Protein AF-0000000074016181 (afdb_homodimer)

Sequence (412 aa):
MLSKEVQAQRLLGTLVPFVTSAAASKDGERKRLVLVDAMTDAQVSEMYTMICSAAAAGQGFGVDEYTKEEDFRRDIADGYRFAIMDKNSGQLLAAFILAVSKYSRGCHVADPFIIVRDDQRGQGLGTLCLDLCVDMAARLGFQGMYVDTFSNNRAMIRVIESFPGFRQVGCLPMGGLMTDGQVVGTVIYYKDLRSDSQEWTSVVDSMLSKEVQAQRLLGTLVPFVTSAAASKDGERKRLVLVDAMTDAQVSEMYTMICSAAAAGQGFGVDEYTKEEDFRRDIADGYRFAIMDKNSGQLLAAFILAVSKYSRGCHVADPFIIVRDDQRGQGLGTLCLDLCVDMAARLGFQGMYVDTFSNNRAMIRVIESFPGFRQVGCLPMGGLMTDGQVVGTVIYYKDLRSDSQEWTSVVDS

Structure (mmCIF, N/CA/C/O backbone):
data_AF-0000000074016181-model_v1
#
loop_
_entity.id
_entity.type
_entity.pdbx_description
1 polymer 'N-acetyltransferase domain-containing protein'
#
loop_
_atom_site.group_PDB
_atom_site.id
_atom_site.type_symbol
_atom_site.label_atom_id
_atom_site.label_alt_id
_atom_site.label_comp_id
_atom_site.label_asym_id
_atom_site.label_entity_id
_atom_site.label_seq_id
_atom_site.pdbx_PDB_ins_code
_atom_site.Cartn_x
_atom_site.Cartn_y
_atom_site.Cartn_z
_atom_site.occupancy
_atom_site.B_iso_or_equiv
_atom_site.auth_seq_id
_atom_site.auth_comp_id
_atom_site.auth_asym_id
_atom_site.auth_atom_id
_atom_site.pdbx_PDB_model_num
ATOM 1 N N . MET A 1 1 ? 16.25 6.215 -26.344 1 35.31 1 MET A N 1
ATOM 2 C CA . MET A 1 1 ? 16.109 5.477 -25.094 1 35.31 1 MET A CA 1
ATOM 3 C C . MET A 1 1 ? 14.875 4.59 -25.109 1 35.31 1 MET A C 1
ATOM 5 O O . MET A 1 1 ? 13.789 5.047 -25.469 1 35.31 1 MET A O 1
ATOM 9 N N . LEU A 1 2 ? 15.031 3.439 -25.266 1 44.44 2 LEU A N 1
ATOM 10 C CA . LEU A 1 2 ? 13.914 2.523 -25.453 1 44.44 2 LEU A CA 1
ATOM 11 C C . LEU A 1 2 ? 12.82 2.797 -24.422 1 44.44 2 LEU A C 1
ATOM 13 O O . LEU A 1 2 ? 13.109 3.121 -23.266 1 44.44 2 LEU A O 1
ATOM 17 N N . SER A 1 3 ? 11.602 2.879 -24.875 1 55.69 3 SER A N 1
ATOM 18 C CA . SER A 1 3 ? 10.461 3.09 -23.984 1 55.69 3 SER A CA 1
ATOM 19 C C . SER A 1 3 ? 10.484 2.102 -22.828 1 55.69 3 SER A C 1
ATOM 21 O O . SER A 1 3 ? 11.086 1.031 -22.922 1 55.69 3 SER A O 1
ATOM 23 N N . LYS A 1 4 ? 10.188 2.477 -21.625 1 61.03 4 LYS A N 1
ATOM 24 C CA . LYS A 1 4 ? 10.07 1.603 -20.469 1 61.03 4 LYS A CA 1
ATOM 25 C C . LYS A 1 4 ? 9.438 0.268 -20.844 1 61.03 4 LYS A C 1
ATOM 27 O O . LYS A 1 4 ? 9.828 -0.781 -20.328 1 61.03 4 LYS A O 1
ATOM 32 N N . GLU A 1 5 ? 8.602 0.453 -21.828 1 61.88 5 GLU A N 1
ATOM 33 C CA . GLU A 1 5 ? 7.898 -0.741 -22.281 1 61.88 5 GLU A CA 1
ATOM 34 C C . GLU A 1 5 ? 8.836 -1.689 -23.031 1 61.88 5 GLU A C 1
ATOM 36 O O . GLU A 1 5 ? 8.789 -2.904 -22.812 1 61.88 5 GLU A O 1
ATOM 41 N N . VAL A 1 6 ? 9.578 -1.135 -23.875 1 58.78 6 VAL A N 1
ATOM 42 C CA . VAL A 1 6 ? 10.492 -1.939 -24.672 1 58.78 6 VAL A CA 1
ATOM 43 C C . VAL A 1 6 ? 11.562 -2.555 -23.766 1 58.78 6 VAL A C 1
ATOM 45 O O . VAL A 1 6 ? 11.93 -3.721 -23.938 1 58.78 6 VAL A O 1
ATOM 48 N N . GLN A 1 7 ? 12.039 -1.844 -22.859 1 64.75 7 GLN A N 1
ATOM 49 C CA . GLN A 1 7 ? 13.047 -2.34 -21.938 1 64.75 7 GLN A CA 1
ATOM 50 C C . GLN A 1 7 ? 12.492 -3.473 -21.062 1 64.75 7 GLN A C 1
ATOM 52 O O . GLN A 1 7 ? 13.172 -4.469 -20.828 1 64.75 7 GLN A O 1
ATOM 57 N N . ALA A 1 8 ? 11.281 -3.299 -20.75 1 70.69 8 ALA A N 1
ATOM 58 C CA . ALA A 1 8 ? 10.625 -4.34 -19.969 1 70.69 8 ALA A CA 1
ATOM 59 C C . ALA A 1 8 ? 10.461 -5.621 -20.781 1 70.69 8 ALA A C 1
ATOM 61 O O . ALA A 1 8 ? 10.695 -6.723 -20.281 1 70.69 8 ALA A O 1
ATOM 62 N N . GLN A 1 9 ? 10.133 -5.422 -21.984 1 69.94 9 GLN A N 1
ATOM 63 C CA . GLN A 1 9 ? 9.938 -6.574 -22.859 1 69.94 9 GLN A CA 1
ATOM 64 C C . GLN A 1 9 ? 11.25 -7.312 -23.094 1 69.94 9 GLN A C 1
ATOM 66 O O . GLN A 1 9 ? 11.281 -8.547 -23.109 1 69.94 9 GLN A O 1
ATOM 71 N N . ARG A 1 10 ? 12.234 -6.617 -23.297 1 71.75 10 ARG A N 1
ATOM 72 C CA . ARG A 1 10 ? 13.547 -7.23 -23.484 1 71.75 10 ARG A CA 1
ATOM 73 C C . ARG A 1 10 ? 13.992 -7.992 -22.25 1 71.75 10 ARG A C 1
ATOM 75 O O . ARG A 1 10 ? 14.539 -9.094 -22.344 1 71.75 10 ARG A O 1
ATOM 82 N N . LEU A 1 11 ? 13.727 -7.438 -21.25 1 79.75 11 LEU A N 1
ATOM 83 C CA . LEU A 1 11 ? 14.109 -8.078 -19.984 1 79.75 11 LEU A CA 1
ATOM 84 C C . LEU A 1 11 ? 13.281 -9.336 -19.75 1 79.75 11 LEU A C 1
ATOM 86 O O . LEU A 1 11 ? 13.82 -10.359 -19.312 1 79.75 11 LEU A O 1
ATOM 90 N N . LEU A 1 12 ? 12.062 -9.266 -20.109 1 85.44 12 LEU A N 1
ATOM 91 C CA . LEU A 1 12 ? 11.172 -10.414 -19.984 1 85.44 12 LEU A CA 1
ATOM 92 C C . LEU A 1 12 ? 11.648 -11.562 -20.875 1 85.44 12 LEU A C 1
ATOM 94 O O . LEU A 1 12 ? 11.547 -12.734 -20.484 1 85.44 12 LEU A O 1
ATOM 98 N N . GLY A 1 13 ? 12.117 -11.219 -22.016 1 86.06 13 GLY A N 1
ATOM 99 C CA . GLY A 1 13 ? 12.594 -12.211 -22.953 1 86.06 13 GLY A CA 1
ATOM 100 C C . GLY A 1 13 ? 13.758 -13.031 -22.438 1 86.06 13 GLY A C 1
ATOM 101 O O . GLY A 1 13 ? 13.984 -14.156 -22.891 1 86.06 13 GLY A O 1
ATOM 102 N N . THR A 1 14 ? 14.453 -12.492 -21.516 1 86.44 14 THR A N 1
ATOM 103 C CA . THR A 1 14 ? 15.578 -13.203 -20.938 1 86.44 14 THR A CA 1
ATOM 104 C C . THR A 1 14 ? 15.102 -14.148 -19.828 1 86.44 14 THR A C 1
ATOM 106 O O . THR A 1 14 ? 15.844 -15.047 -19.422 1 86.44 14 THR A O 1
ATOM 109 N N . LEU A 1 15 ? 13.953 -14.055 -19.469 1 91.44 15 LEU A N 1
ATOM 110 C CA . LEU A 1 15 ? 13.445 -14.82 -18.328 1 91.44 15 LEU A CA 1
ATOM 111 C C . LEU A 1 15 ? 12.57 -15.969 -18.812 1 91.44 15 LEU A C 1
ATOM 113 O O . LEU A 1 15 ? 12.539 -17.031 -18.188 1 91.44 15 LEU A O 1
ATOM 117 N N . VAL A 1 16 ? 11.82 -15.758 -19.906 1 93.81 16 VAL A N 1
ATOM 118 C CA . VAL A 1 16 ? 10.844 -16.734 -20.375 1 93.81 16 VAL A CA 1
ATOM 119 C C . VAL A 1 16 ? 10.859 -16.797 -21.906 1 93.81 16 VAL A C 1
ATOM 121 O O . VAL A 1 16 ? 11.359 -15.875 -22.562 1 93.81 16 VAL A O 1
ATOM 124 N N . PRO A 1 17 ? 10.414 -17.859 -22.438 1 95.81 17 PRO A N 1
ATOM 125 C CA . PRO A 1 17 ? 9.742 -19.016 -21.859 1 95.81 17 PRO A CA 1
ATOM 126 C C . PRO A 1 17 ? 10.719 -20.109 -21.406 1 95.81 17 PRO A C 1
ATOM 128 O O . PRO A 1 17 ? 11.852 -20.156 -21.891 1 95.81 17 PRO A O 1
ATOM 131 N N . PHE A 1 18 ? 10.289 -21.016 -20.453 1 95.75 18 PHE A N 1
ATOM 132 C CA . PHE A 1 18 ? 11.008 -22.219 -20.078 1 95.75 18 PHE A CA 1
ATOM 133 C C . PHE A 1 18 ? 10.062 -23.25 -19.469 1 95.75 18 PHE A C 1
ATOM 135 O O . PHE A 1 18 ? 8.93 -22.922 -19.109 1 95.75 18 PHE A O 1
AT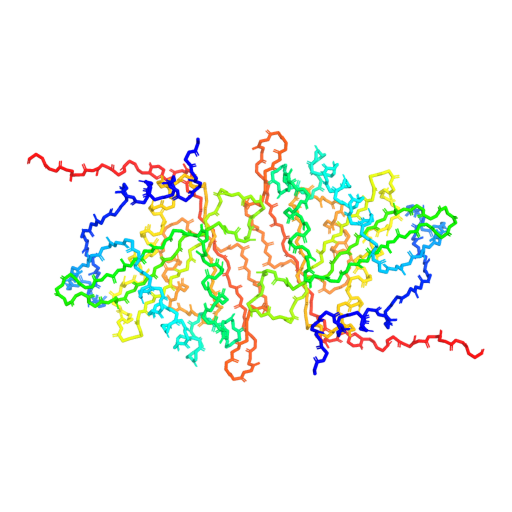OM 142 N N . VAL A 1 19 ? 10.523 -24.5 -19.391 1 95.25 19 VAL A N 1
ATOM 143 C CA . VAL A 1 19 ? 9.742 -25.594 -18.812 1 95.25 19 VAL A CA 1
ATOM 144 C C . VAL A 1 19 ? 10.32 -25.984 -17.453 1 95.25 19 VAL A C 1
ATOM 146 O O . VAL A 1 19 ? 11.539 -26.016 -17.281 1 95.25 19 VAL A O 1
ATOM 149 N N . THR A 1 20 ? 9.461 -26.203 -16.578 1 94.31 20 THR A N 1
ATOM 150 C CA . THR A 1 20 ? 9.836 -26.719 -15.266 1 94.31 20 THR A CA 1
ATOM 151 C C . THR A 1 20 ? 8.773 -27.672 -14.742 1 94.31 20 THR A C 1
ATOM 153 O O . THR A 1 20 ? 7.922 -28.141 -15.5 1 94.31 20 THR A O 1
ATOM 156 N N . SER A 1 21 ? 8.992 -28.141 -13.469 1 91.12 21 SER A N 1
ATOM 157 C CA . SER A 1 21 ? 8.039 -29.094 -12.922 1 91.12 21 SER A CA 1
ATOM 158 C C . SER A 1 21 ? 7.477 -28.609 -11.586 1 91.12 21 SER A C 1
ATOM 160 O O . SER A 1 21 ? 8.148 -27.891 -10.852 1 91.12 21 SER A O 1
ATOM 162 N N . ALA A 1 22 ? 6.316 -28.859 -11.383 1 84.56 22 ALA A N 1
ATOM 163 C CA . ALA A 1 22 ? 5.648 -28.656 -10.102 1 84.56 22 ALA A CA 1
ATOM 164 C C . ALA A 1 22 ? 5.246 -30 -9.477 1 84.56 22 ALA A C 1
ATOM 166 O O . ALA A 1 22 ? 5.043 -30.984 -10.188 1 84.56 22 ALA A O 1
ATOM 167 N N . ALA A 1 23 ? 5.301 -29.922 -8.117 1 71.38 23 ALA A N 1
ATOM 168 C CA . ALA A 1 23 ? 4.781 -31.141 -7.492 1 71.38 23 ALA A CA 1
ATOM 169 C C . ALA A 1 23 ? 3.342 -31.406 -7.922 1 71.38 23 ALA A C 1
ATOM 171 O O . ALA A 1 23 ? 2.553 -30.469 -8.078 1 71.38 23 ALA A O 1
ATOM 172 N N . ALA A 1 24 ? 3.014 -32.531 -8.406 1 62.75 24 ALA A N 1
ATOM 173 C CA . ALA A 1 24 ? 1.688 -32.875 -8.914 1 62.75 24 ALA A CA 1
ATOM 174 C C . ALA A 1 24 ? 0.861 -33.625 -7.867 1 62.75 24 ALA A C 1
ATOM 176 O O . ALA A 1 24 ? -0.343 -33.812 -8.047 1 62.75 24 ALA A O 1
ATOM 177 N N . SER A 1 25 ? 1.517 -34.094 -6.848 1 59.47 25 SER A N 1
ATOM 178 C CA . SER A 1 25 ? 0.815 -34.781 -5.77 1 59.47 25 SER A CA 1
ATOM 179 C C . SER A 1 25 ? 1.261 -34.281 -4.406 1 59.47 25 SER A C 1
ATOM 181 O O . SER A 1 25 ? 2.338 -33.688 -4.277 1 59.47 25 SER A O 1
ATOM 183 N N . LYS A 1 26 ? 0.287 -34.312 -3.389 1 59.56 26 LYS A N 1
ATOM 184 C CA . LYS A 1 26 ? 0.569 -33.906 -2.016 1 59.56 26 LYS A CA 1
ATOM 185 C C . LYS A 1 26 ? 1.835 -34.594 -1.493 1 59.56 26 LYS A C 1
ATOM 187 O O . LYS A 1 26 ? 2.578 -34 -0.707 1 59.56 26 LYS A O 1
ATOM 192 N N . ASP A 1 27 ? 1.916 -35.719 -2.049 1 57.59 27 ASP A N 1
ATOM 193 C CA . ASP A 1 27 ? 3.033 -36.531 -1.558 1 57.59 27 ASP A CA 1
ATOM 194 C C . ASP A 1 27 ? 4.297 -36.281 -2.371 1 57.59 27 ASP A C 1
ATOM 196 O O . ASP A 1 27 ? 5.367 -36.781 -2.047 1 57.59 27 ASP A O 1
ATOM 200 N N . GLY A 1 28 ? 4.211 -35.281 -3.402 1 59.47 28 GLY A N 1
ATOM 201 C CA . GLY A 1 28 ? 5.352 -34.875 -4.211 1 59.47 28 GLY A CA 1
ATOM 202 C C . GLY A 1 28 ? 5.832 -35.969 -5.152 1 59.47 28 GLY A C 1
ATOM 203 O O . GLY A 1 28 ? 6.879 -35.844 -5.789 1 59.47 28 GLY A O 1
ATOM 204 N N . GLU A 1 29 ? 5.211 -37.062 -5.172 1 60.75 29 GLU A N 1
ATOM 205 C CA . GLU A 1 29 ? 5.691 -38.219 -5.945 1 60.75 29 GLU A CA 1
ATOM 206 C C . GLU A 1 29 ? 5.453 -38 -7.441 1 60.75 29 GLU A C 1
ATOM 208 O O . GLU A 1 29 ? 6.258 -38.438 -8.266 1 60.75 29 GLU A O 1
ATOM 213 N N . ARG A 1 30 ? 4.414 -37.281 -7.773 1 68.31 30 ARG A N 1
ATOM 214 C CA . ARG A 1 30 ? 4.156 -37 -9.18 1 68.31 30 ARG A CA 1
ATOM 215 C C . ARG A 1 30 ? 4.441 -35.531 -9.492 1 68.31 30 ARG A C 1
ATOM 217 O O . ARG A 1 30 ? 4.16 -34.656 -8.672 1 68.31 30 ARG A O 1
ATOM 224 N N . LYS A 1 31 ? 5.184 -35.438 -10.609 1 83.25 31 LYS A N 1
ATOM 225 C CA . LYS A 1 31 ? 5.508 -34.094 -11.07 1 83.25 31 LYS A CA 1
ATOM 226 C C . LYS A 1 31 ? 4.777 -33.75 -12.367 1 83.25 31 LYS A C 1
ATOM 228 O O . LYS A 1 31 ? 4.516 -34.656 -13.18 1 83.25 31 LYS A O 1
ATOM 233 N N . ARG A 1 32 ? 4.297 -32.656 -12.438 1 88.19 32 ARG A N 1
ATOM 234 C CA . ARG A 1 32 ? 3.654 -32.156 -13.648 1 88.19 32 ARG A CA 1
ATOM 235 C C . ARG A 1 32 ? 4.531 -31.094 -14.328 1 88.19 32 ARG A C 1
ATOM 237 O O . ARG A 1 32 ? 5.074 -30.203 -13.672 1 88.19 32 ARG A O 1
ATOM 244 N N . LEU A 1 33 ? 4.691 -31.312 -15.656 1 93.25 33 LEU A N 1
ATOM 245 C CA . LEU A 1 33 ? 5.469 -30.344 -16.422 1 93.25 33 LEU A CA 1
ATOM 246 C C . LEU A 1 33 ? 4.637 -29.109 -16.719 1 93.25 33 LEU A C 1
ATOM 248 O O . LEU A 1 33 ? 3.477 -29.203 -17.125 1 93.25 33 LEU A O 1
ATOM 252 N N . VAL A 1 34 ? 5.293 -27.984 -16.5 1 95.75 34 VAL A N 1
ATOM 253 C CA . VAL A 1 34 ? 4.586 -26.734 -16.766 1 95.75 34 VAL A CA 1
ATOM 254 C C . VAL A 1 34 ? 5.457 -25.828 -17.625 1 95.75 34 VAL A C 1
ATOM 256 O O . VAL A 1 34 ? 6.688 -25.875 -17.547 1 95.75 34 VAL A O 1
ATOM 259 N N . LEU A 1 35 ? 4.797 -25.078 -18.484 1 97.31 35 LEU A N 1
ATOM 260 C CA . LEU A 1 35 ? 5.438 -24.031 -19.281 1 97.31 35 LEU A CA 1
ATOM 261 C C . LEU A 1 35 ? 5.23 -22.672 -18.641 1 97.31 35 LEU A C 1
ATOM 263 O O . LEU A 1 35 ? 4.098 -22.281 -18.344 1 97.31 35 LEU A O 1
ATOM 267 N N . VAL A 1 36 ? 6.324 -21.984 -18.328 1 97.25 36 VAL A N 1
ATOM 268 C CA . VAL A 1 36 ? 6.285 -20.625 -17.812 1 97.25 36 VAL A CA 1
ATOM 269 C C . VAL A 1 36 ? 6.57 -19.625 -18.938 1 97.25 36 VAL A C 1
ATOM 271 O O . VAL A 1 36 ? 7.578 -19.75 -19.641 1 97.25 36 VAL A O 1
ATOM 274 N N . ASP A 1 37 ? 5.672 -18.688 -19.125 1 97.31 37 ASP A N 1
ATOM 275 C CA . ASP A 1 37 ? 5.828 -17.719 -20.219 1 97.31 37 ASP A CA 1
ATOM 276 C C . ASP A 1 37 ? 5.203 -16.375 -19.844 1 97.31 37 ASP A C 1
ATOM 278 O O . ASP A 1 37 ? 4.562 -16.25 -18.797 1 97.31 37 ASP A O 1
ATOM 282 N N . ALA A 1 38 ? 5.516 -15.352 -20.703 1 96.19 38 ALA A N 1
ATOM 283 C CA . ALA A 1 38 ? 4.82 -14.078 -20.562 1 96.19 38 ALA A CA 1
ATOM 284 C C . ALA A 1 38 ? 3.334 -14.227 -20.859 1 96.19 38 ALA A C 1
ATOM 286 O O . ALA A 1 38 ? 2.951 -14.953 -21.781 1 96.19 38 ALA A O 1
ATOM 287 N N . MET A 1 39 ? 2.584 -13.516 -20.125 1 96.12 39 MET A N 1
ATOM 288 C CA . MET A 1 39 ? 1.14 -13.625 -20.312 1 96.12 39 MET A CA 1
ATOM 289 C C . MET A 1 39 ? 0.697 -12.945 -21.594 1 96.12 39 MET A C 1
ATOM 291 O O . MET A 1 39 ? 1.183 -11.859 -21.938 1 96.12 39 MET A O 1
ATOM 295 N N . THR A 1 40 ? -0.248 -13.547 -22.266 1 95.31 40 THR A N 1
ATOM 296 C CA . THR A 1 40 ? -0.967 -12.906 -23.359 1 95.31 40 THR A CA 1
ATOM 297 C C . THR A 1 40 ? -2.113 -12.047 -22.812 1 95.31 40 THR A C 1
ATOM 299 O O . THR A 1 40 ? -2.484 -12.164 -21.641 1 95.31 40 THR A O 1
ATOM 302 N N . ASP A 1 41 ? -2.615 -11.219 -23.672 1 95.88 41 ASP A N 1
ATOM 303 C CA . ASP A 1 41 ? -3.758 -10.398 -23.281 1 95.88 41 ASP A CA 1
ATOM 304 C C . ASP A 1 41 ? -4.938 -11.266 -22.859 1 95.88 41 ASP A C 1
ATOM 306 O O . ASP A 1 41 ? -5.625 -10.945 -21.875 1 95.88 41 ASP A O 1
ATOM 310 N N . ALA A 1 42 ? -5.199 -12.328 -23.578 1 96.94 42 ALA A N 1
ATOM 311 C CA . ALA A 1 42 ? -6.285 -13.25 -23.234 1 96.94 42 ALA A CA 1
ATOM 312 C C . ALA A 1 42 ? -6.062 -13.891 -21.875 1 96.94 42 ALA A C 1
ATOM 314 O O . ALA A 1 42 ? -7.016 -14.109 -21.125 1 96.94 42 ALA A O 1
ATOM 315 N N . GLN A 1 43 ? -4.871 -14.141 -21.578 1 97.25 43 GLN A N 1
ATOM 316 C CA . GLN A 1 43 ? -4.543 -14.781 -20.312 1 97.25 43 GLN A CA 1
ATOM 317 C C . GLN A 1 43 ? -4.688 -13.805 -19.156 1 97.25 43 GLN A C 1
ATOM 319 O O . GLN A 1 43 ? -4.938 -14.219 -18.016 1 97.25 43 GLN A O 1
ATOM 324 N N . VAL A 1 44 ? -4.512 -12.562 -19.438 1 97.44 44 VAL A N 1
ATOM 325 C CA . VAL A 1 44 ? -4.789 -11.562 -18.406 1 97.44 44 VAL A CA 1
ATOM 326 C C . VAL A 1 44 ? -6.266 -11.602 -18.031 1 97.44 44 VAL A C 1
ATOM 328 O O . VAL A 1 44 ? -6.613 -11.539 -16.844 1 97.44 44 VAL A O 1
ATOM 331 N N . SER A 1 45 ? -7.098 -11.727 -19.016 1 97.81 45 SER A N 1
ATOM 332 C CA . SER A 1 45 ? -8.531 -11.852 -18.766 1 97.81 45 SER A CA 1
ATOM 333 C C . SER A 1 45 ? -8.844 -13.125 -18 1 97.81 45 SER A C 1
ATOM 335 O O . SER A 1 45 ? -9.703 -13.117 -17.109 1 97.81 45 SER A O 1
ATOM 337 N N . GLU A 1 46 ? -8.188 -14.164 -18.344 1 97.38 46 GLU A N 1
ATOM 338 C CA . GLU A 1 46 ? -8.367 -15.414 -17.609 1 97.38 46 GLU A CA 1
ATOM 339 C C . GLU A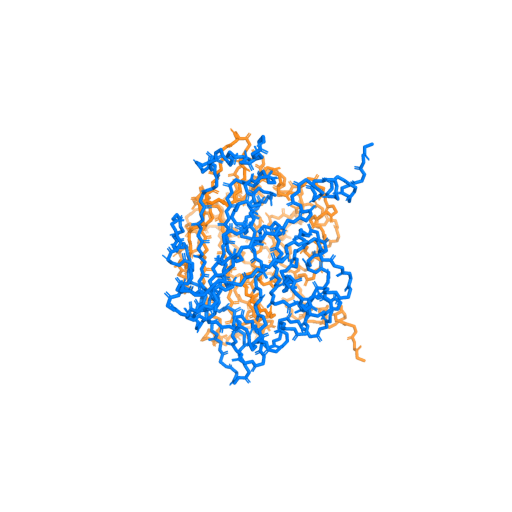 1 46 ? -7.945 -15.273 -16.156 1 97.38 46 GLU A C 1
ATOM 341 O O . GLU A 1 46 ? -8.617 -15.781 -15.258 1 97.38 46 GLU A O 1
ATOM 346 N N . MET A 1 47 ? -6.848 -14.648 -15.984 1 97.38 47 MET A N 1
ATOM 347 C CA . MET A 1 47 ? -6.379 -14.391 -14.625 1 97.38 47 MET A CA 1
ATOM 348 C C . MET A 1 47 ? -7.418 -13.609 -13.836 1 97.38 47 MET A C 1
ATOM 350 O O . MET A 1 47 ? -7.684 -13.922 -12.672 1 97.38 47 MET A O 1
ATOM 354 N N . TYR A 1 48 ? -7.969 -12.609 -14.477 1 97.12 48 TYR A N 1
ATOM 355 C CA . TYR A 1 48 ? -9.008 -11.812 -13.828 1 97.12 48 TYR A CA 1
ATOM 356 C C . TYR A 1 48 ? -10.18 -12.695 -13.398 1 97.12 48 TYR A C 1
ATOM 358 O O . TYR A 1 48 ? -10.688 -12.555 -12.281 1 97.12 48 TYR A O 1
ATOM 366 N N . THR A 1 49 ? -10.578 -13.578 -14.25 1 96.19 49 THR A N 1
ATOM 367 C CA . THR A 1 49 ? -11.672 -14.492 -13.938 1 96.19 49 THR A CA 1
ATOM 368 C C . THR A 1 49 ? -11.312 -15.375 -12.742 1 96.19 49 THR A C 1
ATOM 370 O O . THR A 1 49 ? -12.148 -15.633 -11.883 1 96.19 49 THR A O 1
ATOM 373 N N . MET A 1 50 ? -10.094 -15.836 -12.719 1 95.81 50 MET A N 1
ATOM 374 C CA . MET A 1 50 ? -9.633 -16.641 -11.586 1 95.81 50 MET A CA 1
ATOM 375 C C . MET A 1 50 ? -9.688 -15.828 -10.289 1 95.81 50 MET A C 1
ATOM 377 O O . MET A 1 50 ? -10.078 -16.359 -9.25 1 95.81 50 MET A O 1
ATOM 381 N N . ILE A 1 51 ? -9.305 -14.594 -10.352 1 94.75 51 ILE A N 1
ATOM 382 C CA . ILE A 1 51 ? -9.305 -13.711 -9.195 1 94.75 51 ILE A CA 1
ATOM 383 C C . ILE A 1 51 ? -10.734 -13.508 -8.695 1 94.75 51 ILE A C 1
ATOM 385 O O . ILE A 1 51 ? -11 -13.57 -7.496 1 94.75 51 ILE A O 1
ATOM 389 N N . CYS A 1 52 ? -11.641 -13.289 -9.617 1 94.12 52 CYS A N 1
ATOM 390 C CA . CYS A 1 52 ? -13.047 -13.125 -9.258 1 94.12 52 CYS A CA 1
ATOM 391 C C . CYS A 1 52 ? -13.578 -14.367 -8.555 1 94.12 52 CYS A C 1
ATOM 393 O O . CYS A 1 52 ? -14.305 -14.266 -7.57 1 94.12 52 CYS A O 1
ATOM 395 N N . SER A 1 53 ? -13.203 -15.477 -9.055 1 93.19 53 SER A N 1
ATOM 396 C CA . SER A 1 53 ? -13.617 -16.734 -8.445 1 93.19 53 SER A CA 1
ATOM 397 C C . SER A 1 53 ? -13.047 -16.875 -7.035 1 93.19 53 SER A C 1
ATOM 399 O O . SER A 1 53 ? -13.758 -17.281 -6.113 1 93.19 53 SER A O 1
ATOM 401 N N . ALA A 1 54 ? -11.789 -16.547 -6.887 1 91.75 54 ALA A N 1
ATOM 402 C CA . ALA A 1 54 ? -11.141 -16.609 -5.574 1 91.75 54 ALA A CA 1
ATOM 403 C C . ALA A 1 54 ? -11.805 -15.633 -4.598 1 91.75 54 ALA A C 1
ATOM 405 O O . ALA A 1 54 ? -12.016 -15.969 -3.432 1 91.75 54 ALA A O 1
ATOM 406 N N . ALA A 1 55 ? -12.102 -14.438 -5.062 1 90.56 55 ALA A N 1
ATOM 407 C CA . ALA A 1 55 ? -12.766 -13.438 -4.238 1 90.56 55 ALA A CA 1
ATOM 408 C C . ALA A 1 55 ? -14.125 -13.938 -3.764 1 90.56 55 ALA A C 1
ATOM 410 O O . ALA A 1 55 ? -14.484 -13.766 -2.596 1 90.56 55 ALA A O 1
ATOM 411 N N . ALA A 1 56 ? -14.836 -14.57 -4.633 1 90.62 56 ALA A N 1
ATOM 412 C CA . ALA A 1 56 ? -16.156 -15.109 -4.305 1 90.62 56 ALA A CA 1
ATOM 413 C C . ALA A 1 56 ? -16.047 -16.188 -3.229 1 90.62 56 ALA A C 1
ATOM 415 O O . ALA A 1 56 ? -16.938 -16.328 -2.389 1 90.62 56 ALA A O 1
ATOM 416 N N . ALA A 1 57 ? -14.938 -16.844 -3.238 1 88 57 ALA A N 1
ATOM 417 C CA . ALA A 1 57 ? -14.719 -17.922 -2.275 1 88 57 ALA A CA 1
ATOM 418 C C . ALA A 1 57 ? -14.047 -17.391 -1.01 1 88 57 ALA A C 1
ATOM 420 O O . ALA A 1 57 ? -13.852 -18.141 -0.05 1 88 57 ALA A O 1
ATOM 421 N N . GLY A 1 58 ? -13.664 -16.109 -1.04 1 84.62 58 GLY A N 1
ATOM 422 C CA . GLY A 1 58 ? -13.016 -15.508 0.114 1 84.62 58 GLY A CA 1
ATOM 423 C C . GLY A 1 58 ? -11.586 -15.969 0.313 1 84.62 58 GLY A C 1
ATOM 424 O O . GLY A 1 58 ? -11.117 -16.078 1.447 1 84.62 58 GLY A O 1
ATOM 425 N N . GLN A 1 59 ? -11.023 -16.297 -0.724 1 83.19 59 GLN A N 1
ATOM 426 C CA . GLN A 1 59 ? -9.68 -16.859 -0.638 1 83.19 59 GLN A CA 1
ATOM 427 C C . GLN A 1 59 ? -8.641 -15.891 -1.18 1 83.19 59 GLN A C 1
ATOM 429 O O . GLN A 1 59 ? -8.188 -16.031 -2.318 1 83.19 59 GLN A O 1
ATOM 434 N N . GLY A 1 60 ? -8.242 -14.953 -0.348 1 85.38 60 GLY A N 1
ATOM 435 C CA . GLY A 1 60 ? -7.078 -14.141 -0.667 1 85.38 60 GLY A CA 1
ATOM 436 C C . GLY A 1 60 ? -7.426 -12.82 -1.323 1 85.38 60 GLY A C 1
ATOM 437 O O . GLY A 1 60 ? -6.578 -11.938 -1.434 1 85.38 60 GLY A O 1
ATOM 438 N N . PHE A 1 61 ? -8.656 -12.664 -1.761 1 87.69 61 PHE A N 1
ATOM 439 C CA . PHE A 1 61 ? -9.094 -11.438 -2.412 1 87.69 61 PHE A CA 1
ATOM 440 C C . PHE A 1 61 ? -10.414 -10.953 -1.827 1 87.69 61 PHE A C 1
ATOM 442 O O . PHE A 1 61 ? -11.281 -11.758 -1.481 1 87.69 61 PHE A O 1
ATOM 449 N N . GLY A 1 62 ? -10.531 -9.672 -1.795 1 86.12 62 GLY A N 1
ATOM 450 C CA . GLY A 1 62 ? -11.766 -9.078 -1.302 1 86.12 62 GLY A CA 1
ATOM 451 C C . GLY A 1 62 ? -12.875 -9.062 -2.332 1 86.12 62 GLY A C 1
ATOM 452 O O . GLY A 1 62 ? -12.609 -9.016 -3.537 1 86.12 62 GLY A O 1
ATOM 453 N N . VAL A 1 63 ? -14.086 -8.984 -1.833 1 83.19 63 VAL A N 1
ATOM 454 C CA . VAL A 1 63 ? -15.258 -9.062 -2.701 1 83.19 63 VAL A CA 1
ATOM 455 C C . VAL A 1 63 ? -15.367 -7.785 -3.531 1 83.19 63 VAL A C 1
ATOM 457 O O . VAL A 1 63 ? -15.883 -7.809 -4.652 1 83.19 63 VAL A O 1
ATOM 460 N N . ASP A 1 64 ? -14.805 -6.77 -3.047 1 78.62 64 ASP A N 1
ATOM 461 C CA . ASP A 1 64 ? -14.93 -5.488 -3.73 1 78.62 64 ASP A CA 1
ATOM 462 C C . ASP A 1 64 ? -13.578 -5.016 -4.266 1 78.62 64 ASP A C 1
ATOM 464 O O . ASP A 1 64 ? -13.406 -3.838 -4.582 1 78.62 64 ASP A O 1
ATOM 468 N N . GLU A 1 65 ? -12.68 -5.91 -4.375 1 81.25 65 GLU A N 1
ATOM 469 C CA . GLU A 1 65 ? -11.328 -5.52 -4.766 1 81.25 65 GLU A CA 1
ATOM 470 C C . GLU A 1 65 ? -11.273 -5.105 -6.234 1 81.25 65 GLU A C 1
ATOM 472 O O . GLU A 1 65 ? -10.688 -4.07 -6.57 1 81.25 65 GLU A O 1
ATOM 477 N N . TYR A 1 66 ? -11.805 -5.934 -7.094 1 86.25 66 TYR A N 1
ATOM 478 C CA . TYR A 1 66 ? -11.875 -5.613 -8.516 1 86.25 66 TYR A CA 1
ATOM 479 C C . TYR A 1 66 ? -13.273 -5.871 -9.062 1 86.25 66 TYR A C 1
ATOM 481 O O . TYR A 1 66 ? -13.586 -6.992 -9.469 1 86.25 66 TYR A O 1
ATOM 489 N N . THR A 1 67 ? -13.992 -4.793 -9.203 1 84.56 67 THR A N 1
ATOM 490 C CA . THR A 1 67 ? -15.344 -4.922 -9.727 1 84.56 67 THR A CA 1
ATOM 491 C C . THR A 1 67 ? -15.344 -4.863 -11.25 1 84.56 67 THR A C 1
ATOM 493 O O . THR A 1 67 ? -16.25 -5.383 -11.898 1 84.56 67 THR A O 1
ATOM 496 N N . LYS A 1 68 ? -14.289 -4.293 -11.789 1 91.94 68 LYS A N 1
ATOM 497 C CA . LYS A 1 68 ? -14.125 -4.195 -13.234 1 91.94 68 LYS A CA 1
ATOM 498 C C . LYS A 1 68 ? -12.75 -4.691 -13.672 1 91.94 68 LYS A C 1
ATOM 500 O O . LYS A 1 68 ? -11.742 -4.395 -13.023 1 91.94 68 LYS A O 1
ATOM 505 N N . GLU A 1 69 ? -12.781 -5.43 -14.766 1 95 69 GLU A N 1
ATOM 506 C CA . GLU A 1 69 ? -11.523 -5.926 -15.305 1 95 69 GLU A CA 1
ATOM 507 C C . GLU A 1 69 ? -10.57 -4.777 -15.625 1 95 69 GLU A C 1
ATOM 509 O O . GLU A 1 69 ? -9.352 -4.914 -15.477 1 95 69 GLU A O 1
ATOM 514 N N . GLU A 1 70 ? -11.086 -3.705 -16.062 1 93.62 70 GLU A N 1
ATOM 515 C CA . GLU A 1 70 ? -10.281 -2.547 -16.438 1 93.62 70 GLU A CA 1
ATOM 516 C C . GLU A 1 70 ? -9.453 -2.051 -15.25 1 93.62 70 GLU A C 1
ATOM 518 O O . GLU A 1 70 ? -8.305 -1.627 -15.422 1 93.62 70 GLU A O 1
ATOM 523 N N . ASP A 1 71 ? -10.016 -2.072 -14.125 1 89.12 71 ASP A N 1
ATOM 524 C CA . ASP A 1 71 ? -9.312 -1.639 -12.922 1 89.12 71 ASP A CA 1
ATOM 525 C C . ASP A 1 71 ? -8.156 -2.574 -12.602 1 89.12 71 ASP A C 1
ATOM 527 O O . ASP A 1 71 ? -7.074 -2.121 -12.219 1 89.12 71 ASP A O 1
ATOM 531 N N . PHE A 1 72 ? -8.5 -3.809 -12.758 1 92 72 PHE A N 1
ATOM 532 C CA . PHE A 1 72 ? -7.457 -4.809 -12.555 1 92 72 PHE A CA 1
ATOM 533 C C . PHE A 1 72 ? -6.309 -4.598 -13.539 1 92 72 PHE A C 1
ATOM 535 O O . PHE A 1 72 ? -5.148 -4.523 -13.133 1 92 72 PHE A O 1
ATOM 542 N N . ARG A 1 73 ? -6.602 -4.457 -14.75 1 93.88 73 ARG A N 1
ATOM 543 C CA . ARG A 1 73 ? -5.602 -4.266 -15.797 1 93.88 73 ARG A CA 1
ATOM 544 C C . ARG A 1 73 ? -4.773 -3.012 -15.539 1 93.88 73 ARG A C 1
ATOM 546 O O . ARG A 1 73 ? -3.566 -2.998 -15.781 1 93.88 73 ARG A O 1
ATOM 553 N N . ARG A 1 74 ? -5.402 -2.018 -15.062 1 89.31 74 ARG A N 1
ATOM 554 C CA . ARG A 1 74 ? -4.695 -0.788 -14.719 1 89.31 74 ARG A CA 1
ATOM 555 C C . ARG A 1 74 ? -3.705 -1.023 -13.586 1 89.31 74 ARG A C 1
ATOM 557 O O . ARG A 1 74 ? -2.572 -0.537 -13.625 1 89.31 74 ARG A O 1
ATOM 564 N N . ASP A 1 75 ? -4.141 -1.721 -12.68 1 87.5 75 ASP A N 1
ATOM 565 C CA . ASP A 1 75 ? -3.33 -1.959 -11.492 1 87.5 75 ASP A CA 1
ATOM 566 C C . ASP A 1 75 ? -2.076 -2.764 -11.828 1 87.5 75 ASP A C 1
ATOM 568 O O . ASP A 1 75 ? -1.037 -2.605 -11.188 1 87.5 75 ASP A O 1
ATOM 572 N N . ILE A 1 76 ? -2.168 -3.588 -12.812 1 90.5 76 ILE A N 1
ATOM 573 C CA . ILE A 1 76 ? -1.053 -4.488 -13.086 1 90.5 76 ILE A CA 1
ATOM 574 C C . ILE A 1 76 ? -0.297 -4.016 -14.328 1 90.5 76 ILE A C 1
ATOM 576 O O . ILE A 1 76 ? 0.622 -4.691 -14.797 1 90.5 76 ILE A O 1
ATOM 580 N N . ALA A 1 77 ? -0.625 -2.898 -14.875 1 88.62 77 ALA A N 1
ATOM 581 C CA . ALA A 1 77 ? -0.136 -2.43 -16.172 1 88.62 77 ALA A CA 1
ATOM 582 C C . ALA A 1 77 ? 1.383 -2.289 -16.172 1 88.62 77 ALA A C 1
ATOM 584 O O . ALA A 1 77 ? 2.045 -2.588 -17.156 1 88.62 77 ALA A O 1
ATOM 585 N N . ASP A 1 78 ? 1.933 -1.968 -15.039 1 85.94 78 ASP A N 1
ATOM 586 C CA . ASP A 1 78 ? 3.367 -1.701 -14.984 1 85.94 78 ASP A CA 1
ATOM 587 C C . ASP A 1 78 ? 4.125 -2.9 -14.422 1 85.94 78 ASP A C 1
ATOM 589 O O . ASP A 1 78 ? 5.34 -2.83 -14.219 1 85.94 78 ASP A O 1
ATOM 593 N N . GLY A 1 79 ? 3.471 -3.967 -14.227 1 91.88 79 GLY A N 1
ATOM 594 C CA . GLY A 1 79 ? 4.117 -5.141 -13.664 1 91.88 79 GLY A CA 1
ATOM 595 C C . GLY A 1 79 ? 4.547 -6.148 -14.719 1 91.88 79 GLY A C 1
ATOM 596 O O . GLY A 1 79 ? 4.141 -6.055 -15.875 1 91.88 79 GLY A O 1
ATOM 597 N N . TYR A 1 80 ? 5.43 -7.051 -14.352 1 94.31 80 TYR A N 1
ATOM 598 C CA . TYR A 1 80 ? 5.793 -8.211 -15.156 1 94.31 80 TYR A CA 1
ATOM 599 C C . TYR A 1 80 ? 4.785 -9.336 -14.977 1 94.31 80 TYR A C 1
ATOM 601 O O . TYR A 1 80 ? 4.523 -9.766 -13.852 1 94.31 80 TYR A O 1
ATOM 609 N N . ARG A 1 81 ? 4.242 -9.859 -16.062 1 96.44 81 ARG A N 1
ATOM 610 C CA . ARG A 1 81 ? 3.139 -10.812 -15.992 1 96.44 81 ARG A CA 1
ATOM 611 C C . ARG A 1 81 ? 3.551 -12.172 -16.547 1 96.44 81 ARG A C 1
ATOM 613 O O . ARG A 1 81 ? 4.039 -12.273 -17.672 1 96.44 81 ARG A O 1
ATOM 620 N N . PHE A 1 82 ? 3.27 -13.203 -15.766 1 97.38 82 PHE A N 1
ATOM 621 C CA . PHE A 1 82 ? 3.729 -14.539 -16.125 1 97.38 82 PHE A CA 1
ATOM 622 C C . PHE A 1 82 ? 2.586 -15.547 -16.047 1 97.38 82 PHE A C 1
ATOM 624 O O . PHE A 1 82 ? 1.768 -15.492 -15.125 1 97.38 82 PHE A O 1
ATOM 631 N N . ALA A 1 83 ? 2.592 -16.422 -16.984 1 98 83 ALA A N 1
ATOM 632 C CA . ALA A 1 83 ? 1.623 -17.516 -17.047 1 98 83 ALA A CA 1
ATOM 633 C C . ALA A 1 83 ? 2.297 -18.859 -16.797 1 98 83 ALA A C 1
ATOM 635 O O . ALA A 1 83 ? 3.408 -19.109 -17.266 1 98 83 ALA A O 1
ATOM 636 N N . ILE A 1 84 ? 1.691 -19.672 -16 1 97.88 84 ILE A N 1
ATOM 637 C CA . ILE A 1 84 ? 2.062 -21.062 -15.805 1 97.88 84 ILE A CA 1
ATOM 638 C C . ILE A 1 84 ? 1.047 -21.969 -16.5 1 97.88 84 ILE A C 1
ATOM 640 O O . ILE A 1 84 ? -0.102 -22.078 -16.062 1 97.88 84 ILE A O 1
ATOM 644 N N . MET A 1 85 ? 1.494 -22.609 -17.5 1 97.69 85 MET A N 1
ATOM 645 C CA . MET A 1 85 ? 0.59 -23.438 -18.312 1 97.69 85 MET A CA 1
ATOM 646 C C . MET A 1 85 ? 0.964 -24.906 -18.219 1 97.69 85 MET A C 1
ATOM 648 O O . MET A 1 85 ? 2.139 -25.25 -18.062 1 97.69 85 MET A O 1
ATOM 652 N N . ASP A 1 86 ? -0.045 -25.703 -18.297 1 95.62 86 ASP A N 1
ATOM 653 C CA . ASP A 1 86 ? 0.229 -27.125 -18.469 1 95.62 86 ASP A CA 1
ATOM 654 C C . ASP A 1 86 ? 0.958 -27.391 -19.781 1 95.62 86 ASP A C 1
ATOM 656 O O . ASP A 1 86 ? 0.504 -26.953 -20.844 1 95.62 86 ASP A O 1
ATOM 660 N N . LYS A 1 87 ? 2.064 -28.062 -19.672 1 94.25 87 LYS A N 1
ATOM 661 C CA . LYS A 1 87 ? 2.887 -28.25 -20.875 1 94.25 87 LYS A CA 1
ATOM 662 C C . LYS A 1 87 ? 2.145 -29.062 -21.922 1 94.25 87 LYS A C 1
ATOM 664 O O . LYS A 1 87 ? 2.332 -28.859 -23.125 1 94.25 87 LYS A O 1
ATOM 669 N N . ASN A 1 88 ? 1.286 -29.953 -21.562 1 91.94 88 ASN A N 1
ATOM 670 C CA . ASN A 1 88 ? 0.615 -30.844 -22.484 1 91.94 88 ASN A CA 1
ATOM 671 C C . ASN A 1 88 ? -0.673 -30.234 -23.031 1 91.94 88 ASN A C 1
ATOM 673 O O . ASN A 1 88 ? -0.852 -30.141 -24.25 1 91.94 88 ASN A O 1
ATOM 677 N N . SER A 1 89 ? -1.544 -29.703 -22.203 1 93.81 89 SER A N 1
ATOM 678 C CA . SER A 1 89 ? -2.861 -29.219 -22.609 1 93.81 89 SER A CA 1
ATOM 679 C C . SER A 1 89 ? -2.818 -27.734 -22.984 1 93.81 89 SER A C 1
ATOM 681 O O . SER A 1 89 ? -3.734 -27.219 -23.625 1 93.81 89 SER A O 1
ATOM 683 N N . GLY A 1 90 ? -1.868 -26.984 -22.469 1 94.81 90 GLY A N 1
ATOM 684 C CA . GLY A 1 90 ? -1.811 -25.547 -22.688 1 94.81 90 GLY A CA 1
ATOM 685 C C . GLY A 1 90 ? -2.721 -24.766 -21.75 1 94.81 90 GLY A C 1
ATOM 686 O O . GLY A 1 90 ? -2.764 -23.531 -21.812 1 94.81 90 GLY A O 1
ATOM 687 N N . GLN A 1 91 ? -3.348 -25.5 -20.938 1 95.75 91 GLN A N 1
ATOM 688 C CA . GLN A 1 91 ? -4.273 -24.859 -20 1 95.75 91 GLN A CA 1
ATOM 689 C C . GLN A 1 91 ? -3.529 -23.984 -19 1 95.75 91 GLN A C 1
ATOM 691 O O . GLN A 1 91 ? -2.477 -24.359 -18.484 1 95.75 91 GLN A O 1
ATOM 696 N N . LEU A 1 92 ? -4.102 -22.766 -18.766 1 97.81 92 LEU A N 1
ATOM 697 C CA . LEU A 1 92 ? -3.551 -21.891 -17.734 1 97.81 92 LEU A CA 1
ATOM 698 C C . LEU A 1 92 ? -3.822 -22.453 -16.344 1 97.81 92 LEU A C 1
ATOM 700 O O . LEU A 1 92 ? -4.98 -22.578 -15.93 1 97.81 92 LEU A O 1
ATOM 704 N N . LEU A 1 93 ? -2.771 -22.797 -15.641 1 96.94 93 LEU A N 1
ATOM 705 C CA . LEU A 1 93 ? -2.896 -23.422 -14.328 1 96.94 93 LEU A CA 1
ATOM 706 C C . LEU A 1 93 ? -2.795 -22.375 -13.219 1 96.94 93 LEU A C 1
ATOM 708 O O . LEU A 1 93 ? -3.475 -22.484 -12.195 1 96.94 93 LEU A O 1
ATOM 712 N N . ALA A 1 94 ? -1.948 -21.484 -13.391 1 97.81 94 ALA A N 1
ATOM 713 C CA . ALA A 1 94 ? -1.665 -20.406 -12.438 1 97.81 94 ALA A CA 1
ATOM 714 C C . ALA A 1 94 ? -1.074 -19.188 -13.148 1 97.81 94 ALA A C 1
ATOM 716 O O . ALA A 1 94 ? -0.728 -19.266 -14.328 1 97.81 94 ALA A O 1
ATOM 717 N N . ALA A 1 95 ? -1.061 -18.125 -12.508 1 98.06 95 ALA A N 1
ATOM 718 C CA . ALA A 1 95 ? -0.475 -16.891 -13.008 1 98.06 95 ALA A CA 1
ATOM 719 C C . ALA A 1 95 ? 0.088 -16.047 -11.867 1 98.06 95 ALA A C 1
ATOM 721 O O . ALA A 1 95 ? -0.381 -16.141 -10.727 1 98.06 95 ALA A O 1
ATOM 722 N N . PHE A 1 96 ? 1.104 -15.312 -12.195 1 97.75 96 PHE A N 1
ATOM 723 C CA . PHE A 1 96 ? 1.59 -14.359 -11.195 1 97.75 96 PHE A CA 1
ATOM 724 C C . PHE A 1 96 ? 2.119 -13.102 -11.867 1 97.75 96 PHE A C 1
ATOM 726 O O . PHE A 1 96 ? 2.457 -13.109 -13.055 1 97.75 96 PHE A O 1
ATOM 733 N N . ILE A 1 97 ? 2.104 -12.055 -11.094 1 96.62 97 ILE A N 1
ATOM 734 C CA . ILE A 1 97 ? 2.6 -10.742 -11.492 1 96.62 97 ILE A CA 1
ATOM 735 C C . ILE A 1 97 ? 3.652 -10.266 -10.492 1 96.62 97 ILE A C 1
ATOM 737 O O . ILE A 1 97 ? 3.525 -10.5 -9.289 1 96.62 97 ILE A O 1
ATOM 741 N N . LEU A 1 98 ? 4.688 -9.672 -11.016 1 95.81 98 LEU A N 1
ATOM 742 C CA . LEU A 1 98 ? 5.652 -8.953 -10.188 1 95.81 98 LEU A CA 1
ATOM 743 C C . LEU A 1 98 ? 5.543 -7.449 -10.414 1 95.81 98 LEU A C 1
ATOM 745 O O . LEU A 1 98 ? 5.844 -6.957 -11.508 1 95.81 98 LEU A O 1
ATOM 749 N N . ALA A 1 99 ? 5.098 -6.777 -9.414 1 93.94 99 ALA A N 1
ATOM 750 C CA . ALA A 1 99 ? 4.984 -5.32 -9.477 1 93.94 99 ALA A CA 1
ATOM 751 C C . ALA A 1 99 ? 5.852 -4.66 -8.406 1 93.94 99 ALA A C 1
ATOM 753 O O . ALA A 1 99 ? 6.414 -5.34 -7.547 1 93.94 99 ALA A O 1
ATOM 754 N N . VAL A 1 100 ? 6.008 -3.336 -8.609 1 91 100 VAL A N 1
ATOM 755 C CA . VAL A 1 100 ? 6.633 -2.566 -7.535 1 91 100 VAL A CA 1
ATOM 756 C C . VAL A 1 100 ? 5.715 -2.549 -6.312 1 91 100 VAL A C 1
ATOM 758 O O . VAL A 1 100 ? 4.512 -2.324 -6.434 1 91 100 VAL A O 1
ATOM 761 N N . SER A 1 101 ? 6.297 -2.77 -5.199 1 94 101 SER A N 1
ATOM 762 C CA . SER A 1 101 ? 5.504 -2.955 -3.99 1 94 101 SER A CA 1
ATOM 763 C C . SER A 1 101 ? 4.902 -1.636 -3.516 1 94 101 SER A C 1
ATOM 765 O O . SER A 1 101 ? 5.602 -0.623 -3.438 1 94 101 SER A O 1
ATOM 767 N N . LYS A 1 102 ? 3.674 -1.749 -3.156 1 88.06 102 LYS A N 1
ATOM 768 C CA . LYS A 1 102 ? 2.998 -0.604 -2.553 1 88.06 102 LYS A CA 1
ATOM 769 C C . LYS A 1 102 ? 3.51 -0.344 -1.14 1 88.06 102 LYS A C 1
ATOM 771 O O . LYS A 1 102 ? 3.229 0.704 -0.554 1 88.06 102 LYS A O 1
ATOM 776 N N . TYR A 1 103 ? 4.199 -1.259 -0.562 1 91 103 TYR A N 1
ATOM 777 C CA . TYR A 1 103 ? 4.664 -1.174 0.818 1 91 103 TYR A CA 1
ATOM 778 C C . TYR A 1 103 ? 6.004 -0.455 0.898 1 91 103 TYR A C 1
ATOM 780 O O . TYR A 1 103 ? 6.523 -0.214 1.992 1 91 103 TYR A O 1
ATOM 788 N N . SER A 1 104 ? 6.547 -0.118 -0.188 1 87 104 SER A N 1
ATOM 789 C CA . SER A 1 104 ? 7.801 0.626 -0.245 1 87 104 SER A CA 1
ATOM 790 C C . SER A 1 104 ? 7.641 1.915 -1.047 1 87 104 SER A C 1
ATOM 792 O O . SER A 1 104 ? 6.879 1.96 -2.014 1 87 104 SER A O 1
ATOM 794 N N . ARG A 1 105 ? 8.305 2.963 -0.443 1 83.19 105 ARG A N 1
ATOM 795 C CA . ARG A 1 105 ? 8.344 4.215 -1.192 1 83.19 105 ARG A CA 1
ATOM 796 C C . ARG A 1 105 ? 9.523 4.242 -2.156 1 83.19 105 ARG A C 1
ATOM 798 O O . ARG A 1 105 ? 10.664 4.441 -1.742 1 83.19 105 ARG A O 1
ATOM 805 N N . GLY A 1 106 ? 9.391 3.732 -3.355 1 77.75 106 GLY A N 1
ATOM 806 C CA . GLY A 1 106 ? 10.422 3.562 -4.371 1 77.75 106 GLY A CA 1
ATOM 807 C C . GLY A 1 106 ? 10.109 2.447 -5.352 1 77.75 106 GLY A C 1
ATOM 808 O O . GLY A 1 106 ? 8.977 1.96 -5.406 1 77.75 106 GLY A O 1
ATOM 809 N N . CYS A 1 107 ? 11.188 2.02 -6.031 1 76.44 107 CYS A N 1
ATOM 810 C CA . CYS A 1 107 ? 10.945 1.075 -7.117 1 76.44 107 CYS A CA 1
ATOM 811 C C . CYS A 1 107 ? 11.766 -0.192 -6.93 1 76.44 107 CYS A C 1
ATOM 813 O O . CYS A 1 107 ? 11.836 -1.033 -7.828 1 76.44 107 CYS A O 1
ATOM 815 N N . HIS A 1 108 ? 12.258 -0.478 -5.703 1 86.19 108 HIS A N 1
ATOM 816 C CA . HIS A 1 108 ? 13.273 -1.521 -5.578 1 86.19 108 HIS A CA 1
ATOM 817 C C . HIS A 1 108 ? 12.719 -2.744 -4.859 1 86.19 108 HIS A C 1
ATOM 819 O O . HIS A 1 108 ? 13.438 -3.713 -4.625 1 86.19 108 HIS A O 1
ATOM 825 N N . VAL A 1 109 ? 11.531 -2.664 -4.473 1 93.75 109 VAL A N 1
ATOM 826 C CA . VAL A 1 109 ? 10.945 -3.785 -3.742 1 93.75 109 VAL A CA 1
ATOM 827 C C . VAL A 1 109 ? 9.781 -4.367 -4.535 1 93.75 109 VAL A C 1
ATOM 829 O O . VAL A 1 109 ? 8.93 -3.623 -5.027 1 93.75 109 VAL A O 1
ATOM 832 N N . ALA A 1 110 ? 9.742 -5.637 -4.652 1 95.88 110 ALA A N 1
ATOM 833 C CA . ALA A 1 110 ? 8.734 -6.312 -5.465 1 95.88 110 ALA A CA 1
ATOM 834 C C . ALA A 1 110 ? 7.523 -6.699 -4.621 1 95.88 110 ALA A C 1
ATOM 836 O O . ALA A 1 110 ? 7.645 -6.926 -3.414 1 95.88 110 ALA A O 1
ATOM 837 N N . ASP A 1 111 ? 6.441 -6.781 -5.25 1 96.44 111 ASP A N 1
ATOM 838 C CA . ASP A 1 111 ? 5.168 -7.266 -4.734 1 96.44 111 ASP A CA 1
ATOM 839 C C . ASP A 1 111 ? 4.543 -8.289 -5.68 1 96.44 111 ASP A C 1
ATOM 841 O O . ASP A 1 111 ? 4.102 -7.934 -6.777 1 96.44 111 ASP A O 1
ATOM 845 N N . PRO A 1 112 ? 4.52 -9.555 -5.289 1 96.69 112 PRO A N 1
ATOM 846 C CA . PRO A 1 112 ? 3.93 -10.57 -6.164 1 96.69 112 PRO A CA 1
ATOM 847 C C . PRO A 1 112 ? 2.418 -10.695 -5.988 1 96.69 112 PRO A C 1
ATOM 849 O O . PRO A 1 112 ? 1.907 -10.539 -4.875 1 96.69 112 PRO A O 1
ATOM 852 N N . PHE A 1 113 ? 1.706 -10.922 -7.062 1 94.19 113 PHE A N 1
ATOM 853 C CA . PHE A 1 113 ? 0.32 -11.367 -7.137 1 94.19 113 PHE A CA 1
ATOM 854 C C . PHE A 1 113 ? 0.232 -12.781 -7.707 1 94.19 113 PHE A C 1
ATOM 856 O O . PHE A 1 113 ? 0.605 -13.008 -8.859 1 94.19 113 PHE A O 1
ATOM 863 N N . ILE A 1 114 ? -0.217 -13.664 -6.895 1 96.56 114 ILE A N 1
ATOM 864 C CA . ILE A 1 114 ? -0.24 -15.062 -7.312 1 96.56 114 ILE A CA 1
ATOM 865 C C . ILE A 1 114 ? -1.676 -15.578 -7.297 1 96.56 114 ILE A C 1
ATOM 867 O O . ILE A 1 114 ? -2.424 -15.328 -6.352 1 96.56 114 ILE A O 1
ATOM 871 N N . ILE A 1 115 ? -2.031 -16.266 -8.336 1 96.81 115 ILE A N 1
ATOM 872 C CA . ILE A 1 115 ? -3.328 -16.938 -8.367 1 96.81 115 ILE A CA 1
ATOM 873 C C . ILE A 1 115 ? -3.184 -18.312 -9.008 1 96.81 115 ILE A C 1
ATOM 875 O O . ILE A 1 115 ? -2.479 -18.484 -10.008 1 96.81 115 ILE A O 1
ATOM 879 N N . VAL A 1 116 ? -3.727 -19.266 -8.336 1 95.81 116 VAL A N 1
ATOM 880 C CA . VAL A 1 116 ? -3.809 -20.625 -8.859 1 95.81 116 VAL A CA 1
ATOM 881 C C . VAL A 1 116 ? -5.258 -20.953 -9.195 1 95.81 116 VAL A C 1
ATOM 883 O O . VAL A 1 116 ? -6.172 -20.625 -8.438 1 95.81 116 VAL A O 1
ATOM 886 N N . ARG A 1 117 ? -5.395 -21.516 -10.328 1 95.06 117 ARG A N 1
ATOM 887 C CA . ARG A 1 117 ? -6.727 -21.969 -10.719 1 95.06 117 ARG A CA 1
ATOM 888 C C . ARG A 1 117 ? -7.367 -22.812 -9.633 1 95.06 117 ARG A C 1
ATOM 890 O O . ARG A 1 117 ? -6.703 -23.656 -9.023 1 95.06 117 ARG A O 1
ATOM 897 N N . ASP A 1 118 ? -8.633 -22.656 -9.477 1 92.06 118 ASP A N 1
ATOM 898 C CA . ASP A 1 118 ? -9.352 -23.234 -8.352 1 92.06 118 ASP A CA 1
ATOM 899 C C . ASP A 1 118 ? -9.234 -24.766 -8.352 1 92.06 118 ASP A C 1
ATOM 901 O O . ASP A 1 118 ? -8.93 -25.359 -7.324 1 92.06 118 ASP A O 1
ATOM 905 N N . ASP A 1 119 ? -9.438 -25.328 -9.453 1 91.06 119 ASP A N 1
ATOM 906 C CA . ASP A 1 119 ? -9.477 -26.797 -9.547 1 91.06 119 ASP A CA 1
ATOM 907 C C . ASP A 1 119 ? -8.07 -27.375 -9.594 1 91.06 119 ASP A C 1
ATOM 909 O O . ASP A 1 119 ? -7.906 -28.594 -9.75 1 91.06 119 ASP A O 1
ATOM 913 N N . GLN A 1 120 ? -7.059 -26.594 -9.461 1 90.62 120 GLN A N 1
ATOM 914 C CA . GLN A 1 120 ? -5.672 -27.047 -9.531 1 90.62 120 GLN A CA 1
ATOM 915 C C . GLN A 1 120 ? -4.941 -26.781 -8.219 1 90.62 120 GLN A C 1
ATOM 917 O O . GLN A 1 120 ? -3.723 -26.938 -8.133 1 90.62 120 GLN A O 1
ATOM 922 N N . ARG A 1 121 ? -5.637 -26.422 -7.211 1 86.62 121 ARG A N 1
ATOM 923 C CA . ARG A 1 121 ? -5.047 -26.062 -5.926 1 86.62 121 ARG A CA 1
ATOM 924 C C . ARG A 1 121 ? -4.66 -27.297 -5.133 1 86.62 121 ARG A C 1
ATOM 926 O O . ARG A 1 121 ? -5.176 -28.391 -5.383 1 86.62 121 ARG A O 1
ATOM 933 N N . GLY A 1 122 ? -3.682 -27.094 -4.277 1 84.81 122 GLY A N 1
ATOM 934 C CA . GLY A 1 122 ? -3.211 -28.203 -3.453 1 84.81 122 GLY A CA 1
ATOM 935 C C . GLY A 1 122 ? -2.238 -29.109 -4.176 1 84.81 122 GLY A C 1
ATOM 936 O O . GLY A 1 122 ? -2.029 -30.25 -3.768 1 84.81 122 GLY A O 1
ATOM 937 N N . GLN A 1 123 ? -1.713 -28.594 -5.238 1 86.62 123 GLN A N 1
ATOM 938 C CA . GLN A 1 123 ? -0.827 -29.406 -6.059 1 86.62 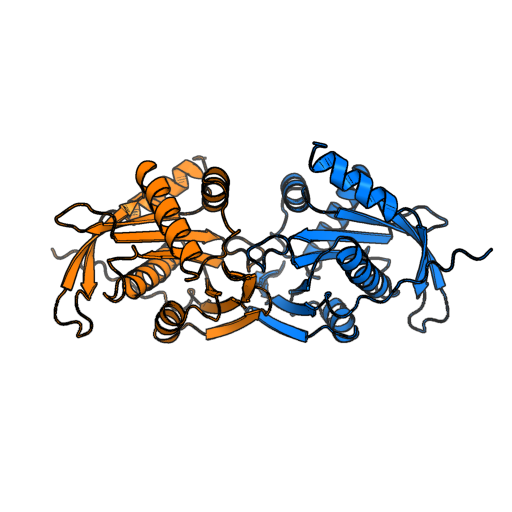123 GLN A CA 1
ATOM 939 C C . GLN A 1 123 ? 0.551 -28.766 -6.191 1 86.62 123 GLN A C 1
ATOM 941 O O . GLN A 1 123 ? 1.232 -28.953 -7.203 1 86.62 123 GLN A O 1
ATOM 946 N N . GLY A 1 124 ? 0.844 -27.875 -5.301 1 90.75 124 GLY A N 1
ATOM 947 C CA . GLY A 1 124 ? 2.189 -27.328 -5.23 1 90.75 124 GLY A CA 1
ATOM 948 C C . GLY A 1 124 ? 2.396 -26.141 -6.156 1 90.75 124 GLY A C 1
ATOM 949 O O . GLY A 1 124 ? 3.482 -25.547 -6.188 1 90.75 124 GLY A O 1
ATOM 950 N N . LEU A 1 125 ? 1.407 -25.734 -6.875 1 93.5 125 LEU A N 1
ATOM 951 C CA . LEU A 1 125 ? 1.538 -24.656 -7.836 1 93.5 125 LEU A CA 1
ATOM 952 C C . LEU A 1 125 ? 1.788 -23.328 -7.129 1 93.5 125 LEU A C 1
ATOM 954 O O . LEU A 1 125 ? 2.498 -22.453 -7.648 1 93.5 125 LEU A O 1
ATOM 958 N N . GLY A 1 126 ? 1.189 -23.156 -5.973 1 93.88 126 GLY A N 1
ATOM 959 C CA . GLY A 1 126 ? 1.461 -21.969 -5.188 1 93.88 126 GLY A CA 1
ATOM 960 C C . GLY A 1 126 ? 2.916 -21.828 -4.785 1 93.88 126 GLY A C 1
ATOM 961 O O . GLY A 1 126 ? 3.506 -20.75 -4.906 1 93.88 126 GLY A O 1
ATOM 962 N N . THR A 1 127 ? 3.42 -22.922 -4.367 1 93.94 127 THR A N 1
ATOM 963 C CA . THR A 1 127 ? 4.824 -22.969 -3.984 1 93.94 127 THR A CA 1
ATOM 964 C C . THR A 1 127 ? 5.727 -22.688 -5.184 1 93.94 127 THR A C 1
ATOM 966 O O . THR A 1 127 ? 6.672 -21.906 -5.078 1 93.94 127 THR A O 1
ATOM 969 N N . LEU A 1 128 ? 5.418 -23.281 -6.25 1 94.31 128 LEU A N 1
ATOM 970 C CA . LEU A 1 128 ? 6.176 -23.047 -7.469 1 94.31 128 LEU A CA 1
ATOM 971 C C . LEU A 1 128 ? 6.133 -21.562 -7.855 1 94.31 128 LEU A C 1
ATOM 973 O O . LEU A 1 128 ? 7.168 -20.969 -8.172 1 94.31 128 LEU A O 1
ATOM 977 N N . CYS A 1 129 ? 4.977 -21.016 -7.836 1 96.69 129 CYS A N 1
ATOM 978 C CA . CYS A 1 129 ? 4.812 -19.625 -8.219 1 96.69 129 CYS A CA 1
ATOM 979 C C . CYS A 1 129 ? 5.641 -18.719 -7.312 1 96.69 129 CYS A C 1
ATOM 981 O O . CYS A 1 129 ? 6.32 -17.812 -7.797 1 96.69 129 CYS A O 1
ATOM 983 N N . LEU A 1 130 ? 5.586 -18.953 -6.016 1 96.69 130 LEU A N 1
ATOM 984 C CA . LEU A 1 130 ? 6.344 -18.125 -5.094 1 96.69 130 LEU A CA 1
ATOM 985 C C . LEU A 1 130 ? 7.844 -18.25 -5.344 1 96.69 130 LEU A C 1
ATOM 987 O O . LEU A 1 130 ? 8.57 -17.266 -5.324 1 96.69 130 LEU A O 1
ATOM 991 N N . ASP A 1 131 ? 8.266 -19.422 -5.574 1 95.31 131 ASP A N 1
ATOM 992 C CA . ASP A 1 131 ? 9.664 -19.672 -5.906 1 95.31 131 ASP A CA 1
ATOM 993 C C . ASP A 1 131 ? 10.086 -18.891 -7.145 1 95.31 131 ASP A C 1
ATOM 995 O O . ASP A 1 131 ? 11.125 -18.219 -7.148 1 95.31 131 ASP A O 1
ATOM 999 N N . LEU A 1 132 ? 9.312 -18.953 -8.141 1 96.12 132 LEU A N 1
ATOM 1000 C CA . LEU A 1 132 ? 9.578 -18.234 -9.383 1 96.12 132 LEU A CA 1
ATOM 1001 C C . LEU A 1 132 ? 9.562 -16.734 -9.156 1 96.12 132 LEU A C 1
ATOM 1003 O O . LEU A 1 132 ? 10.375 -16 -9.727 1 96.12 132 LEU A O 1
ATOM 1007 N N . CYS A 1 133 ? 8.609 -16.281 -8.344 1 97.12 133 CYS A N 1
ATOM 1008 C CA . CYS A 1 133 ? 8.547 -14.859 -8.023 1 97.12 133 CYS A CA 1
ATOM 1009 C C . CYS A 1 133 ? 9.852 -14.383 -7.391 1 97.12 133 CYS A C 1
ATOM 1011 O O . CYS A 1 133 ? 10.391 -13.344 -7.77 1 97.12 133 CYS A O 1
ATOM 1013 N N . VAL A 1 134 ? 10.328 -15.133 -6.445 1 96.62 134 VAL A N 1
ATOM 1014 C CA . VAL A 1 134 ? 11.547 -14.766 -5.738 1 96.62 134 VAL A CA 1
ATOM 1015 C C . VAL A 1 134 ? 12.719 -14.742 -6.715 1 96.62 134 VAL A C 1
ATOM 1017 O O . VAL A 1 134 ? 13.469 -13.766 -6.773 1 96.62 134 VAL A O 1
ATOM 1020 N N . ASP A 1 135 ? 12.82 -15.75 -7.469 1 94.56 135 ASP A N 1
ATOM 1021 C CA . ASP A 1 135 ? 13.914 -15.875 -8.422 1 94.56 135 ASP A CA 1
ATOM 1022 C C . ASP A 1 135 ? 13.875 -14.742 -9.453 1 94.56 135 ASP A C 1
ATOM 1024 O O . ASP A 1 135 ? 14.875 -14.055 -9.672 1 94.56 135 ASP A O 1
ATOM 1028 N N . MET A 1 136 ? 12.797 -14.547 -10.07 1 95.06 136 MET A N 1
ATOM 1029 C CA . MET A 1 136 ? 12.656 -13.555 -11.133 1 95.06 136 MET A CA 1
ATOM 1030 C C . MET A 1 136 ? 12.828 -12.141 -10.594 1 95.06 136 MET A C 1
ATOM 1032 O O . MET A 1 136 ? 13.406 -11.281 -11.258 1 95.06 136 MET A O 1
ATOM 1036 N N . ALA A 1 137 ? 12.258 -11.898 -9.414 1 95.44 137 ALA A N 1
ATOM 1037 C CA . ALA A 1 137 ? 12.438 -10.586 -8.805 1 95.44 137 ALA A CA 1
ATOM 1038 C C . ALA A 1 137 ? 13.914 -10.266 -8.609 1 95.44 137 ALA A C 1
ATOM 1040 O O . ALA A 1 137 ? 14.367 -9.156 -8.898 1 95.44 137 ALA A O 1
ATOM 1041 N N . ALA A 1 138 ? 14.641 -11.219 -8.172 1 93.62 138 ALA A N 1
ATOM 1042 C CA . ALA A 1 138 ? 16.078 -11.039 -7.984 1 93.62 138 ALA A CA 1
ATOM 1043 C C . ALA A 1 138 ? 16.766 -10.742 -9.312 1 93.62 138 ALA A C 1
ATOM 1045 O O . ALA A 1 138 ? 17.594 -9.828 -9.398 1 93.62 138 ALA A O 1
ATOM 1046 N N . ARG A 1 139 ? 16.406 -11.445 -10.297 1 91.31 139 ARG A N 1
ATOM 1047 C CA . ARG A 1 139 ? 17.016 -11.289 -11.617 1 91.31 139 ARG A CA 1
ATOM 1048 C C . ARG A 1 139 ? 16.641 -9.938 -12.227 1 91.31 139 ARG A C 1
ATOM 1050 O O . ARG A 1 139 ? 17.406 -9.383 -13.008 1 91.31 139 ARG A O 1
ATOM 1057 N N . LEU A 1 140 ? 15.531 -9.484 -11.867 1 90.88 140 LEU A N 1
ATOM 1058 C CA . LEU A 1 140 ? 15.062 -8.203 -12.383 1 90.88 140 LEU A CA 1
ATOM 1059 C C . LEU A 1 140 ? 15.68 -7.047 -11.609 1 90.88 140 LEU A C 1
ATOM 1061 O O . LEU A 1 140 ? 15.461 -5.879 -11.945 1 90.88 140 LEU A O 1
ATOM 1065 N N . GLY A 1 141 ? 16.359 -7.367 -10.523 1 90.06 141 GLY A N 1
ATOM 1066 C CA . GLY A 1 141 ? 17.125 -6.348 -9.82 1 90.06 141 GLY A CA 1
ATOM 1067 C C . GLY A 1 141 ? 16.422 -5.824 -8.578 1 90.06 141 GLY A C 1
ATOM 1068 O O . GLY A 1 141 ? 16.875 -4.863 -7.961 1 90.06 141 GLY A O 1
ATOM 1069 N N . PHE A 1 142 ? 15.32 -6.375 -8.234 1 93.25 142 PHE A N 1
ATOM 1070 C CA . PHE A 1 142 ? 14.68 -5.988 -6.984 1 93.25 142 PHE A CA 1
ATOM 1071 C C . PHE A 1 142 ? 15.555 -6.34 -5.793 1 93.25 142 PHE A C 1
ATOM 1073 O O . PHE A 1 142 ? 16.25 -7.359 -5.805 1 93.25 142 PHE A O 1
ATOM 1080 N N . GLN A 1 143 ? 15.484 -5.531 -4.781 1 93.38 143 GLN A N 1
ATOM 1081 C CA . GLN A 1 143 ? 16.344 -5.699 -3.613 1 93.38 143 GLN A CA 1
ATOM 1082 C C . GLN A 1 143 ? 15.609 -6.422 -2.486 1 93.38 143 GLN A C 1
ATOM 1084 O O . GLN A 1 143 ? 16.234 -6.934 -1.558 1 93.38 143 GLN A O 1
ATOM 1089 N N . GLY A 1 144 ? 14.32 -6.453 -2.553 1 95.62 144 GLY A N 1
ATOM 1090 C CA . GLY A 1 144 ? 13.469 -7.117 -1.581 1 95.62 144 GLY A CA 1
ATOM 1091 C C . GLY A 1 144 ? 12.086 -7.449 -2.123 1 95.62 144 GLY A C 1
ATOM 1092 O O . GLY A 1 144 ? 11.766 -7.113 -3.266 1 95.62 144 GLY A O 1
ATOM 1093 N N . MET A 1 145 ? 11.336 -8.117 -1.296 1 97.25 145 MET A N 1
ATOM 1094 C CA . MET A 1 145 ? 9.977 -8.5 -1.676 1 97.25 145 MET A CA 1
ATOM 1095 C C . MET A 1 145 ? 9.047 -8.445 -0.473 1 97.25 145 MET A C 1
ATOM 1097 O O . MET A 1 145 ? 9.367 -8.969 0.595 1 97.25 145 MET A O 1
ATOM 1101 N N . TYR A 1 146 ? 8.023 -7.758 -0.628 1 97.38 146 TYR A N 1
ATOM 1102 C CA . TYR A 1 146 ? 6.891 -7.867 0.287 1 97.38 146 TYR A CA 1
ATOM 1103 C C . TYR A 1 146 ? 5.789 -8.734 -0.31 1 97.38 146 TYR A C 1
ATOM 1105 O O . TYR A 1 146 ? 5.434 -8.578 -1.48 1 97.38 146 TYR A O 1
ATOM 1113 N N . VAL A 1 147 ? 5.336 -9.664 0.473 1 97.31 147 VAL A N 1
ATOM 1114 C CA . VAL A 1 147 ? 4.191 -10.492 0.11 1 97.31 147 VAL A CA 1
ATOM 1115 C C . VAL A 1 147 ? 3.078 -10.32 1.141 1 97.31 147 VAL A C 1
ATOM 1117 O O . VAL A 1 147 ? 3.316 -10.422 2.346 1 97.31 147 VAL A O 1
ATOM 1120 N N . ASP A 1 148 ? 1.929 -10.023 0.62 1 96.25 148 ASP A N 1
ATOM 1121 C CA . ASP A 1 148 ? 0.81 -9.93 1.553 1 96.25 148 ASP A CA 1
ATOM 1122 C C . ASP A 1 148 ? -0.312 -10.891 1.165 1 96.25 148 ASP A C 1
ATOM 1124 O O . ASP A 1 148 ? -0.41 -11.305 0.008 1 96.25 148 ASP A O 1
ATOM 1128 N N . THR A 1 149 ? -1.072 -11.305 2.115 1 95.56 149 THR A N 1
ATOM 1129 C CA . THR A 1 149 ? -2.273 -12.109 1.937 1 95.56 149 THR A CA 1
ATOM 1130 C C . THR A 1 149 ? -3.246 -11.891 3.092 1 95.56 149 THR A C 1
ATOM 1132 O O . THR A 1 149 ? -2.871 -11.352 4.133 1 95.56 149 THR A O 1
ATOM 1135 N N . PHE A 1 150 ? -4.438 -12.273 2.832 1 94.62 150 PHE A N 1
ATOM 1136 C CA . PHE A 1 150 ? -5.426 -12.172 3.9 1 94.62 150 PHE A CA 1
ATOM 1137 C C . PHE A 1 150 ? -5.098 -13.133 5.035 1 94.62 150 PHE A C 1
ATOM 1139 O O . PHE A 1 150 ? -4.582 -14.227 4.797 1 94.62 150 PHE A O 1
ATOM 1146 N N . SER A 1 151 ? -5.418 -12.711 6.25 1 94.81 151 SER A N 1
ATOM 1147 C CA . SER A 1 151 ? -5.09 -13.484 7.445 1 94.81 151 SER A CA 1
ATOM 1148 C C . SER A 1 151 ? -5.832 -14.812 7.469 1 94.81 151 SER A C 1
ATOM 1150 O O . SER A 1 151 ? -5.41 -15.75 8.148 1 94.81 151 SER A O 1
ATOM 1152 N N . ASN A 1 152 ? -6.914 -14.891 6.707 1 92.88 152 ASN A N 1
ATOM 1153 C CA . ASN A 1 152 ? -7.672 -16.141 6.676 1 92.88 152 ASN A CA 1
ATOM 1154 C C . ASN A 1 152 ? -7.215 -17.047 5.539 1 92.88 152 ASN A C 1
ATOM 1156 O O . ASN A 1 152 ? -7.727 -18.156 5.379 1 92.88 152 ASN A O 1
ATOM 1160 N N . ASN A 1 153 ? -6.309 -16.562 4.711 1 93.19 153 ASN A N 1
ATOM 1161 C CA . ASN A 1 153 ? -5.773 -17.375 3.621 1 93.19 153 ASN A CA 1
ATOM 1162 C C . ASN A 1 153 ? -4.688 -18.328 4.109 1 93.19 153 ASN A C 1
ATOM 1164 O O . ASN A 1 153 ? -3.512 -18.156 3.779 1 93.19 153 ASN A O 1
ATOM 1168 N N . ARG A 1 154 ? -5.102 -19.344 4.785 1 93.38 154 ARG A N 1
ATOM 1169 C CA . ARG A 1 154 ? -4.184 -20.234 5.477 1 93.38 154 ARG A CA 1
ATOM 1170 C C . ARG A 1 154 ? -3.297 -20.984 4.488 1 93.38 154 ARG A C 1
ATOM 1172 O O . ARG A 1 154 ? -2.131 -21.266 4.777 1 93.38 154 ARG A O 1
ATOM 1179 N N . ALA A 1 155 ? -3.84 -21.297 3.391 1 91.69 155 ALA A N 1
ATOM 1180 C CA . ALA A 1 155 ? -3.076 -22.031 2.385 1 91.69 155 ALA A CA 1
ATOM 1181 C C . ALA A 1 155 ? -1.857 -21.219 1.932 1 91.69 155 ALA A C 1
ATOM 1183 O O . ALA A 1 155 ? -0.739 -21.75 1.915 1 91.69 155 ALA A O 1
ATOM 1184 N N . MET A 1 156 ? -2.051 -19.969 1.589 1 93.94 156 MET A N 1
ATOM 1185 C CA . MET A 1 156 ? -0.948 -19.125 1.133 1 93.94 156 MET A CA 1
ATOM 1186 C C . MET A 1 156 ? 0.019 -18.828 2.275 1 93.94 156 MET A C 1
ATOM 1188 O O . MET A 1 156 ? 1.232 -18.766 2.066 1 93.94 156 MET A O 1
ATOM 1192 N N . ILE A 1 157 ? -0.497 -18.641 3.461 1 96.12 157 ILE A N 1
ATOM 1193 C CA . ILE A 1 157 ? 0.337 -18.375 4.629 1 96.12 157 ILE A CA 1
ATOM 1194 C C . ILE A 1 157 ? 1.293 -19.547 4.852 1 96.12 157 ILE A C 1
ATOM 1196 O O . ILE A 1 157 ? 2.488 -19.344 5.082 1 96.12 157 ILE A O 1
ATOM 1200 N N . ARG A 1 158 ? 0.792 -20.719 4.719 1 94.62 158 ARG A N 1
ATOM 1201 C CA . ARG A 1 158 ? 1.626 -21.906 4.867 1 94.62 158 ARG A CA 1
ATOM 1202 C C . ARG A 1 158 ? 2.73 -21.938 3.814 1 94.62 158 ARG A C 1
ATOM 1204 O O . ARG A 1 158 ? 3.879 -22.266 4.121 1 94.62 158 ARG A O 1
ATOM 1211 N N . VAL A 1 159 ? 2.357 -21.609 2.607 1 94 159 VAL A N 1
ATOM 1212 C CA . VAL A 1 159 ? 3.328 -21.562 1.519 1 94 159 VAL A CA 1
ATOM 1213 C C . VAL A 1 159 ? 4.434 -20.562 1.848 1 94 159 VAL A C 1
ATOM 1215 O O . VAL A 1 159 ? 5.621 -20.891 1.775 1 94 159 VAL A O 1
ATOM 1218 N N . ILE A 1 160 ? 4.094 -19.344 2.264 1 96.75 160 ILE A N 1
ATOM 1219 C CA . ILE A 1 160 ? 5.059 -18.281 2.518 1 96.75 160 ILE A CA 1
ATOM 1220 C C . ILE A 1 160 ? 5.953 -18.672 3.693 1 96.75 160 ILE A C 1
ATOM 1222 O O . ILE A 1 160 ? 7.176 -18.531 3.617 1 96.75 160 ILE A O 1
ATOM 1226 N N . GLU A 1 161 ? 5.336 -19.156 4.727 1 96.06 161 GLU A N 1
ATOM 1227 C CA . GLU A 1 161 ? 6.066 -19.453 5.957 1 96.06 161 GLU A CA 1
ATOM 1228 C C . GLU A 1 161 ? 7 -20.641 5.766 1 96.06 161 GLU A C 1
ATOM 1230 O O . GLU A 1 161 ? 7.98 -20.797 6.496 1 96.06 161 GLU A O 1
ATOM 1235 N N . SER A 1 162 ? 6.641 -21.5 4.82 1 92.88 162 SER A N 1
ATOM 1236 C CA . SER A 1 162 ? 7.496 -22.641 4.543 1 92.88 162 SER A CA 1
ATOM 1237 C C . SER A 1 162 ? 8.703 -22.25 3.697 1 92.88 162 SER A C 1
ATOM 1239 O O . SER A 1 162 ? 9.664 -23.016 3.584 1 92.88 162 SER A O 1
ATOM 1241 N N . PHE A 1 163 ? 8.656 -21.141 3.092 1 93.06 163 PHE A N 1
ATOM 1242 C CA . PHE A 1 163 ? 9.727 -20.656 2.225 1 93.06 163 PHE A CA 1
ATOM 1243 C C . PHE A 1 163 ? 10.828 -19.984 3.041 1 93.06 163 PHE A C 1
ATOM 1245 O O . PHE A 1 163 ? 10.547 -19.141 3.883 1 93.06 163 PHE A O 1
ATOM 1252 N N . PRO A 1 164 ? 12.031 -20.375 2.805 1 91.5 164 PRO A N 1
ATOM 1253 C CA . PRO A 1 164 ? 13.109 -19.75 3.578 1 91.5 164 PRO A CA 1
ATOM 1254 C C . PRO A 1 164 ? 13.25 -18.266 3.312 1 91.5 164 PRO A C 1
ATOM 1256 O O . PRO A 1 164 ? 13.055 -17.812 2.18 1 91.5 164 PRO A O 1
ATOM 1259 N N . GLY A 1 165 ? 13.508 -17.531 4.379 1 94.75 165 GLY A N 1
ATOM 1260 C CA . GLY A 1 165 ? 13.891 -16.141 4.215 1 94.75 165 GLY A CA 1
ATOM 1261 C C . GLY A 1 165 ? 12.742 -15.18 4.422 1 94.75 165 GLY A C 1
ATOM 1262 O O . GLY A 1 165 ? 12.961 -13.977 4.586 1 94.75 165 GLY A O 1
ATOM 1263 N N . PHE A 1 166 ? 11.57 -15.695 4.426 1 97.06 166 PHE A N 1
ATOM 1264 C CA . PHE A 1 166 ? 10.438 -14.812 4.672 1 97.06 166 PHE A CA 1
ATOM 1265 C C . PHE A 1 166 ? 10.195 -14.641 6.168 1 97.06 166 PHE A C 1
ATOM 1267 O O . PHE A 1 166 ? 10.312 -15.609 6.934 1 97.06 166 PHE A O 1
ATOM 1274 N N . ARG A 1 167 ? 9.914 -13.453 6.59 1 96.88 167 ARG A N 1
ATOM 1275 C CA . ARG A 1 167 ? 9.508 -13.141 7.957 1 96.88 167 ARG A CA 1
ATOM 1276 C C . ARG A 1 167 ? 8.273 -12.25 7.973 1 96.88 167 ARG A C 1
ATOM 1278 O O . ARG A 1 167 ? 8.133 -11.359 7.137 1 96.88 167 ARG A O 1
ATOM 1285 N N . GLN A 1 168 ? 7.414 -12.547 8.906 1 97.62 168 GLN A N 1
ATOM 1286 C CA . GLN A 1 168 ? 6.238 -11.688 9.031 1 97.62 168 GLN A CA 1
ATOM 1287 C C . GLN A 1 168 ? 6.621 -10.312 9.578 1 97.62 168 GLN A C 1
ATOM 1289 O O . GLN A 1 168 ? 7.309 -10.211 10.594 1 97.62 168 GLN A O 1
ATOM 1294 N N . VAL A 1 169 ? 6.137 -9.266 8.945 1 97.69 169 VAL A N 1
ATOM 1295 C C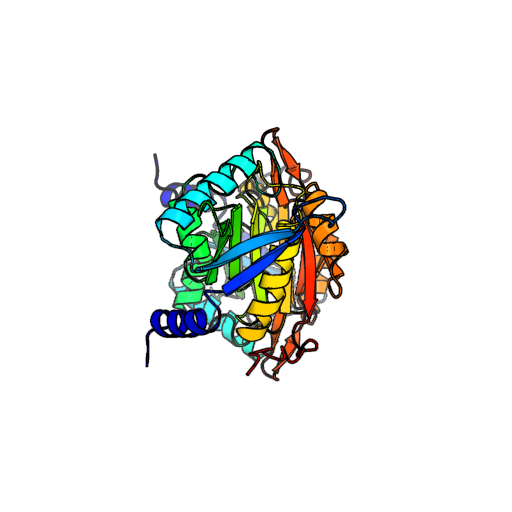A . VAL A 1 169 ? 6.582 -7.93 9.328 1 97.69 169 VAL A CA 1
ATOM 1296 C C . VAL A 1 169 ? 5.371 -7.039 9.602 1 97.69 169 VAL A C 1
ATOM 1298 O O . VAL A 1 169 ? 5.523 -5.871 9.969 1 97.69 169 VAL A O 1
ATOM 1301 N N . GLY A 1 170 ? 4.188 -7.609 9.422 1 96.88 170 GLY A N 1
ATOM 1302 C CA . GLY A 1 170 ? 2.99 -6.836 9.703 1 96.88 170 GLY A CA 1
ATOM 1303 C C . GLY A 1 170 ? 1.736 -7.684 9.781 1 96.88 170 GLY A C 1
ATOM 1304 O O . GLY A 1 170 ? 1.67 -8.758 9.188 1 96.88 170 GLY A O 1
ATOM 1305 N N . CYS A 1 171 ? 0.809 -7.25 10.484 1 96 171 CYS A N 1
ATOM 1306 C CA . CYS A 1 171 ? -0.553 -7.766 10.57 1 96 171 CYS A CA 1
ATOM 1307 C C . CYS A 1 171 ? -1.562 -6.629 10.664 1 96 171 CYS A C 1
ATOM 1309 O O . CYS A 1 171 ? -1.711 -6.008 11.719 1 96 171 CYS A O 1
ATOM 1311 N N . LEU A 1 172 ? -2.221 -6.398 9.602 1 95.75 172 LEU A N 1
ATOM 1312 C CA . LEU A 1 172 ? -3.111 -5.25 9.469 1 95.75 172 LEU A CA 1
ATOM 1313 C C . LEU A 1 172 ?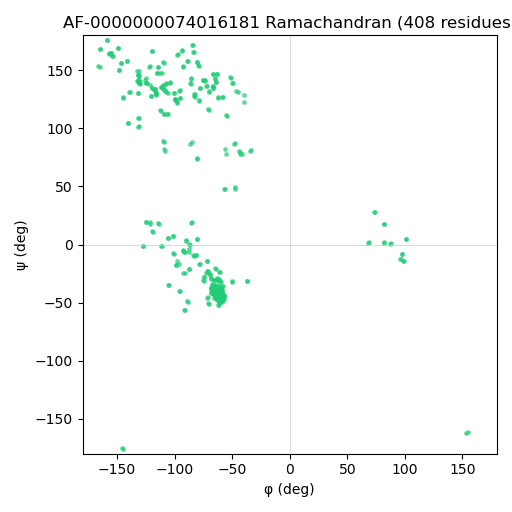 -4.562 -5.66 9.703 1 95.75 172 LEU A C 1
ATOM 1315 O O . LEU A 1 172 ? -5.094 -6.516 8.992 1 95.75 172 LEU A O 1
ATOM 1319 N N . PRO A 1 173 ? -5.207 -5.051 10.594 1 94.12 173 PRO A N 1
ATOM 1320 C CA . PRO A 1 173 ? -6.539 -5.492 11.008 1 94.12 173 PRO A CA 1
ATOM 1321 C C . PRO A 1 173 ? -7.578 -5.363 9.898 1 94.12 173 PRO A C 1
ATOM 1323 O O . PRO A 1 173 ? -8.5 -6.18 9.812 1 94.12 173 PRO A O 1
ATOM 1326 N N . MET A 1 174 ? -7.539 -4.344 9.133 1 92.31 174 MET A N 1
ATOM 1327 C CA . MET A 1 174 ? -8.523 -4.129 8.086 1 92.31 174 MET A CA 1
ATOM 1328 C C . MET A 1 174 ? -7.902 -4.324 6.703 1 92.31 174 MET A C 1
ATOM 1330 O O . MET A 1 174 ? -7.441 -3.363 6.086 1 92.31 174 MET A O 1
ATOM 1334 N N . GLY A 1 175 ? -7.965 -5.52 6.324 1 91.44 175 GLY A N 1
ATOM 1335 C CA . GLY A 1 175 ? -7.391 -5.863 5.031 1 91.44 175 GLY A CA 1
ATOM 1336 C C . GLY A 1 175 ? -8.391 -5.77 3.893 1 91.44 175 GLY A C 1
ATOM 1337 O O . GLY A 1 175 ? -8.164 -5.047 2.92 1 91.44 175 GLY A O 1
ATOM 1338 N N . GLY A 1 176 ? -9.469 -6.488 4.035 1 90.38 176 GLY A N 1
ATOM 1339 C CA . GLY A 1 176 ? -10.461 -6.5 2.979 1 90.38 176 GLY A CA 1
ATOM 1340 C C . GLY A 1 176 ? -11.797 -7.066 3.426 1 90.38 176 GLY A C 1
ATOM 1341 O O . GLY A 1 176 ? -11.898 -7.648 4.504 1 90.38 176 GLY A O 1
ATOM 1342 N N . LEU A 1 177 ? -12.758 -6.848 2.549 1 88.44 177 LEU A N 1
ATOM 1343 C CA . LEU A 1 177 ? -14.133 -7.258 2.812 1 88.44 177 LEU A CA 1
ATOM 1344 C C . LEU A 1 177 ? -14.422 -8.617 2.186 1 88.44 177 LEU A C 1
ATOM 1346 O O . LEU A 1 177 ? -14.094 -8.852 1.022 1 88.44 177 LEU A O 1
ATOM 1350 N N . MET A 1 178 ? -15.031 -9.469 3.008 1 89.94 178 MET A N 1
ATOM 1351 C CA . MET A 1 178 ? -15.43 -10.789 2.537 1 89.94 178 MET A CA 1
ATOM 1352 C C . MET A 1 178 ? -16.875 -10.773 2.047 1 89.94 178 MET A C 1
ATOM 1354 O O . MET A 1 178 ? -17.594 -9.797 2.252 1 89.94 178 MET A O 1
ATOM 1358 N N . THR A 1 179 ? -17.25 -11.82 1.358 1 87.38 179 THR A N 1
ATOM 1359 C CA . THR A 1 179 ? -18.594 -11.93 0.789 1 87.38 179 THR A CA 1
ATOM 1360 C C . THR A 1 179 ? -19.641 -11.914 1.889 1 87.38 179 THR A C 1
ATOM 1362 O O . THR A 1 179 ? -20.766 -11.43 1.677 1 87.38 179 THR A O 1
ATOM 1365 N N . ASP A 1 180 ? -19.266 -12.406 3.053 1 88.12 180 ASP A N 1
ATOM 1366 C CA . ASP A 1 180 ? -20.234 -12.469 4.148 1 88.12 180 ASP A CA 1
ATOM 1367 C C . ASP A 1 180 ? -20.25 -11.164 4.945 1 88.12 180 ASP A C 1
ATOM 1369 O O . ASP A 1 180 ? -20.906 -11.062 5.973 1 88.12 180 ASP A O 1
ATOM 1373 N N . GLY A 1 181 ? -19.453 -10.219 4.562 1 86.19 181 GLY A N 1
ATOM 1374 C CA . GLY A 1 181 ? -19.453 -8.906 5.195 1 86.19 181 GLY A CA 1
ATOM 1375 C C . GLY A 1 181 ? -18.375 -8.758 6.246 1 86.19 181 GLY A C 1
ATOM 1376 O O . GLY A 1 181 ? -18.172 -7.668 6.781 1 86.19 181 GLY A O 1
ATOM 1377 N N . GLN A 1 182 ? -17.75 -9.797 6.531 1 87.94 182 GLN A N 1
ATOM 1378 C CA . GLN A 1 182 ? -16.688 -9.742 7.52 1 87.94 182 GLN A CA 1
ATOM 1379 C C . GLN A 1 182 ? -15.438 -9.086 6.941 1 87.94 182 GLN A C 1
ATOM 1381 O O . GLN A 1 182 ? -15.133 -9.242 5.758 1 87.94 182 GLN A O 1
ATOM 1386 N N . VAL A 1 183 ? -14.812 -8.312 7.797 1 89.31 183 VAL A N 1
ATOM 1387 C CA . VAL A 1 183 ? -13.523 -7.727 7.43 1 89.31 183 VAL A CA 1
ATOM 1388 C C . VAL A 1 183 ? -12.391 -8.594 7.965 1 89.31 183 VAL A C 1
ATOM 1390 O O . VAL A 1 183 ? -12.367 -8.938 9.148 1 89.31 183 VAL A O 1
ATOM 1393 N N . VAL A 1 184 ? -11.523 -8.961 7.07 1 92.69 184 VAL A N 1
ATOM 1394 C CA . VAL A 1 184 ? -10.398 -9.789 7.488 1 92.69 184 VAL A CA 1
ATOM 1395 C C . VAL A 1 184 ? -9.109 -8.977 7.426 1 92.69 184 VAL A C 1
ATOM 1397 O O . VAL A 1 184 ? -9.039 -7.969 6.719 1 92.69 184 VAL A O 1
ATOM 1400 N N . GLY A 1 185 ? -8.18 -9.43 8.188 1 94.62 185 GLY A N 1
ATOM 1401 C CA . GLY A 1 185 ? -6.902 -8.727 8.219 1 94.62 185 GLY A CA 1
ATOM 1402 C C . GLY A 1 185 ? -5.965 -9.156 7.105 1 94.62 185 GLY A C 1
ATOM 1403 O O . GLY A 1 185 ? -6.281 -10.062 6.332 1 94.62 185 GLY A O 1
ATOM 1404 N N . THR A 1 186 ? -4.887 -8.438 7 1 95.56 186 THR A N 1
ATOM 1405 C CA . THR A 1 186 ? -3.799 -8.734 6.074 1 95.56 186 THR A CA 1
ATOM 1406 C C . THR A 1 186 ? -2.506 -9.016 6.832 1 95.56 186 THR A C 1
ATOM 1408 O O . THR A 1 186 ? -2.166 -8.312 7.781 1 95.56 186 THR A O 1
ATOM 1411 N N . VAL A 1 187 ? -1.835 -10.055 6.465 1 97.19 187 VAL A N 1
ATOM 1412 C CA . VAL A 1 187 ? -0.488 -10.297 6.969 1 97.19 187 VAL A CA 1
ATOM 1413 C C . VAL A 1 187 ? 0.538 -9.961 5.887 1 97.19 187 VAL A C 1
ATOM 1415 O O . VAL A 1 187 ? 0.315 -10.242 4.707 1 97.19 187 VAL A O 1
ATOM 1418 N N . ILE A 1 188 ? 1.61 -9.352 6.324 1 97.5 188 ILE A N 1
ATOM 1419 C CA . ILE A 1 188 ? 2.672 -8.938 5.414 1 97.5 188 ILE A CA 1
ATOM 1420 C C . ILE A 1 188 ? 3.959 -9.688 5.75 1 97.5 188 ILE A C 1
ATOM 1422 O O . ILE A 1 188 ? 4.375 -9.734 6.91 1 97.5 188 ILE A O 1
ATOM 1426 N N . TYR A 1 189 ? 4.547 -10.266 4.762 1 98.12 189 TYR A N 1
ATOM 1427 C CA . TYR A 1 189 ? 5.84 -10.93 4.883 1 98.12 189 TYR A CA 1
ATOM 1428 C C . TYR A 1 189 ? 6.902 -10.219 4.062 1 98.12 189 TYR A C 1
ATOM 1430 O O . TYR A 1 189 ? 6.59 -9.547 3.07 1 98.12 189 TYR A O 1
ATOM 1438 N N . TYR A 1 190 ? 8.156 -10.359 4.531 1 97.69 190 TYR A N 1
ATOM 1439 C CA . TYR A 1 190 ? 9.281 -9.719 3.865 1 97.69 190 TYR A CA 1
ATOM 1440 C C . TYR A 1 190 ? 10.414 -10.703 3.633 1 97.69 190 TYR A C 1
ATOM 1442 O O . TYR A 1 190 ? 10.703 -11.539 4.496 1 97.69 190 TYR A O 1
ATOM 1450 N N . LYS A 1 191 ? 11 -10.602 2.508 1 97.31 191 LYS A N 1
ATOM 1451 C CA . LYS A 1 191 ? 12.234 -11.312 2.195 1 97.31 191 LYS A CA 1
ATOM 1452 C C . LYS A 1 191 ? 13.273 -10.383 1.58 1 97.31 191 LYS A C 1
ATOM 1454 O O . LYS A 1 191 ? 12.969 -9.633 0.649 1 97.31 191 LYS A O 1
ATOM 1459 N N . ASP A 1 192 ? 14.484 -10.422 2.098 1 95.5 192 ASP A N 1
ATOM 1460 C CA . ASP A 1 192 ? 15.617 -9.688 1.531 1 95.5 192 ASP A CA 1
ATOM 1461 C C . ASP A 1 192 ? 16.188 -10.422 0.323 1 95.5 192 ASP A C 1
ATOM 1463 O O . ASP A 1 192 ? 16.531 -11.602 0.411 1 95.5 192 ASP A O 1
ATOM 1467 N N . LEU A 1 193 ? 16.266 -9.789 -0.799 1 94.12 193 LEU A N 1
ATOM 1468 C CA . LEU A 1 193 ? 16.719 -10.453 -2.016 1 94.12 193 LEU A CA 1
ATOM 1469 C C . LEU A 1 193 ? 18.172 -10.094 -2.322 1 94.12 193 LEU A C 1
ATOM 1471 O O . LEU A 1 193 ? 18.75 -10.594 -3.295 1 94.12 193 LEU A O 1
ATOM 1475 N N . ARG A 1 194 ? 18.781 -9.203 -1.634 1 86.56 194 ARG A N 1
ATOM 1476 C CA . ARG A 1 194 ? 20.156 -8.797 -1.871 1 86.56 194 ARG A CA 1
ATOM 1477 C C . ARG A 1 194 ? 21.125 -9.914 -1.513 1 86.56 194 ARG A C 1
ATOM 1479 O O . ARG A 1 194 ? 22.203 -10.016 -2.094 1 86.56 194 ARG A O 1
ATOM 1486 N N . SER A 1 195 ? 20.922 -10.633 -0.444 1 66.75 195 SER A N 1
ATOM 1487 C CA . SER A 1 195 ? 21.812 -11.695 0.004 1 66.75 195 SER A CA 1
ATOM 1488 C C . SER A 1 195 ? 21.703 -12.922 -0.891 1 66.75 195 SER A C 1
ATOM 1490 O O . SER A 1 195 ? 22.578 -13.797 -0.872 1 66.75 195 SER A O 1
ATOM 1492 N N . ASP A 1 196 ? 20.625 -13.148 -1.568 1 55.03 196 ASP A N 1
ATOM 1493 C CA . ASP A 1 196 ? 20.375 -14.422 -2.25 1 55.03 196 ASP A CA 1
ATOM 1494 C C . ASP A 1 196 ? 21.016 -14.422 -3.639 1 55.03 196 ASP A C 1
ATOM 1496 O O . ASP A 1 196 ? 20.594 -15.18 -4.516 1 55.03 196 ASP A O 1
ATOM 1500 N N . SER A 1 197 ? 21.891 -13.609 -3.883 1 46.62 197 SER A N 1
ATOM 1501 C CA . SER A 1 197 ? 22.469 -13.844 -5.203 1 46.62 197 SER A CA 1
ATOM 1502 C C . SER A 1 197 ? 22.812 -15.32 -5.402 1 46.62 197 SER A C 1
ATOM 1504 O O . SER A 1 197 ? 23.844 -15.797 -4.914 1 46.62 197 SER A O 1
ATOM 1506 N N . GLN A 1 198 ? 21.922 -16.141 -5.125 1 39.97 198 GLN A N 1
ATOM 1507 C CA . GLN A 1 198 ? 22.281 -17.469 -5.645 1 39.97 198 GLN A CA 1
ATOM 1508 C C . GLN A 1 198 ? 22.578 -17.391 -7.141 1 39.97 198 GLN A C 1
ATOM 1510 O O . GLN A 1 198 ? 21.828 -16.797 -7.906 1 39.97 198 GLN A O 1
ATOM 1515 N N . GLU A 1 199 ? 23.797 -17.562 -7.527 1 35.59 199 GLU A N 1
ATOM 1516 C CA . GLU A 1 199 ? 24.25 -17.891 -8.875 1 35.59 199 GLU A CA 1
ATOM 1517 C C . GLU A 1 199 ? 23.375 -18.969 -9.5 1 35.59 199 GLU A C 1
ATOM 1519 O O . GLU A 1 199 ? 23.266 -20.078 -8.977 1 35.59 199 GLU A O 1
ATOM 1524 N N . TRP A 1 200 ? 22.234 -18.75 -9.992 1 32.22 200 TRP A N 1
ATOM 1525 C CA . TRP A 1 200 ? 21.641 -19.734 -10.883 1 32.22 200 TRP A CA 1
ATOM 1526 C C . TRP A 1 200 ? 22.672 -20.266 -11.875 1 32.22 200 TRP A C 1
ATOM 1528 O O . TRP A 1 200 ? 23.266 -19.5 -12.641 1 32.22 200 TRP A O 1
ATOM 1538 N N . THR A 1 201 ? 23.453 -21.109 -11.531 1 29.97 201 THR A N 1
ATOM 1539 C CA . THR A 1 201 ? 24.172 -21.875 -12.547 1 29.97 201 THR A CA 1
ATOM 1540 C C . THR A 1 201 ? 23.219 -22.375 -13.625 1 29.97 201 THR A C 1
ATOM 1542 O O . THR A 1 201 ? 22.25 -23.062 -13.336 1 29.97 201 THR A O 1
ATOM 1545 N N . SER A 1 202 ? 22.938 -21.609 -14.664 1 30.97 202 SER A N 1
ATOM 1546 C CA . SER A 1 202 ? 22.391 -22.109 -15.922 1 30.97 202 SER A CA 1
ATOM 1547 C C . SER A 1 202 ? 22.922 -23.5 -16.234 1 30.97 202 SER A C 1
ATOM 1549 O O . SER A 1 202 ? 24.141 -23.688 -16.391 1 30.97 202 SER A O 1
ATOM 1551 N N . VAL A 1 203 ? 22.438 -24.531 -15.711 1 27.72 203 VAL A N 1
ATOM 1552 C CA . VAL A 1 203 ? 22.781 -25.859 -16.234 1 27.72 203 VAL A CA 1
ATOM 1553 C C . VAL A 1 203 ? 22.438 -25.922 -17.719 1 27.72 203 VAL A C 1
ATOM 1555 O O . VAL A 1 203 ? 21.266 -26.094 -18.094 1 27.72 203 VAL A O 1
ATOM 1558 N N . VAL A 1 204 ? 22.781 -24.984 -18.578 1 27.95 204 VAL A N 1
ATOM 1559 C CA . VAL A 1 204 ? 22.906 -25.375 -19.984 1 27.95 204 VAL A CA 1
ATOM 1560 C C . VAL A 1 204 ? 23.875 -26.531 -20.109 1 27.95 204 VAL A C 1
ATOM 1562 O O . VAL A 1 204 ? 25.062 -26.406 -19.781 1 27.95 204 VAL A O 1
ATOM 1565 N N . ASP A 1 205 ? 23.531 -27.75 -19.812 1 25.66 205 ASP A N 1
ATOM 1566 C CA . ASP A 1 205 ? 24.312 -28.891 -20.312 1 25.66 205 ASP A CA 1
ATOM 1567 C C . ASP A 1 205 ? 24.766 -28.641 -21.766 1 25.66 205 ASP A C 1
ATOM 1569 O O . ASP A 1 205 ? 23.969 -28.203 -22.594 1 25.66 205 ASP A O 1
ATOM 1573 N N . SER A 1 206 ? 26.094 -28.828 -22 1 23.47 206 SER A N 1
ATOM 1574 C CA . SER A 1 206 ? 26.828 -29.297 -23.172 1 23.47 206 SER A CA 1
ATOM 1575 C C . SER A 1 206 ? 26.234 -30.594 -23.703 1 23.47 206 SER A C 1
ATOM 1577 O O . SER A 1 206 ? 25.828 -31.469 -22.938 1 23.47 206 SER A O 1
ATOM 1579 N N . MET B 1 1 ? -26.75 11.352 -11.594 1 35.38 1 MET B N 1
ATOM 1580 C CA . MET B 1 1 ? -25.906 10.93 -10.477 1 35.38 1 MET B CA 1
ATOM 1581 C C . MET B 1 1 ? -24.641 11.773 -10.391 1 35.38 1 MET B C 1
ATOM 1583 O O . MET B 1 1 ? -23.953 11.961 -11.398 1 35.38 1 MET B O 1
ATOM 1587 N N . LEU B 1 2 ? -24.609 12.625 -9.578 1 44.72 2 LEU B N 1
ATOM 1588 C CA . LEU B 1 2 ? -23.5 13.586 -9.5 1 44.72 2 LEU B CA 1
ATOM 1589 C C . LEU B 1 2 ? -22.156 12.883 -9.633 1 44.72 2 LEU B C 1
ATOM 1591 O O . LEU B 1 2 ? -21.984 11.773 -9.133 1 44.72 2 LEU B O 1
ATOM 1595 N N . SER B 1 3 ? -21.312 13.398 -10.477 1 55.44 3 SER B N 1
ATOM 1596 C CA . SER B 1 3 ? -19.969 12.844 -10.656 1 55.44 3 SER B CA 1
ATOM 1597 C C . SER B 1 3 ? -19.266 12.648 -9.32 1 55.44 3 SER B C 1
ATOM 1599 O O . SER B 1 3 ? -19.609 13.305 -8.336 1 55.44 3 SER B O 1
ATOM 1601 N N . LYS B 1 4 ? -18.547 11.594 -9.07 1 61.06 4 LYS B N 1
ATOM 1602 C CA . LYS B 1 4 ? -17.734 11.359 -7.875 1 61.06 4 LYS B CA 1
ATOM 1603 C C . LYS B 1 4 ? -17.062 12.641 -7.402 1 61.06 4 LYS B C 1
ATOM 1605 O O . LYS B 1 4 ? -16.938 12.875 -6.199 1 61.06 4 LYS B O 1
ATOM 1610 N N . GLU B 1 5 ? -16.812 13.406 -8.453 1 61.75 5 GLU B N 1
ATOM 1611 C CA . GLU B 1 5 ? -16.141 14.664 -8.148 1 61.75 5 GLU B CA 1
ATOM 1612 C C . GLU B 1 5 ? -17.078 15.633 -7.441 1 61.75 5 GLU B C 1
ATOM 1614 O O . GLU B 1 5 ? -16.688 16.297 -6.477 1 61.75 5 GLU B O 1
ATOM 1619 N N . VAL B 1 6 ? -18.219 15.719 -7.957 1 58.22 6 VAL B N 1
ATOM 1620 C CA . VAL B 1 6 ? -19.188 16.641 -7.395 1 58.22 6 VAL B CA 1
ATOM 1621 C C . VAL B 1 6 ? -19.594 16.188 -5.992 1 58.22 6 VAL B C 1
ATOM 1623 O O . VAL B 1 6 ? -19.719 17 -5.082 1 58.22 6 VAL B O 1
ATOM 1626 N N . GLN B 1 7 ? -19.75 14.977 -5.809 1 64.19 7 GLN B N 1
ATOM 1627 C CA . GLN B 1 7 ? -20.109 14.43 -4.504 1 64.19 7 GLN B CA 1
ATOM 1628 C C . GLN B 1 7 ? -19 14.672 -3.482 1 64.19 7 GLN B C 1
ATOM 1630 O O . GLN B 1 7 ? -19.281 15.023 -2.334 1 64.19 7 GLN B O 1
ATOM 1635 N N . ALA B 1 8 ? -17.844 14.562 -3.977 1 70.5 8 ALA B N 1
ATOM 1636 C CA . ALA B 1 8 ? -16.703 14.82 -3.105 1 70.5 8 ALA B CA 1
ATOM 1637 C C . ALA B 1 8 ? -16.641 16.281 -2.691 1 70.5 8 ALA B C 1
ATOM 1639 O O . ALA B 1 8 ? -16.375 16.594 -1.527 1 70.5 8 ALA B O 1
ATOM 1640 N N . GLN B 1 9 ? -16.922 17.078 -3.615 1 69.81 9 GLN B N 1
ATOM 1641 C CA . GLN B 1 9 ? -16.891 18.516 -3.342 1 69.81 9 GLN B CA 1
ATOM 1642 C C . GLN B 1 9 ? -17.984 18.922 -2.354 1 69.81 9 GLN B C 1
ATOM 1644 O O . GLN B 1 9 ? -17.766 19.75 -1.469 1 69.81 9 GLN B O 1
ATOM 1649 N N . ARG B 1 10 ? -19.078 18.391 -2.527 1 71.25 10 ARG B N 1
ATOM 1650 C CA . ARG B 1 10 ? -20.172 18.672 -1.613 1 71.25 10 ARG B CA 1
ATOM 1651 C C . ARG B 1 10 ? -19.859 18.188 -0.202 1 71.25 10 ARG B C 1
ATOM 1653 O O . ARG B 1 10 ? -20.141 18.891 0.776 1 71.25 10 ARG B O 1
ATOM 1660 N N . LEU B 1 11 ? -19.297 17.156 -0.173 1 79.5 11 LEU B N 1
ATOM 1661 C CA . LEU B 1 11 ? -18.938 16.594 1.126 1 79.5 11 LEU B CA 1
ATOM 1662 C C . LEU B 1 11 ? -17.844 17.438 1.79 1 79.5 11 LEU B C 1
ATOM 1664 O O . LEU B 1 11 ? -17.906 17.688 2.994 1 79.5 11 LEU B O 1
ATOM 1668 N N . LEU B 1 12 ? -16.969 17.891 0.999 1 85.19 12 LEU B N 1
ATOM 1669 C CA . LEU B 1 12 ? -15.891 18.75 1.498 1 85.19 12 LEU B CA 1
ATOM 1670 C C . LEU B 1 12 ? -16.453 20.047 2.057 1 85.19 12 LEU B C 1
ATOM 1672 O O . LEU B 1 12 ? -15.938 20.578 3.055 1 85.19 12 LEU B O 1
ATOM 1676 N N . GLY B 1 13 ? -17.438 20.562 1.409 1 85.75 13 GLY B N 1
ATOM 1677 C CA . GLY B 1 13 ? -18.062 21.797 1.823 1 85.75 13 GLY B CA 1
ATOM 1678 C C . GLY B 1 13 ? -18.672 21.734 3.211 1 85.75 13 GLY B C 1
ATOM 1679 O O . GLY B 1 13 ? -18.844 22.766 3.875 1 85.75 13 GLY B O 1
ATOM 1680 N N . THR B 1 14 ? -18.984 20.562 3.625 1 86.06 14 THR B N 1
ATOM 1681 C CA . THR B 1 14 ? -19.547 20.391 4.957 1 86.06 14 THR B CA 1
ATOM 1682 C C . THR B 1 14 ? -18.453 20.328 6.008 1 86.06 14 THR B C 1
ATOM 1684 O O . THR B 1 14 ? -18.719 20.469 7.203 1 86.06 14 THR B O 1
ATOM 1687 N N . LEU B 1 15 ? -17.312 20.234 5.613 1 91.19 15 LEU B N 1
ATOM 1688 C CA . LEU B 1 15 ? -16.203 20.031 6.539 1 91.19 15 LEU B CA 1
ATOM 1689 C C . LEU B 1 15 ? -15.406 21.312 6.723 1 91.19 15 LEU B C 1
ATOM 1691 O O . LEU B 1 15 ? -14.875 21.578 7.809 1 91.19 15 LEU B O 1
ATOM 1695 N N . VAL B 1 16 ? -15.289 22.125 5.648 1 93.69 16 VAL B N 1
ATOM 1696 C CA . VAL B 1 16 ? -14.438 23.312 5.668 1 93.69 16 VAL B CA 1
ATOM 1697 C C . VAL B 1 16 ? -15.125 24.438 4.902 1 93.69 16 VAL B C 1
ATOM 1699 O O . VAL B 1 16 ? -16.047 24.203 4.117 1 93.69 16 VAL B O 1
ATOM 1702 N N . PRO B 1 17 ? -14.742 25.609 5.188 1 95.75 17 PRO B N 1
ATOM 1703 C CA . PRO B 1 17 ? -13.656 26.109 6.039 1 95.75 17 PRO B CA 1
ATOM 1704 C C . PRO B 1 17 ? -14.086 26.297 7.492 1 95.75 17 PRO B C 1
ATOM 1706 O O . PRO B 1 17 ? -15.281 26.438 7.773 1 95.75 17 PRO B O 1
ATOM 1709 N N . PHE B 1 18 ? -13.102 26.297 8.469 1 95.5 18 PHE B N 1
ATOM 1710 C CA . PHE B 1 18 ? -13.312 26.688 9.859 1 95.5 18 PHE B CA 1
ATOM 1711 C C . PHE B 1 18 ? -12.008 27.125 10.508 1 95.5 18 PHE B C 1
ATOM 1713 O O . PHE B 1 18 ? -10.93 26.891 9.961 1 95.5 18 PHE B O 1
ATOM 1720 N N . VAL B 1 19 ? -12.117 27.797 11.648 1 95.06 19 VAL B N 1
ATOM 1721 C CA . VAL B 1 19 ? -10.953 28.266 12.398 1 95.06 19 VAL B CA 1
ATOM 1722 C C . VAL B 1 19 ? -10.773 27.422 13.656 1 95.06 19 VAL B C 1
ATOM 1724 O O . VAL B 1 19 ? -11.75 27.047 14.312 1 95.06 19 VAL B O 1
ATOM 1727 N N . THR B 1 20 ? -9.586 27.125 13.914 1 94.25 20 THR B N 1
ATOM 1728 C CA . THR B 1 20 ? -9.219 26.453 15.148 1 94.25 20 THR B CA 1
ATOM 1729 C C . THR B 1 20 ? -7.852 26.922 15.648 1 94.25 20 THR B C 1
ATOM 1731 O O . THR B 1 20 ? -7.352 27.953 15.203 1 94.25 20 THR B O 1
ATOM 1734 N N . SER B 1 21 ? -7.387 26.266 16.75 1 91 21 SER B N 1
ATOM 1735 C CA . SER B 1 21 ? -6.113 26.703 17.312 1 91 21 SER B CA 1
ATOM 1736 C C . SER B 1 21 ? -5.133 25.531 17.438 1 91 21 SER B C 1
ATOM 1738 O O . SER B 1 21 ? -5.543 24.391 17.609 1 91 21 SER B O 1
ATOM 1740 N N . ALA B 1 22 ? -3.984 25.781 17.188 1 84.31 22 ALA B N 1
ATOM 1741 C CA . ALA B 1 22 ? -2.873 24.875 17.438 1 84.31 22 ALA B CA 1
ATOM 1742 C C . ALA B 1 22 ? -1.979 25.391 18.562 1 84.31 22 ALA B C 1
ATOM 1744 O O . ALA B 1 22 ? -1.911 26.594 18.797 1 84.31 22 ALA B O 1
ATOM 1745 N N . ALA B 1 23 ? -1.446 24.359 19.266 1 71 23 ALA B N 1
ATOM 1746 C CA . ALA B 1 23 ? -0.474 24.828 20.25 1 71 23 ALA B CA 1
ATOM 1747 C C . ALA B 1 23 ? 0.659 25.594 19.578 1 71 23 ALA B C 1
ATOM 1749 O O . ALA B 1 23 ? 1.097 25.25 18.484 1 71 23 ALA B O 1
ATOM 1750 N N . ALA B 1 24 ? 0.952 26.781 20 1 62.44 24 ALA B N 1
ATOM 1751 C CA . ALA B 1 24 ? 1.957 27.641 19.391 1 62.44 24 ALA B CA 1
ATOM 1752 C C . ALA B 1 24 ? 3.291 27.531 20.125 1 62.44 24 ALA B C 1
ATOM 1754 O O . ALA B 1 24 ? 4.309 28.047 19.641 1 62.44 24 ALA B O 1
ATOM 1755 N N . SER B 1 25 ? 3.26 27 21.312 1 58.84 25 SER B N 1
ATOM 1756 C CA . SER B 1 25 ? 4.488 26.828 22.094 1 58.84 25 SER B CA 1
ATOM 1757 C C . SER B 1 25 ? 4.59 25.406 22.641 1 58.84 25 SER B C 1
ATOM 1759 O O . SER B 1 25 ? 3.58 24.719 22.766 1 58.84 25 SER B O 1
ATOM 1761 N N . LYS B 1 26 ? 5.891 24.891 22.797 1 58.94 26 LYS B N 1
ATOM 1762 C CA . LYS B 1 26 ? 6.168 23.578 23.359 1 58.94 26 LYS B CA 1
ATOM 1763 C C . LYS B 1 26 ? 5.426 23.391 24.672 1 58.94 26 LYS B C 1
ATOM 1765 O O . LYS B 1 26 ? 5.016 22.266 25 1 58.94 26 LYS B O 1
ATOM 1770 N N . ASP B 1 27 ? 5.344 24.531 25.234 1 57.41 27 ASP B N 1
ATOM 1771 C CA . ASP B 1 27 ? 4.746 24.469 26.562 1 57.41 27 ASP B CA 1
ATOM 1772 C C . ASP B 1 27 ? 3.23 24.641 26.5 1 57.41 27 ASP B C 1
ATOM 1774 O O . ASP B 1 27 ? 2.541 24.547 27.516 1 57.41 27 ASP B O 1
ATOM 1778 N N . GLY B 1 28 ? 2.668 24.734 25.188 1 59.09 28 GLY B N 1
ATOM 1779 C CA . GLY B 1 28 ? 1.234 24.812 24.969 1 59.09 28 GLY B CA 1
ATOM 1780 C C . GLY B 1 28 ? 0.629 26.125 25.453 1 59.09 28 GLY B C 1
ATOM 1781 O O . GLY B 1 28 ? -0.594 26.281 25.469 1 59.09 28 GLY B O 1
ATOM 1782 N N . GLU B 1 29 ? 1.392 27 25.938 1 60.78 29 GLU B N 1
ATOM 1783 C CA . GLU B 1 29 ? 0.87 28.219 26.562 1 60.78 29 GLU B CA 1
ATOM 1784 C C . GLU B 1 29 ? 0.385 29.203 25.5 1 60.78 29 GLU B C 1
ATOM 1786 O O . GLU B 1 29 ? -0.589 29.922 25.719 1 60.78 29 GLU B O 1
ATOM 1791 N N . ARG B 1 30 ? 1.001 29.172 24.359 1 67.75 30 ARG B N 1
ATOM 1792 C CA . ARG B 1 30 ? 0.548 30.047 23.281 1 67.75 30 ARG B CA 1
ATOM 1793 C C . ARG B 1 30 ? -0.144 29.25 22.172 1 67.75 30 ARG B C 1
ATOM 1795 O O . ARG B 1 30 ? 0.27 28.125 21.859 1 67.75 30 ARG B O 1
ATOM 1802 N N . LYS B 1 31 ? -1.301 29.828 21.844 1 83.06 31 LYS B N 1
ATOM 1803 C CA . LYS B 1 31 ? -2.072 29.203 20.766 1 83.06 31 LYS B CA 1
ATOM 1804 C C . LYS B 1 31 ? -2.078 30.078 19.516 1 83.06 31 LYS B C 1
ATOM 1806 O O . LYS B 1 31 ? -2.033 31.297 19.609 1 83.06 31 LYS B O 1
ATOM 1811 N N . ARG B 1 32 ? -1.901 29.5 18.469 1 88.06 32 ARG B N 1
ATOM 1812 C CA . ARG B 1 32 ? -1.98 30.156 17.172 1 88.06 32 ARG B CA 1
ATOM 1813 C C . ARG B 1 32 ? -3.266 29.781 16.438 1 88.06 32 ARG B C 1
ATOM 1815 O O . ARG B 1 32 ? -3.629 28.609 16.375 1 88.06 32 ARG B O 1
ATOM 1822 N N . LEU B 1 33 ? -3.949 30.844 15.953 1 93.12 33 LEU B N 1
ATOM 1823 C CA . LEU B 1 33 ? -5.168 30.594 15.195 1 93.12 33 LEU B CA 1
ATOM 1824 C C . LEU B 1 33 ? -4.836 30.156 13.766 1 93.12 33 LEU B C 1
ATOM 1826 O O . LEU B 1 33 ? -3.98 30.766 13.117 1 93.12 33 LEU B O 1
ATOM 1830 N N . VAL B 1 34 ? -5.555 29.125 13.375 1 95.69 34 VAL B N 1
ATOM 1831 C CA . VAL B 1 34 ? -5.316 28.625 12.023 1 95.69 34 VAL B CA 1
ATOM 1832 C C . VAL B 1 34 ? -6.645 28.453 11.289 1 95.69 34 VAL B C 1
ATOM 1834 O O . VAL B 1 34 ? -7.676 28.203 11.914 1 95.69 34 VAL B O 1
ATOM 1837 N N . LEU B 1 35 ? -6.602 28.734 10.008 1 97.25 35 LEU B N 1
ATOM 1838 C CA . LEU B 1 35 ? -7.727 28.469 9.117 1 97.25 35 LEU B CA 1
ATOM 1839 C C . LEU B 1 35 ? -7.543 27.156 8.375 1 97.25 35 LEU B C 1
ATOM 1841 O O . LEU B 1 35 ? -6.508 26.922 7.75 1 97.25 35 LEU B O 1
ATOM 1845 N N . VAL B 1 36 ? -8.508 26.25 8.531 1 97.19 36 VAL B N 1
ATOM 1846 C CA . VAL B 1 36 ? -8.523 24.984 7.809 1 97.19 36 VAL B CA 1
ATOM 1847 C C . VAL B 1 36 ? -9.477 25.078 6.621 1 97.19 36 VAL B C 1
ATOM 1849 O O . VAL B 1 36 ? -10.641 25.438 6.777 1 97.19 36 VAL B O 1
ATOM 1852 N N . ASP B 1 37 ? -8.977 24.781 5.449 1 97.25 37 ASP B N 1
ATOM 1853 C CA . ASP B 1 37 ? -9.789 24.891 4.242 1 97.25 37 ASP B CA 1
ATOM 1854 C C . ASP B 1 37 ? -9.367 23.859 3.197 1 97.25 37 ASP B C 1
ATOM 1856 O O . ASP B 1 37 ? -8.367 23.156 3.381 1 97.25 37 ASP B O 1
ATOM 1860 N N . ALA B 1 38 ? -10.227 23.734 2.139 1 96.12 38 ALA B N 1
ATOM 1861 C CA . ALA B 1 38 ? -9.828 22.938 0.988 1 96.12 38 ALA B CA 1
ATOM 1862 C C . ALA B 1 38 ? -8.633 23.562 0.271 1 96.12 38 ALA B C 1
ATOM 1864 O O . ALA B 1 38 ? -8.555 24.781 0.13 1 96.12 38 ALA B O 1
ATOM 1865 N N . MET B 1 39 ? -7.801 22.703 -0.181 1 96.06 39 MET B N 1
ATOM 1866 C CA . MET B 1 39 ? -6.598 23.203 -0.838 1 96.06 39 MET B CA 1
ATOM 1867 C C . MET B 1 39 ? -6.922 23.766 -2.219 1 96.06 39 MET B C 1
ATOM 1869 O O . MET B 1 39 ? -7.719 23.188 -2.957 1 96.06 39 MET B O 1
ATOM 1873 N N . THR B 1 40 ? -6.27 24.844 -2.547 1 95.31 40 THR B N 1
ATOM 1874 C CA . THR B 1 40 ? -6.262 25.344 -3.916 1 95.31 40 THR B CA 1
ATOM 1875 C C . THR B 1 40 ? -5.203 24.641 -4.75 1 95.31 40 THR B C 1
ATOM 1877 O O . THR B 1 40 ? -4.336 23.953 -4.207 1 95.31 40 THR B O 1
ATOM 1880 N N . ASP B 1 41 ? -5.309 24.812 -6.027 1 95.88 41 ASP B N 1
ATOM 1881 C CA . ASP B 1 41 ? -4.309 24.219 -6.918 1 95.88 41 ASP B CA 1
ATOM 1882 C C . ASP B 1 41 ? -2.91 24.734 -6.586 1 95.88 41 ASP B C 1
ATOM 1884 O O . ASP B 1 41 ? -1.945 23.969 -6.602 1 95.88 41 ASP B O 1
ATOM 1888 N N . ALA B 1 42 ? -2.789 26.016 -6.316 1 96.94 42 ALA B N 1
ATOM 1889 C CA . ALA B 1 42 ? -1.507 26.609 -5.957 1 96.94 42 ALA B CA 1
ATOM 1890 C C . ALA B 1 42 ? -0.96 26.016 -4.668 1 96.94 42 ALA B C 1
ATOM 1892 O O . ALA B 1 42 ? 0.25 25.812 -4.527 1 96.94 42 ALA B O 1
ATOM 1893 N N . GLN B 1 43 ? -1.821 25.719 -3.811 1 97.25 43 GLN B N 1
ATOM 1894 C CA . GLN B 1 43 ? -1.409 25.156 -2.525 1 97.25 43 GLN B CA 1
ATOM 1895 C C . GLN B 1 43 ? -0.972 23.703 -2.67 1 97.25 43 GLN B C 1
ATOM 1897 O O . GLN B 1 43 ? -0.168 23.219 -1.875 1 97.25 43 GLN B O 1
ATOM 1902 N N . VAL B 1 44 ? -1.507 23.047 -3.639 1 97.44 44 VAL B N 1
ATOM 1903 C CA . VAL B 1 44 ? -1.021 21.703 -3.934 1 97.44 44 VAL B CA 1
ATOM 1904 C C . VAL B 1 44 ? 0.445 21.766 -4.355 1 97.44 44 VAL B C 1
ATOM 1906 O O . VAL B 1 44 ? 1.258 20.938 -3.92 1 97.44 44 VAL B O 1
ATOM 1909 N N . SER B 1 45 ? 0.75 22.734 -5.168 1 97.81 45 SER B N 1
ATOM 1910 C CA . SER B 1 45 ? 2.137 22.938 -5.578 1 97.81 45 SER B CA 1
ATOM 1911 C C . SER B 1 45 ? 3.02 23.281 -4.387 1 97.81 45 SER B C 1
ATOM 1913 O O . SER B 1 45 ? 4.16 22.828 -4.293 1 97.81 45 SER B O 1
ATOM 1915 N N . GLU B 1 46 ? 2.516 24.094 -3.531 1 97.31 46 GLU B N 1
ATOM 1916 C CA . GLU B 1 46 ? 3.258 24.438 -2.322 1 97.31 46 GLU B CA 1
ATOM 1917 C C . GLU B 1 46 ? 3.504 23.203 -1.453 1 97.31 46 GLU B C 1
ATOM 1919 O O . GLU B 1 46 ? 4.594 23.031 -0.908 1 97.31 46 GLU B O 1
ATOM 1924 N N . MET B 1 47 ? 2.484 22.438 -1.327 1 97.38 47 MET B N 1
ATOM 1925 C CA . MET B 1 47 ? 2.627 21.188 -0.576 1 97.38 47 MET B CA 1
ATOM 1926 C C . MET B 1 47 ? 3.721 20.312 -1.176 1 97.38 47 MET B C 1
ATOM 1928 O O . MET B 1 47 ? 4.531 19.75 -0.447 1 97.38 47 MET B O 1
ATOM 1932 N N . TYR B 1 48 ? 3.715 20.219 -2.484 1 97.12 48 TYR B N 1
ATOM 1933 C CA . TYR B 1 48 ? 4.742 19.453 -3.172 1 97.12 48 TYR B CA 1
ATOM 1934 C C . TYR B 1 48 ? 6.133 19.969 -2.828 1 97.12 48 TYR B C 1
ATOM 1936 O O . TYR B 1 48 ? 7.043 19.172 -2.555 1 97.12 48 TYR B O 1
ATOM 1944 N N . THR B 1 49 ? 6.281 21.25 -2.828 1 96.19 49 THR B N 1
ATOM 1945 C CA . THR B 1 49 ? 7.566 21.859 -2.486 1 96.19 49 THR B CA 1
ATOM 1946 C C . THR B 1 49 ? 7.965 21.5 -1.056 1 96.19 49 THR B C 1
ATOM 1948 O O . THR B 1 49 ? 9.133 21.234 -0.782 1 96.19 49 THR B O 1
ATOM 1951 N N . MET B 1 50 ? 7.016 21.531 -0.167 1 95.75 50 MET B N 1
ATOM 1952 C CA . MET B 1 50 ? 7.281 21.156 1.218 1 95.75 50 MET B CA 1
ATOM 1953 C C . MET B 1 50 ? 7.738 19.703 1.307 1 95.75 50 MET B C 1
ATOM 1955 O O . MET B 1 50 ? 8.648 19.391 2.072 1 95.75 50 MET B O 1
A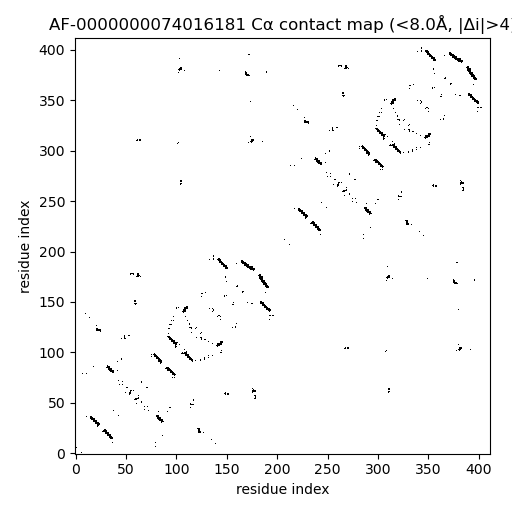TOM 1959 N N . ILE B 1 51 ? 7.125 18.844 0.549 1 94.81 51 ILE B N 1
ATOM 1960 C CA . ILE B 1 51 ? 7.461 17.422 0.536 1 94.81 51 ILE B CA 1
ATOM 1961 C C . ILE B 1 51 ? 8.883 17.234 0.019 1 94.81 51 ILE B C 1
ATOM 1963 O O . ILE B 1 51 ? 9.656 16.469 0.591 1 94.81 51 ILE B O 1
ATOM 1967 N N . CYS B 1 52 ? 9.211 17.938 -1.018 1 94.12 52 CYS B N 1
ATOM 1968 C CA . CYS B 1 52 ? 10.562 17.875 -1.569 1 94.12 52 CYS B CA 1
ATOM 1969 C C . CYS B 1 52 ? 11.594 18.297 -0.536 1 94.12 52 CYS B C 1
ATOM 1971 O O . CYS B 1 52 ? 12.648 17.672 -0.41 1 94.12 52 CYS B O 1
ATOM 1973 N N . SER B 1 53 ? 11.273 19.312 0.164 1 93.12 53 SER B N 1
ATOM 1974 C CA . SER B 1 53 ? 12.164 19.781 1.213 1 93.12 53 SER B CA 1
ATOM 1975 C C . SER B 1 53 ? 12.328 18.75 2.318 1 93.12 53 SER B C 1
ATOM 1977 O O . SER B 1 53 ? 13.438 18.5 2.785 1 93.12 53 SER B O 1
ATOM 1979 N N . ALA B 1 54 ? 11.227 18.156 2.707 1 91.81 54 ALA B N 1
ATOM 1980 C CA . ALA B 1 54 ? 11.258 17.125 3.732 1 91.81 54 ALA B CA 1
ATOM 1981 C C . ALA B 1 54 ? 12.07 15.914 3.264 1 91.81 54 ALA B C 1
ATOM 1983 O O . ALA B 1 54 ? 12.836 15.336 4.035 1 91.81 54 ALA B O 1
ATOM 1984 N N . ALA B 1 55 ? 11.875 15.523 2.025 1 90.69 55 ALA B N 1
ATOM 1985 C CA . ALA B 1 55 ? 12.609 14.398 1.446 1 90.69 55 ALA B CA 1
ATOM 1986 C C . ALA B 1 55 ? 14.109 14.672 1.457 1 90.69 55 ALA B C 1
ATOM 1988 O O . ALA B 1 55 ? 14.906 13.797 1.8 1 90.69 55 ALA B O 1
ATOM 1989 N N . ALA B 1 56 ? 14.477 15.875 1.128 1 90.75 56 ALA B N 1
ATOM 1990 C CA . ALA B 1 56 ? 15.883 16.266 1.108 1 90.75 56 ALA B CA 1
ATOM 1991 C C . ALA B 1 56 ? 16.5 16.188 2.504 1 90.75 56 ALA B C 1
ATOM 1993 O O . ALA B 1 56 ? 17.672 15.852 2.654 1 90.75 56 ALA B O 1
ATOM 1994 N N . ALA B 1 57 ? 15.664 16.391 3.473 1 88.12 57 ALA B N 1
ATOM 1995 C CA . ALA B 1 57 ? 16.125 16.359 4.855 1 88.12 57 ALA B CA 1
ATOM 1996 C C . ALA B 1 57 ? 15.992 14.969 5.457 1 88.12 57 ALA B C 1
ATOM 1998 O O . ALA B 1 57 ? 16.406 14.734 6.598 1 88.12 57 ALA B O 1
ATOM 1999 N N . GLY B 1 58 ? 15.359 14.062 4.699 1 84.75 58 GLY B N 1
ATOM 2000 C CA . GLY B 1 58 ? 15.18 12.703 5.168 1 84.75 58 GLY B CA 1
ATOM 2001 C C . GLY B 1 58 ? 14.117 12.57 6.246 1 84.75 58 GLY B C 1
ATOM 2002 O O . GLY B 1 58 ? 14.242 11.742 7.152 1 84.75 58 GLY B O 1
ATOM 2003 N N . GLN B 1 59 ? 13.25 13.422 6.176 1 83.25 59 GLN B N 1
ATOM 2004 C CA . GLN B 1 59 ? 12.234 13.469 7.223 1 83.25 59 GLN B CA 1
ATOM 2005 C C . GLN B 1 59 ? 10.883 12.992 6.699 1 83.25 59 GLN B C 1
ATOM 2007 O O . GLN B 1 59 ? 10.008 13.812 6.391 1 83.25 59 GLN B O 1
ATOM 2012 N N . GLY B 1 60 ? 10.711 11.688 6.629 1 85.44 60 GLY B N 1
ATOM 2013 C CA . GLY B 1 60 ? 9.383 11.133 6.398 1 85.44 60 GLY B CA 1
ATOM 2014 C C . GLY B 1 60 ? 9.117 10.805 4.945 1 85.44 60 GLY B C 1
ATOM 2015 O O . GLY B 1 60 ? 8.141 10.125 4.625 1 85.44 60 GLY B O 1
ATOM 2016 N N . PHE B 1 61 ? 9.961 11.273 4.047 1 87.88 61 PHE B N 1
ATOM 2017 C CA . PHE B 1 61 ? 9.797 11.008 2.621 1 87.88 61 PHE B CA 1
ATOM 2018 C C . PHE B 1 61 ? 11.109 10.539 2.004 1 87.88 61 PHE B C 1
ATOM 2020 O O . PHE B 1 61 ? 12.188 11 2.387 1 87.88 61 PHE B O 1
ATOM 2027 N N . GLY B 1 62 ? 10.961 9.68 1.051 1 86.44 62 GLY B N 1
ATOM 2028 C CA . GLY B 1 62 ? 12.133 9.188 0.34 1 86.44 62 GLY B CA 1
ATOM 2029 C C . GLY B 1 62 ? 12.633 10.148 -0.722 1 86.44 62 GLY B C 1
ATOM 2030 O O . GLY B 1 62 ? 11.859 10.914 -1.294 1 86.44 62 GLY B O 1
ATOM 2031 N N . VAL B 1 63 ? 13.906 10 -1.046 1 83.5 63 VAL B N 1
ATOM 2032 C CA . VAL B 1 63 ? 14.547 10.922 -1.981 1 83.5 63 VAL B CA 1
ATOM 2033 C C . VAL B 1 63 ? 14.008 10.68 -3.391 1 83.5 63 VAL B C 1
ATOM 2035 O O . VAL B 1 63 ? 13.961 11.609 -4.207 1 83.5 63 VAL B O 1
ATOM 2038 N N . ASP B 1 64 ? 13.523 9.547 -3.602 1 78.69 64 ASP B N 1
ATOM 2039 C CA . ASP B 1 64 ? 13.062 9.203 -4.941 1 78.69 64 ASP B CA 1
ATOM 2040 C C . ASP B 1 64 ? 11.547 9 -4.969 1 78.69 64 ASP B C 1
ATOM 2042 O O . ASP B 1 64 ? 11.016 8.414 -5.91 1 78.69 64 ASP B O 1
ATOM 2046 N N . GLU B 1 65 ? 10.898 9.477 -3.977 1 81.25 65 GLU B N 1
ATOM 2047 C CA . GLU B 1 65 ? 9.469 9.219 -3.863 1 81.25 65 GLU B CA 1
ATOM 2048 C C . GLU B 1 65 ? 8.688 9.984 -4.926 1 81.25 65 GLU B C 1
ATOM 2050 O O . GLU B 1 65 ? 7.812 9.422 -5.59 1 81.25 65 GLU B O 1
ATOM 2055 N N . TYR B 1 66 ? 8.938 11.281 -5.023 1 86.38 66 TYR B N 1
ATOM 2056 C CA . TYR B 1 66 ? 8.305 12.102 -6.051 1 86.38 66 TYR B CA 1
ATOM 2057 C C . TYR B 1 66 ? 9.344 12.953 -6.777 1 86.38 66 TYR B C 1
ATOM 2059 O O . TYR B 1 66 ? 9.68 14.047 -6.328 1 86.38 66 TYR B O 1
ATOM 2067 N N . THR B 1 67 ? 9.672 12.477 -7.949 1 84.56 67 THR B N 1
ATOM 2068 C CA . THR B 1 67 ? 10.648 13.219 -8.742 1 84.56 67 THR B CA 1
ATOM 2069 C C . THR B 1 67 ? 9.953 14.281 -9.586 1 84.56 67 THR B C 1
ATOM 2071 O O . THR B 1 67 ? 10.57 15.281 -9.961 1 84.56 67 THR B O 1
ATOM 2074 N N . LYS B 1 68 ? 8.672 14.086 -9.812 1 92.06 68 LYS B N 1
ATOM 2075 C CA . LYS B 1 68 ? 7.875 15.031 -10.586 1 92.06 68 LYS B CA 1
ATOM 2076 C C . LYS B 1 68 ? 6.586 15.383 -9.852 1 92.06 68 LYS B C 1
ATOM 2078 O O . LYS B 1 68 ? 5.934 14.516 -9.266 1 92.06 68 LYS B O 1
ATOM 2083 N N . GLU B 1 69 ? 6.277 16.672 -9.938 1 95.06 69 GLU B N 1
ATOM 2084 C CA . GLU B 1 69 ? 5.043 17.125 -9.305 1 95.06 69 GLU B CA 1
ATOM 2085 C C . GLU B 1 69 ? 3.83 16.391 -9.883 1 95.06 69 GLU B C 1
ATOM 2087 O O . GLU B 1 69 ? 2.861 16.125 -9.164 1 95.06 69 GLU B O 1
ATOM 2092 N N . GLU B 1 70 ? 3.875 16.109 -11.125 1 93.75 70 GLU B N 1
ATOM 2093 C CA . GLU B 1 70 ? 2.766 15.438 -11.797 1 93.75 70 GLU B CA 1
ATOM 2094 C C . GLU B 1 70 ? 2.467 14.086 -11.148 1 93.75 70 GLU B C 1
ATOM 2096 O O . GLU B 1 70 ? 1.306 13.688 -11.031 1 93.75 70 GLU B O 1
ATOM 2101 N N . ASP B 1 71 ? 3.459 13.406 -10.781 1 89.25 71 ASP B N 1
ATOM 2102 C CA . ASP B 1 71 ? 3.287 12.109 -10.133 1 89.25 71 ASP B CA 1
ATOM 2103 C C . ASP B 1 71 ? 2.611 12.258 -8.773 1 89.25 71 ASP B C 1
ATOM 2105 O O . ASP B 1 71 ? 1.742 11.461 -8.414 1 89.25 71 ASP B O 1
ATOM 2109 N N . PHE B 1 72 ? 3.094 13.266 -8.117 1 92 72 PHE B N 1
ATOM 2110 C CA . PHE B 1 72 ? 2.482 13.57 -6.828 1 92 72 PHE B CA 1
ATOM 2111 C C . PHE B 1 72 ? 1.005 13.906 -6.992 1 92 72 PHE B C 1
ATOM 2113 O O . PHE B 1 72 ? 0.154 13.32 -6.316 1 92 72 PHE B O 1
ATOM 2120 N N . ARG B 1 73 ? 0.702 14.734 -7.879 1 93.94 73 ARG B N 1
ATOM 2121 C CA . ARG B 1 73 ? -0.673 15.156 -8.133 1 93.94 73 ARG B CA 1
ATOM 2122 C C . ARG B 1 73 ? -1.545 13.969 -8.531 1 93.94 73 ARG B C 1
ATOM 2124 O O . ARG B 1 73 ? -2.709 13.891 -8.133 1 93.94 73 ARG B O 1
ATOM 2131 N N . ARG B 1 74 ? -0.993 13.102 -9.266 1 89.25 74 ARG B N 1
ATOM 2132 C CA . ARG B 1 74 ? -1.72 11.891 -9.656 1 89.25 74 ARG B CA 1
ATOM 2133 C C . ARG B 1 74 ? -2.029 11.023 -8.438 1 89.25 74 ARG B C 1
ATOM 2135 O O . ARG B 1 74 ? -3.139 10.5 -8.312 1 89.25 74 ARG B O 1
ATOM 2142 N N . ASP B 1 75 ? -1.104 10.93 -7.648 1 87.69 75 ASP B N 1
ATOM 2143 C CA . ASP B 1 75 ? -1.234 10.062 -6.48 1 87.69 75 ASP B CA 1
ATOM 2144 C C . ASP B 1 75 ? -2.311 10.586 -5.527 1 87.69 75 ASP B C 1
ATOM 2146 O O . ASP B 1 75 ? -2.967 9.805 -4.84 1 87.69 75 ASP B O 1
ATOM 2150 N N . ILE B 1 76 ? -2.496 11.859 -5.5 1 90.56 76 ILE B N 1
ATOM 2151 C CA . ILE B 1 76 ? -3.404 12.422 -4.508 1 90.56 76 ILE B CA 1
ATOM 2152 C C . ILE B 1 76 ? -4.707 12.844 -5.18 1 90.56 76 ILE B C 1
ATOM 2154 O O . ILE B 1 76 ? -5.578 13.438 -4.539 1 90.56 76 ILE B O 1
ATOM 2158 N N . ALA B 1 77 ? -4.891 12.57 -6.422 1 88.69 77 ALA B N 1
ATOM 2159 C CA . ALA B 1 77 ? -5.988 13.086 -7.234 1 88.69 77 ALA B CA 1
ATOM 2160 C C . ALA B 1 77 ? -7.34 12.68 -6.66 1 88.69 77 ALA B C 1
ATOM 2162 O O . ALA B 1 77 ? -8.297 13.461 -6.684 1 88.69 77 ALA B O 1
ATOM 2163 N N . ASP B 1 78 ? -7.391 11.539 -6.047 1 86 78 ASP B N 1
ATOM 2164 C CA . ASP B 1 78 ? -8.672 11.031 -5.574 1 86 78 ASP B CA 1
ATOM 2165 C C . ASP B 1 78 ? -8.836 11.258 -4.074 1 86 78 ASP B C 1
ATOM 2167 O O . ASP B 1 78 ? -9.812 10.812 -3.475 1 86 78 ASP B O 1
ATOM 2171 N N . GLY B 1 79 ? -7.949 11.953 -3.492 1 91.81 79 GLY B N 1
ATOM 2172 C CA . GLY B 1 79 ? -8.023 12.195 -2.059 1 91.81 79 GLY B CA 1
ATOM 2173 C C . GLY B 1 79 ? -8.648 13.523 -1.703 1 91.81 79 GLY B C 1
ATOM 2174 O O . GLY B 1 79 ? -8.844 14.383 -2.57 1 91.81 79 GLY B O 1
ATOM 2175 N N . TYR B 1 80 ? -9.055 13.688 -0.47 1 94.19 80 TYR B N 1
ATOM 2176 C CA . TYR B 1 80 ? -9.484 14.961 0.099 1 94.19 80 TYR B CA 1
ATOM 2177 C C . TYR B 1 80 ? -8.289 15.781 0.561 1 94.19 80 TYR B C 1
ATOM 2179 O O . TYR B 1 80 ? -7.473 15.312 1.356 1 94.19 80 TYR B O 1
ATOM 2187 N N . ARG B 1 81 ? -8.203 17.016 0.119 1 96.38 81 ARG B N 1
ATOM 2188 C CA . ARG B 1 81 ? -7.008 17.828 0.351 1 96.38 81 ARG B CA 1
ATOM 2189 C C . ARG B 1 81 ? -7.324 19.031 1.22 1 96.38 81 ARG B C 1
ATOM 2191 O O . ARG B 1 81 ? -8.234 19.812 0.906 1 96.38 81 ARG B O 1
ATOM 2198 N N . PHE B 1 82 ? -6.527 19.234 2.25 1 97.31 82 PHE B N 1
ATOM 2199 C CA . PHE B 1 82 ? -6.809 20.281 3.215 1 97.31 82 PHE B CA 1
ATOM 2200 C C . PHE B 1 82 ? -5.566 21.125 3.479 1 97.31 82 PHE B C 1
ATOM 2202 O O . PHE B 1 82 ? -4.461 20.594 3.568 1 97.31 82 PHE B O 1
ATOM 2209 N N . ALA B 1 83 ? -5.805 22.375 3.611 1 98 83 ALA B N 1
ATOM 2210 C CA . ALA B 1 83 ? -4.762 23.344 3.934 1 98 83 ALA B CA 1
ATOM 2211 C C . ALA B 1 83 ? -4.957 23.922 5.336 1 98 83 ALA B C 1
ATOM 2213 O O . ALA B 1 83 ? -6.086 24.188 5.75 1 98 83 ALA B O 1
ATOM 2214 N N . ILE B 1 84 ? -3.91 24.016 6.059 1 97.88 84 ILE B N 1
ATOM 2215 C CA . ILE B 1 84 ? -3.857 24.719 7.336 1 97.88 84 ILE B CA 1
ATOM 2216 C C . ILE B 1 84 ? -3.092 26.031 7.168 1 97.88 84 ILE B C 1
ATOM 2218 O O . ILE B 1 84 ? -1.876 26.016 6.965 1 97.88 84 ILE B O 1
ATOM 2222 N N . MET B 1 85 ? -3.791 27.078 7.293 1 97.62 85 MET B N 1
ATOM 2223 C CA . MET B 1 85 ? -3.193 28.391 7.051 1 97.62 85 MET B CA 1
ATOM 2224 C C . MET B 1 85 ? -3.174 29.219 8.328 1 97.62 85 MET B C 1
ATOM 2226 O O . MET B 1 85 ? -4.062 29.094 9.172 1 97.62 85 MET B O 1
ATOM 2230 N N . ASP B 1 86 ? -2.154 30.016 8.406 1 95.56 86 ASP B N 1
ATOM 2231 C CA . ASP B 1 86 ? -2.176 31.016 9.453 1 95.56 86 ASP B CA 1
ATOM 2232 C C . ASP B 1 86 ? -3.342 31.984 9.266 1 95.56 86 ASP B C 1
ATOM 2234 O O . ASP B 1 86 ? -3.51 32.562 8.188 1 95.56 86 ASP B O 1
ATOM 2238 N N . LYS B 1 87 ? -4.121 32.125 10.312 1 94.12 87 LYS B N 1
ATOM 2239 C CA . LYS B 1 87 ? -5.328 32.938 10.18 1 94.12 87 LYS B CA 1
ATOM 2240 C C . LYS B 1 87 ? -4.977 34.406 9.859 1 94.12 87 LYS B C 1
ATOM 2242 O O . LYS B 1 87 ? -5.715 35.094 9.148 1 94.12 87 LYS B O 1
ATOM 2247 N N . ASN B 1 88 ? -3.881 34.906 10.297 1 91.81 88 ASN B N 1
ATOM 2248 C CA . ASN B 1 88 ? -3.516 36.312 10.156 1 91.81 88 ASN B CA 1
ATOM 2249 C C . ASN B 1 88 ? -2.764 36.562 8.852 1 91.81 88 ASN B C 1
ATOM 2251 O O . ASN B 1 88 ? -3.17 37.406 8.047 1 91.81 88 ASN B O 1
ATOM 2255 N N . SER B 1 89 ? -1.758 35.781 8.508 1 93.75 89 SER B N 1
ATOM 2256 C CA . SER B 1 89 ? -0.89 36.031 7.363 1 93.75 89 SER B CA 1
ATOM 2257 C C . SER B 1 89 ? -1.399 35.312 6.121 1 93.75 89 SER B C 1
ATOM 2259 O O . SER B 1 89 ? -0.994 35.625 5.004 1 93.75 89 SER B O 1
ATOM 2261 N N . GLY B 1 90 ? -2.15 34.25 6.285 1 94.75 90 GLY B N 1
ATOM 2262 C CA . GLY B 1 90 ? -2.598 33.438 5.16 1 94.75 90 GLY B CA 1
ATOM 2263 C C . GLY B 1 90 ? -1.554 32.438 4.691 1 94.75 90 GLY B C 1
ATOM 2264 O O . GLY B 1 90 ? -1.796 31.672 3.752 1 94.75 90 GLY B O 1
ATOM 2265 N N . GLN B 1 91 ? -0.505 32.469 5.383 1 95.75 91 GLN B N 1
ATOM 2266 C CA . GLN B 1 91 ? 0.586 31.562 5.016 1 95.75 91 GLN B CA 1
ATOM 2267 C C . GLN B 1 91 ? 0.2 30.109 5.246 1 95.75 91 GLN B C 1
ATOM 2269 O O . GLN B 1 91 ? -0.411 29.766 6.262 1 95.75 91 GLN B O 1
ATOM 2274 N N . LEU B 1 92 ? 0.562 29.234 4.242 1 97.75 92 LEU B N 1
ATOM 2275 C CA . LEU B 1 92 ? 0.361 27.812 4.414 1 97.75 92 LEU B CA 1
ATOM 2276 C C . LEU B 1 92 ? 1.331 27.234 5.445 1 97.75 92 LEU B C 1
ATOM 2278 O O . LEU B 1 92 ? 2.547 27.266 5.234 1 97.75 92 LEU B O 1
ATOM 2282 N N . LEU B 1 93 ? 0.796 26.734 6.527 1 96.88 93 LEU B N 1
ATOM 2283 C CA . LEU B 1 93 ? 1.617 26.234 7.621 1 96.88 93 LEU B CA 1
ATOM 2284 C C . LEU B 1 93 ? 1.805 24.719 7.508 1 96.88 93 LEU B C 1
ATOM 2286 O O . LEU B 1 93 ? 2.875 24.203 7.828 1 96.88 93 LEU B O 1
ATOM 2290 N N . ALA B 1 94 ? 0.804 24.078 7.156 1 97.81 94 ALA B N 1
ATOM 2291 C CA . ALA B 1 94 ? 0.753 22.625 7.02 1 97.81 94 ALA B CA 1
ATOM 2292 C C . ALA B 1 94 ? -0.331 22.203 6.031 1 97.81 94 ALA B C 1
ATOM 2294 O O . ALA B 1 94 ? -1.142 23.031 5.602 1 97.81 94 ALA B O 1
ATOM 2295 N N . ALA B 1 95 ? -0.279 21.031 5.605 1 98.06 95 ALA B N 1
ATOM 2296 C CA . ALA B 1 95 ? -1.273 20.453 4.707 1 98.06 95 ALA B CA 1
ATOM 2297 C C . ALA B 1 95 ? -1.434 18.953 4.961 1 98.06 95 ALA B C 1
ATOM 2299 O O . ALA B 1 95 ? -0.501 18.297 5.426 1 98.06 95 ALA B O 1
ATOM 2300 N N . PHE B 1 96 ? -2.611 18.5 4.703 1 97.69 96 PHE B N 1
ATOM 2301 C CA . PHE B 1 96 ? -2.793 17.047 4.77 1 97.69 96 PHE B CA 1
ATOM 2302 C C . PHE B 1 96 ? -3.812 16.578 3.738 1 97.69 96 PHE B C 1
ATOM 2304 O O . PHE B 1 96 ? -4.625 17.375 3.26 1 97.69 96 PHE B O 1
ATOM 2311 N N . ILE B 1 97 ? -3.668 15.336 3.402 1 96.56 97 ILE B N 1
ATOM 2312 C CA . ILE B 1 97 ? -4.551 14.648 2.467 1 96.56 97 ILE B CA 1
ATOM 2313 C C . ILE B 1 97 ? -5.125 13.398 3.125 1 96.56 97 ILE B C 1
ATOM 2315 O O . ILE B 1 97 ? -4.43 12.711 3.879 1 96.56 97 ILE B O 1
ATOM 2319 N N . LEU B 1 98 ? -6.391 13.18 2.873 1 95.75 98 LEU B N 1
ATOM 2320 C CA . LEU B 1 98 ? -7.016 11.906 3.225 1 95.75 98 LEU B CA 1
ATOM 2321 C C . LEU B 1 98 ? -7.336 11.094 1.974 1 95.75 98 LEU B C 1
ATOM 2323 O O . LEU B 1 98 ? -8.18 11.5 1.165 1 95.75 98 LEU B O 1
ATOM 2327 N N . ALA B 1 99 ? -6.645 10.023 1.834 1 93.88 99 ALA B N 1
ATOM 2328 C CA . ALA B 1 99 ? -6.879 9.125 0.708 1 93.88 99 ALA B CA 1
ATOM 2329 C C . ALA B 1 99 ? -7.297 7.738 1.19 1 93.88 99 ALA B C 1
ATOM 2331 O O . ALA B 1 99 ? -7.258 7.453 2.391 1 93.88 99 ALA B O 1
ATOM 2332 N N . VAL B 1 100 ? -7.801 6.969 0.198 1 91 100 VAL B N 1
ATOM 2333 C CA . VAL B 1 100 ? -8.031 5.559 0.496 1 91 100 VAL B CA 1
ATOM 2334 C C . VAL B 1 100 ? -6.695 4.859 0.729 1 91 100 VAL B C 1
ATOM 2336 O O . VAL B 1 100 ? -5.746 5.047 -0.034 1 91 100 VAL B O 1
ATOM 2339 N N . SER B 1 101 ? -6.668 4.09 1.743 1 93.94 101 SER B N 1
ATOM 2340 C CA . SER B 1 101 ? -5.398 3.5 2.16 1 93.94 101 SER B CA 1
ATOM 2341 C C . SER B 1 101 ? -4.945 2.416 1.189 1 93.94 101 SER B C 1
ATOM 2343 O O . SER B 1 101 ? -5.734 1.548 0.809 1 93.94 101 SER B O 1
ATOM 2345 N N . LYS B 1 102 ? -3.695 2.484 0.914 1 88 102 LYS B N 1
ATOM 2346 C CA . LYS B 1 102 ? -3.086 1.437 0.1 1 88 102 LYS B CA 1
ATOM 2347 C C . LYS B 1 102 ? -2.959 0.135 0.885 1 88 102 LYS B C 1
ATOM 2349 O O . LYS B 1 102 ? -2.68 -0.919 0.31 1 88 102 LYS B O 1
ATOM 2354 N N . TYR B 1 103 ? -3.109 0.166 2.15 1 90.81 103 TYR B N 1
ATOM 2355 C CA . TYR B 1 103 ? -2.914 -0.988 3.021 1 90.81 103 TYR B CA 1
ATOM 2356 C C . TYR B 1 103 ? -4.195 -1.807 3.137 1 90.81 103 TYR B C 1
ATOM 2358 O O . TYR B 1 103 ? -4.199 -2.883 3.74 1 90.81 103 TYR B O 1
ATOM 2366 N N . SER B 1 104 ? -5.227 -1.344 2.607 1 86.62 104 SER B N 1
ATOM 2367 C CA . SER B 1 104 ? -6.5 -2.059 2.604 1 86.62 104 SER B CA 1
ATOM 2368 C C . SER B 1 104 ? -6.992 -2.305 1.181 1 86.62 104 SER B C 1
ATOM 2370 O O . SER B 1 104 ? -6.797 -1.466 0.298 1 86.62 104 SER B O 1
ATOM 2372 N N . ARG B 1 105 ? -7.496 -3.594 1.048 1 82.81 105 ARG B N 1
ATOM 2373 C CA . ARG B 1 105 ? -8.133 -3.893 -0.231 1 82.81 105 ARG B CA 1
ATOM 2374 C C . ARG B 1 105 ? -9.594 -3.457 -0.23 1 82.81 105 ARG B C 1
ATOM 2376 O O . ARG B 1 105 ? -10.43 -4.086 0.416 1 82.81 105 ARG B O 1
ATOM 2383 N N . GLY B 1 106 ? -9.898 -2.225 -0.588 1 77.31 106 GLY B N 1
ATOM 2384 C CA . GLY B 1 106 ? -11.211 -1.596 -0.542 1 77.31 106 GLY B CA 1
ATOM 2385 C C . GLY B 1 106 ? -11.141 -0.088 -0.394 1 77.31 106 GLY B C 1
ATOM 2386 O O . GLY B 1 106 ? -10.078 0.511 -0.562 1 77.31 106 GLY B O 1
ATOM 2387 N N . CYS B 1 107 ? -12.297 0.458 0.031 1 75.44 107 CYS B N 1
ATOM 2388 C CA . CYS B 1 107 ? -12.375 1.915 0.022 1 75.44 107 CYS B CA 1
ATOM 2389 C C . CYS B 1 107 ? -12.742 2.451 1.4 1 75.44 107 CYS B C 1
ATOM 2391 O O . CYS B 1 107 ? -13.031 3.639 1.552 1 75.44 107 CYS B O 1
ATOM 2393 N N . HIS B 1 108 ? -12.555 1.673 2.477 1 85.94 108 HIS B N 1
ATOM 2394 C CA . HIS B 1 108 ? -13.164 2.068 3.738 1 85.94 108 HIS B CA 1
ATOM 2395 C C . HIS B 1 108 ? -12.109 2.479 4.758 1 85.94 108 HIS B C 1
ATOM 2397 O O . HIS B 1 108 ? -12.43 2.805 5.902 1 85.94 108 HIS B O 1
ATOM 2403 N N . VAL B 1 109 ? -10.922 2.395 4.379 1 93.62 109 VAL B N 1
ATOM 2404 C CA . VAL B 1 109 ? -9.852 2.736 5.316 1 93.62 109 VAL B CA 1
ATOM 2405 C C . VAL B 1 109 ? -9.07 3.936 4.793 1 93.62 109 VAL B C 1
ATOM 2407 O O . VAL B 1 109 ? -8.703 3.979 3.613 1 93.62 109 VAL B O 1
ATOM 2410 N N . ALA B 1 110 ? -8.828 4.863 5.633 1 95.81 110 ALA B N 1
ATOM 2411 C CA . ALA B 1 110 ? -8.172 6.105 5.234 1 95.81 110 ALA B CA 1
ATOM 2412 C C . ALA B 1 110 ? -6.656 6.008 5.418 1 95.81 110 ALA B C 1
ATOM 2414 O O . ALA B 1 110 ? -6.176 5.258 6.27 1 95.81 110 ALA B O 1
ATOM 2415 N N . ASP B 1 111 ? -5.969 6.746 4.66 1 96.44 111 ASP B N 1
ATOM 2416 C CA . ASP B 1 111 ? -4.527 6.957 4.715 1 96.44 111 ASP B CA 1
ATOM 2417 C C . ASP B 1 111 ? -4.188 8.445 4.66 1 96.44 111 ASP B C 1
ATOM 2419 O O . ASP B 1 111 ? -4.363 9.094 3.625 1 96.44 111 ASP B O 1
ATOM 2423 N N . PRO B 1 112 ? -3.725 9.008 5.77 1 96.56 112 PRO B N 1
ATOM 2424 C CA . PRO B 1 112 ? -3.387 10.438 5.766 1 96.56 112 PRO B CA 1
ATOM 2425 C C . PRO B 1 112 ? -1.964 10.703 5.285 1 96.56 112 PRO B C 1
ATOM 2427 O O . PRO B 1 112 ? -1.058 9.906 5.547 1 96.56 112 PRO B O 1
ATOM 2430 N N . PHE B 1 113 ? -1.768 11.773 4.562 1 94.19 113 PHE B N 1
ATOM 2431 C CA . PHE B 1 113 ? -0.497 12.406 4.234 1 94.19 113 PHE B CA 1
ATOM 2432 C C . PHE B 1 113 ? -0.382 13.773 4.906 1 94.19 113 PHE B C 1
ATOM 2434 O O . PHE B 1 113 ? -1.174 14.672 4.629 1 94.19 113 PHE B O 1
ATOM 2441 N N . ILE B 1 114 ? 0.55 13.867 5.777 1 96.56 114 ILE B N 1
ATOM 2442 C CA . ILE B 1 114 ? 0.676 15.102 6.551 1 96.56 114 ILE B CA 1
ATOM 2443 C C . ILE B 1 114 ? 2.043 15.734 6.293 1 96.56 114 ILE B C 1
ATOM 2445 O O . ILE B 1 114 ? 3.062 15.039 6.285 1 96.56 114 ILE B O 1
ATOM 2449 N N . ILE B 1 115 ? 2.039 17.016 6.07 1 96.81 115 ILE B N 1
ATOM 2450 C CA . ILE B 1 115 ? 3.295 17.75 5.961 1 96.81 115 ILE B CA 1
ATOM 2451 C C . ILE B 1 115 ? 3.174 19.078 6.676 1 96.81 115 ILE B C 1
ATOM 2453 O O . ILE B 1 115 ? 2.148 19.766 6.574 1 96.81 115 ILE B O 1
ATOM 2457 N N . VAL B 1 116 ? 4.137 19.344 7.469 1 95.75 116 VAL B N 1
ATOM 2458 C CA . VAL B 1 116 ? 4.262 20.641 8.133 1 95.75 116 VAL B CA 1
ATOM 2459 C C . VAL B 1 116 ? 5.445 21.406 7.547 1 95.75 116 VAL B C 1
ATOM 2461 O O . VAL B 1 116 ? 6.508 20.828 7.305 1 95.75 116 VAL B O 1
ATOM 2464 N N . ARG B 1 117 ? 5.176 22.609 7.289 1 95 117 ARG B N 1
ATOM 2465 C CA . ARG B 1 117 ? 6.258 23.453 6.793 1 95 117 ARG B CA 1
ATOM 2466 C C . ARG B 1 117 ? 7.477 23.375 7.703 1 95 117 ARG B C 1
ATOM 2468 O O . ARG B 1 117 ? 7.344 23.359 8.93 1 95 117 ARG B O 1
ATOM 2475 N N . ASP B 1 118 ? 8.602 23.422 7.105 1 92 118 ASP B N 1
ATOM 2476 C CA . ASP B 1 118 ? 9.859 23.156 7.805 1 92 118 ASP B CA 1
ATOM 2477 C C . ASP B 1 118 ? 10.07 24.141 8.945 1 92 118 ASP B C 1
ATOM 2479 O O . ASP B 1 118 ? 10.398 23.75 10.07 1 92 118 ASP B O 1
ATOM 2483 N N . ASP B 1 119 ? 9.875 25.359 8.688 1 90.94 119 ASP B N 1
ATOM 2484 C CA . ASP B 1 119 ? 10.172 26.406 9.656 1 90.94 119 ASP B CA 1
ATOM 2485 C C . ASP B 1 119 ? 9.047 26.547 10.68 1 90.94 119 ASP B C 1
ATOM 2487 O O . ASP B 1 119 ? 9.086 27.422 11.539 1 90.94 119 ASP B O 1
ATOM 2491 N N . GLN B 1 120 ? 8.055 25.719 10.648 1 90.56 120 GLN B N 1
ATOM 2492 C CA . GLN B 1 120 ? 6.914 25.781 11.555 1 90.56 120 GLN B CA 1
ATOM 2493 C C . GLN B 1 120 ? 6.801 24.5 12.383 1 90.56 120 GLN B C 1
ATOM 2495 O O . GLN B 1 120 ? 5.801 24.297 13.07 1 90.56 120 GLN B O 1
ATOM 2500 N N . ARG B 1 121 ? 7.785 23.688 12.367 1 86.38 121 ARG B N 1
ATOM 2501 C CA . ARG B 1 121 ? 7.758 22.406 13.062 1 86.38 121 ARG B CA 1
ATOM 2502 C C . ARG B 1 121 ? 8.039 22.578 14.547 1 86.38 121 ARG B C 1
ATOM 2504 O O . ARG B 1 121 ? 8.602 23.578 14.969 1 86.38 121 ARG B O 1
ATOM 2511 N N . GLY B 1 122 ? 7.523 21.625 15.289 1 84.81 122 GLY B N 1
ATOM 2512 C CA . GLY B 1 122 ? 7.711 21.656 16.734 1 84.81 122 GLY B CA 1
ATOM 2513 C C . GLY B 1 122 ? 6.73 22.578 17.438 1 84.81 122 GLY B C 1
ATOM 2514 O O . GLY B 1 122 ? 6.965 23 18.562 1 84.81 122 GLY B O 1
ATOM 2515 N N . GLN B 1 123 ? 5.691 22.891 16.719 1 86.56 123 GLN B N 1
ATOM 2516 C CA . GLN B 1 123 ? 4.727 23.844 17.266 1 86.56 123 GLN B CA 1
ATOM 2517 C C . GLN B 1 123 ? 3.336 23.219 17.359 1 86.56 123 GLN B C 1
ATOM 2519 O O . GLN B 1 123 ? 2.328 23.922 17.281 1 86.56 123 GLN B O 1
ATOM 2524 N N . GLY B 1 124 ? 3.291 21.922 17.297 1 90.81 124 GLY B N 1
ATOM 2525 C CA . GLY B 1 124 ? 2.037 21.219 17.547 1 90.81 124 GLY B CA 1
ATOM 2526 C C . GLY B 1 124 ? 1.198 21.062 16.297 1 90.81 124 GLY B C 1
ATOM 2527 O O . GLY B 1 124 ? 0.117 20.469 16.328 1 90.81 124 GLY B O 1
ATOM 2528 N N . LEU B 1 125 ? 1.652 21.516 15.18 1 93.44 125 LEU B N 1
ATOM 2529 C CA . LEU B 1 125 ? 0.884 21.469 13.945 1 93.44 125 LEU B CA 1
ATOM 2530 C C . LEU B 1 125 ? 0.707 20.016 13.477 1 93.44 125 LEU B C 1
ATOM 2532 O O . LEU B 1 125 ? -0.322 19.672 12.891 1 93.44 125 LEU B O 1
ATOM 2536 N N . GLY B 1 126 ? 1.703 19.203 13.719 1 93.88 126 GLY B N 1
ATOM 2537 C CA . GLY B 1 126 ? 1.565 17.797 13.398 1 93.88 126 GLY B CA 1
ATOM 2538 C C . GLY B 1 126 ? 0.449 17.109 14.164 1 93.88 126 GLY B C 1
ATOM 2539 O O . GLY B 1 126 ? -0.342 16.359 13.594 1 93.88 126 GLY B O 1
ATOM 2540 N N . THR B 1 127 ? 0.427 17.438 15.391 1 94 127 THR B N 1
ATOM 2541 C CA . THR B 1 127 ? -0.617 16.891 16.25 1 94 127 THR B CA 1
ATOM 2542 C C . THR B 1 127 ? -1.993 17.375 15.805 1 94 127 THR B C 1
ATOM 2544 O O . THR B 1 127 ? -2.936 16.578 15.719 1 94 127 THR B O 1
ATOM 2547 N N . LEU B 1 128 ? -2.066 18.609 15.539 1 94.25 128 LEU B N 1
ATOM 2548 C CA . LEU B 1 128 ? -3.322 19.172 15.047 1 94.25 128 LEU B CA 1
ATOM 2549 C C . LEU B 1 128 ? -3.762 18.484 13.758 1 94.25 128 LEU B C 1
ATOM 2551 O O . LEU B 1 128 ? -4.926 18.094 13.625 1 94.25 128 LEU B O 1
ATOM 2555 N N . CYS B 1 129 ? -2.863 18.344 12.859 1 96.62 129 CYS B N 1
ATOM 2556 C CA . CYS B 1 129 ? -3.186 17.719 11.578 1 96.62 129 CYS B CA 1
ATOM 2557 C C . CYS B 1 129 ? -3.695 16.297 11.781 1 96.62 129 CYS B C 1
ATOM 2559 O O . CYS B 1 129 ? -4.691 15.906 11.172 1 96.62 129 CYS B O 1
ATOM 2561 N N . LEU B 1 130 ? -3.016 15.547 12.625 1 96.56 130 LEU B N 1
ATOM 2562 C CA . LEU B 1 130 ? -3.439 14.164 12.852 1 96.56 130 LEU B CA 1
ATOM 2563 C C . LEU B 1 130 ? -4.828 14.125 13.477 1 96.56 130 LEU B C 1
ATOM 2565 O O . LEU B 1 130 ? -5.66 13.297 13.094 1 96.56 130 LEU B O 1
ATOM 2569 N N . ASP B 1 131 ? -5.055 14.984 14.383 1 95.25 131 ASP B N 1
ATOM 2570 C CA . ASP B 1 131 ? -6.371 15.086 15 1 95.25 131 ASP B CA 1
ATOM 2571 C C . ASP B 1 131 ? -7.449 15.367 13.961 1 95.25 131 ASP B C 1
ATOM 2573 O O . ASP B 1 131 ? -8.492 14.719 13.945 1 95.25 131 ASP B O 1
ATOM 2577 N N . LEU B 1 132 ? -7.207 16.297 13.141 1 96.12 132 LEU B N 1
ATOM 2578 C CA . LEU B 1 132 ? -8.141 16.656 12.086 1 96.12 132 LEU B CA 1
ATOM 2579 C C . LEU B 1 132 ? -8.344 15.5 11.117 1 96.12 132 LEU B C 1
ATOM 2581 O O . LEU B 1 132 ? -9.453 15.258 10.648 1 96.12 132 LEU B O 1
ATOM 2585 N N . CYS B 1 133 ? -7.242 14.82 10.789 1 97.06 133 CYS B N 1
ATOM 2586 C CA . CYS B 1 133 ? -7.34 13.656 9.914 1 97.06 133 CYS B CA 1
ATOM 2587 C C . CYS B 1 133 ? -8.289 12.617 10.492 1 97.06 133 CYS B C 1
ATOM 2589 O O . CYS B 1 133 ? -9.148 12.086 9.781 1 97.06 133 CYS B O 1
ATOM 2591 N N . VAL B 1 134 ? -8.133 12.328 11.742 1 96.5 134 VAL B N 1
ATOM 2592 C CA . VAL B 1 134 ? -8.961 11.32 12.398 1 96.5 134 VAL B CA 1
ATOM 2593 C C . VAL B 1 134 ? -10.422 11.766 12.391 1 96.5 134 VAL B C 1
ATOM 2595 O O . VAL B 1 134 ? -11.305 11 11.984 1 96.5 134 VAL B O 1
ATOM 2598 N N . ASP B 1 135 ? -10.625 12.969 12.75 1 94.5 135 ASP B N 1
ATOM 2599 C CA . ASP B 1 135 ? -11.977 13.508 12.812 1 94.5 135 ASP B CA 1
ATOM 2600 C C . ASP B 1 135 ? -12.633 13.508 11.438 1 94.5 135 ASP B C 1
ATOM 2602 O O . ASP B 1 135 ? -13.742 12.992 11.266 1 94.5 135 ASP B O 1
ATOM 2606 N N . MET B 1 136 ? -12.016 14.031 10.484 1 94.94 136 MET B N 1
ATOM 2607 C CA . MET B 1 136 ? -12.57 14.172 9.141 1 94.94 136 MET B CA 1
ATOM 2608 C C . MET B 1 136 ? -12.781 12.805 8.492 1 94.94 136 MET B C 1
ATOM 2610 O O . MET B 1 136 ? -13.758 12.594 7.781 1 94.94 136 MET B O 1
ATOM 2614 N N . ALA B 1 137 ? -11.812 11.914 8.695 1 95.31 137 ALA B N 1
ATOM 2615 C CA . ALA B 1 137 ? -11.969 10.57 8.156 1 95.31 137 ALA B CA 1
ATOM 2616 C C . ALA B 1 137 ? -13.234 9.914 8.695 1 95.31 137 ALA B C 1
ATOM 2618 O O . ALA B 1 137 ? -13.992 9.297 7.941 1 95.31 137 ALA B O 1
ATOM 2619 N N . ALA B 1 138 ? -13.477 10.07 9.938 1 93.44 138 ALA B N 1
ATOM 2620 C CA . ALA B 1 138 ? -14.688 9.516 10.547 1 93.44 138 ALA B CA 1
ATOM 2621 C C . ALA B 1 138 ? -15.938 10.133 9.938 1 93.44 138 ALA B C 1
ATOM 2623 O O . ALA B 1 138 ? -16.891 9.414 9.594 1 93.44 138 ALA B O 1
ATOM 2624 N N . ARG B 1 139 ? -15.906 11.391 9.75 1 91.12 139 ARG B N 1
ATOM 2625 C CA . ARG B 1 139 ? -17.062 12.102 9.203 1 91.12 139 ARG B CA 1
ATOM 2626 C C . ARG B 1 139 ? -17.297 11.727 7.746 1 91.12 139 ARG B C 1
ATOM 2628 O O . ARG B 1 139 ? -18.438 11.75 7.27 1 91.12 139 ARG B O 1
ATOM 2635 N N . LEU B 1 140 ? -16.266 11.398 7.109 1 90.62 140 LEU B N 1
ATOM 2636 C CA . LEU B 1 140 ? -16.359 11.016 5.703 1 90.62 140 LEU B CA 1
ATOM 2637 C C . LEU B 1 140 ? -16.797 9.562 5.559 1 90.62 140 LEU B C 1
ATOM 2639 O O . LEU B 1 140 ? -17 9.078 4.445 1 90.62 140 LEU B O 1
ATOM 2643 N N . GLY B 1 141 ? -16.828 8.859 6.68 1 89.81 141 GLY B N 1
ATOM 2644 C CA . GLY B 1 141 ? -17.391 7.52 6.664 1 89.81 141 GLY B CA 1
ATOM 2645 C C . GLY B 1 141 ? -16.328 6.43 6.637 1 89.81 141 GLY B C 1
ATOM 2646 O O . GLY B 1 141 ? -16.656 5.25 6.484 1 89.81 141 GLY B O 1
ATOM 2647 N N . PHE B 1 142 ? -15.117 6.762 6.723 1 93.06 142 PHE B N 1
ATOM 2648 C CA . PHE B 1 142 ? -14.078 5.742 6.828 1 93.06 142 PHE B CA 1
ATOM 2649 C C . PHE B 1 142 ? -14.242 4.938 8.109 1 93.06 142 PHE B C 1
ATOM 2651 O O . PHE B 1 142 ? -14.633 5.48 9.148 1 93.06 142 PHE B O 1
ATOM 2658 N N . GLN B 1 143 ? -13.906 3.705 8.039 1 93.25 143 GLN B N 1
ATOM 2659 C CA . GLN B 1 143 ? -14.094 2.801 9.164 1 93.25 143 GLN B CA 1
ATOM 2660 C C . GLN B 1 143 ? -12.805 2.617 9.953 1 93.25 143 GLN B C 1
ATOM 2662 O O . GLN B 1 143 ? -12.828 2.152 11.094 1 93.25 143 GLN B O 1
ATOM 2667 N N . GLY B 1 144 ? -11.703 2.945 9.375 1 95.5 144 GLY B N 1
ATOM 2668 C CA . GLY B 1 144 ? -10.391 2.859 9.984 1 95.5 144 GLY B CA 1
ATOM 2669 C C . GLY B 1 144 ? -9.359 3.754 9.32 1 95.5 144 GLY B C 1
ATOM 2670 O O . GLY B 1 144 ? -9.656 4.422 8.328 1 95.5 144 GLY B O 1
ATOM 2671 N N . MET B 1 145 ? -8.203 3.756 9.906 1 97.19 145 MET B N 1
ATOM 2672 C CA . MET B 1 145 ? -7.109 4.562 9.375 1 97.19 145 MET B CA 1
ATOM 2673 C C . MET B 1 145 ? -5.77 3.857 9.57 1 97.19 145 MET B C 1
ATOM 2675 O O . MET B 1 145 ? -5.473 3.367 10.656 1 97.19 145 MET B O 1
ATOM 2679 N N . TYR B 1 146 ? -5.086 3.729 8.539 1 97.25 146 TYR B N 1
ATOM 2680 C CA . TYR B 1 146 ? -3.674 3.377 8.602 1 97.25 146 TYR B CA 1
ATOM 2681 C C . TYR B 1 146 ? -2.797 4.609 8.414 1 97.25 146 TYR B C 1
ATOM 2683 O O . TYR B 1 146 ? -3.045 5.43 7.527 1 97.25 146 TYR B O 1
ATOM 2691 N N . VAL B 1 147 ? -1.865 4.762 9.297 1 97.31 147 VAL B N 1
ATOM 2692 C CA . VAL B 1 147 ? -0.859 5.816 9.188 1 97.31 147 VAL B CA 1
ATOM 2693 C C . VAL B 1 147 ? 0.534 5.191 9.125 1 97.31 147 VAL B C 1
ATOM 2695 O O . VAL B 1 147 ? 0.883 4.348 9.953 1 97.31 147 VAL B O 1
ATOM 2698 N N . ASP B 1 148 ? 1.248 5.594 8.117 1 96.25 148 ASP B N 1
ATOM 2699 C CA . ASP B 1 148 ? 2.617 5.094 8.055 1 96.25 148 ASP B CA 1
ATOM 2700 C C . ASP B 1 148 ? 3.623 6.246 8.047 1 96.25 148 ASP B C 1
ATOM 2702 O O . ASP B 1 148 ? 3.277 7.375 7.691 1 96.25 148 ASP B O 1
ATOM 2706 N N . THR B 1 149 ? 4.797 5.996 8.508 1 95.62 149 THR B N 1
ATOM 2707 C CA . THR B 1 149 ? 5.934 6.914 8.469 1 95.62 149 THR B CA 1
ATOM 2708 C C . THR B 1 149 ? 7.25 6.145 8.5 1 95.62 149 THR B C 1
ATOM 2710 O O . THR B 1 149 ? 7.277 4.961 8.844 1 95.62 149 THR B O 1
ATOM 2713 N N . PHE B 1 150 ? 8.25 6.82 8.109 1 94.75 150 PHE B N 1
ATOM 2714 C CA . PHE B 1 150 ? 9.562 6.195 8.164 1 94.75 150 PHE B CA 1
ATOM 2715 C C . PHE B 1 150 ? 9.992 5.949 9.609 1 94.75 150 PHE B C 1
ATOM 2717 O O . PHE B 1 150 ? 9.664 6.742 10.492 1 94.75 150 PHE B O 1
ATOM 2724 N N . SER B 1 151 ? 10.719 4.867 9.805 1 94.88 151 SER B N 1
ATOM 2725 C CA . SER B 1 151 ? 11.133 4.445 11.141 1 94.88 151 SER B CA 1
ATOM 2726 C C . SER B 1 151 ? 12.062 5.469 11.781 1 94.88 151 SER B C 1
ATOM 2728 O O . SER B 1 151 ? 12.188 5.52 13.008 1 94.88 151 SER B O 1
ATOM 2730 N N . ASN B 1 152 ? 12.68 6.301 10.961 1 93.06 152 ASN B N 1
ATOM 2731 C CA . ASN B 1 152 ? 13.586 7.309 11.5 1 93.06 152 ASN B CA 1
ATOM 2732 C C . ASN B 1 152 ? 12.867 8.633 11.75 1 93.06 152 ASN B C 1
ATOM 2734 O O . ASN B 1 152 ? 13.469 9.586 12.234 1 93.06 152 ASN B O 1
ATOM 2738 N N . ASN B 1 153 ? 11.609 8.711 11.359 1 93.31 153 ASN B N 1
ATOM 2739 C CA . ASN B 1 153 ? 10.828 9.922 11.594 1 93.31 153 ASN B CA 1
ATOM 2740 C C . ASN B 1 153 ? 10.297 9.977 13.023 1 93.31 153 ASN B C 1
ATOM 2742 O O . ASN B 1 153 ? 9.086 9.859 13.242 1 93.31 153 ASN B O 1
ATOM 2746 N N . ARG B 1 154 ? 11.172 10.25 13.922 1 93.38 154 ARG B N 1
ATOM 2747 C CA . ARG B 1 154 ? 10.867 10.156 15.352 1 93.38 154 ARG B CA 1
ATOM 2748 C C . ARG B 1 154 ? 9.812 11.18 15.758 1 93.38 154 ARG B C 1
ATOM 2750 O O . ARG B 1 154 ? 8.984 10.914 16.625 1 93.38 154 ARG B O 1
ATOM 2757 N N . ALA B 1 155 ? 9.859 12.281 15.148 1 91.75 155 ALA B N 1
ATOM 2758 C CA . ALA B 1 155 ? 8.898 13.336 15.477 1 91.75 155 ALA B CA 1
ATOM 2759 C C . ALA B 1 155 ? 7.469 12.875 15.203 1 91.75 155 ALA B C 1
ATOM 2761 O O . ALA B 1 155 ? 6.594 12.992 16.062 1 91.75 155 ALA B O 1
ATOM 2762 N N . MET B 1 156 ? 7.227 12.328 14.031 1 93.88 156 MET B N 1
ATOM 2763 C CA . MET B 1 156 ? 5.887 11.867 13.672 1 93.88 156 MET B CA 1
ATOM 2764 C C . MET B 1 156 ? 5.488 10.656 14.5 1 93.88 156 MET B C 1
ATOM 2766 O O . MET B 1 156 ? 4.328 10.516 14.883 1 93.88 156 MET B O 1
ATOM 2770 N N . ILE B 1 15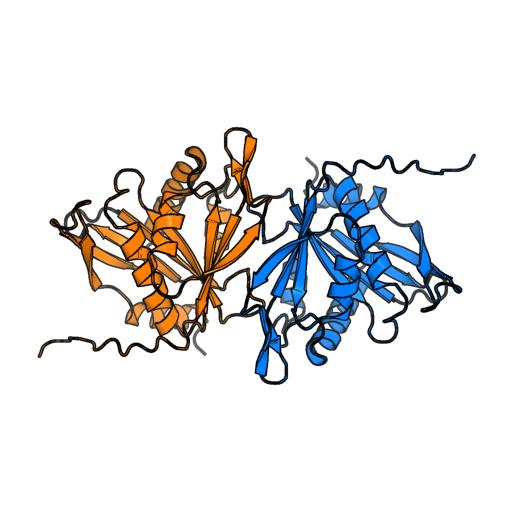7 ? 6.43 9.781 14.766 1 96.19 157 ILE B N 1
ATOM 2771 C CA . ILE B 1 157 ? 6.164 8.594 15.578 1 96.19 157 ILE B CA 1
ATOM 2772 C C . ILE B 1 157 ? 5.672 9.016 16.953 1 96.19 157 ILE B C 1
ATOM 2774 O O . ILE B 1 157 ? 4.691 8.469 17.469 1 96.19 157 ILE B O 1
ATOM 2778 N N . ARG B 1 158 ? 6.297 9.992 17.5 1 94.62 158 ARG B N 1
ATOM 2779 C CA . ARG B 1 158 ? 5.879 10.5 18.812 1 94.62 158 ARG B CA 1
ATOM 2780 C C . ARG B 1 158 ? 4.457 11.047 18.75 1 94.62 158 ARG B C 1
ATOM 2782 O O . ARG B 1 158 ? 3.66 10.805 19.672 1 94.62 158 ARG B O 1
ATOM 2789 N N . VAL B 1 159 ? 4.172 11.766 17.719 1 94.06 159 VAL B N 1
ATOM 2790 C CA . VAL B 1 159 ? 2.838 12.328 17.531 1 94.06 159 VAL B CA 1
ATOM 2791 C C . VAL B 1 159 ? 1.809 11.195 17.469 1 94.06 159 VAL B C 1
ATOM 2793 O O . VAL B 1 159 ? 0.812 11.219 18.203 1 94.06 159 VAL B O 1
ATOM 2796 N N . ILE B 1 160 ? 2.039 10.156 16.672 1 96.69 160 ILE B N 1
ATOM 2797 C CA . ILE B 1 160 ? 1.09 9.07 16.453 1 96.69 160 ILE B CA 1
ATOM 2798 C C . ILE B 1 160 ? 0.91 8.289 17.766 1 96.69 160 ILE B C 1
ATOM 2800 O O . ILE B 1 160 ? -0.218 8.008 18.172 1 96.69 160 ILE B O 1
ATOM 2804 N N . GLU B 1 161 ? 2.012 8 18.391 1 96 161 GLU B N 1
ATOM 2805 C CA . GLU B 1 161 ? 1.984 7.168 19.594 1 96 161 GLU B CA 1
ATOM 2806 C C . GLU B 1 161 ? 1.336 7.898 20.766 1 96 161 GLU B C 1
ATOM 2808 O O . GLU B 1 161 ? 0.835 7.27 21.688 1 96 161 GLU B O 1
ATOM 2813 N N . SER B 1 162 ? 1.406 9.211 20.703 1 92.81 162 SER B N 1
ATOM 2814 C CA . SER B 1 162 ? 0.776 9.992 21.766 1 92.81 162 SER B CA 1
ATOM 2815 C C . SER B 1 162 ? -0.732 10.086 21.562 1 92.81 162 SER B C 1
ATOM 2817 O O . SER B 1 162 ? -1.465 10.469 22.484 1 92.81 162 SER B O 1
ATOM 2819 N N . PHE B 1 163 ? -1.199 9.797 20.422 1 93.06 163 PHE B N 1
ATOM 2820 C CA . PHE B 1 163 ? -2.615 9.875 20.078 1 93.06 163 PHE B CA 1
ATOM 2821 C C . PHE B 1 163 ? -3.354 8.625 20.531 1 93.06 163 PHE B C 1
ATOM 2823 O O . PHE B 1 163 ? -2.92 7.504 20.25 1 93.06 163 PHE B O 1
ATOM 2830 N N . PRO B 1 164 ? -4.43 8.797 21.219 1 91.5 164 PRO B N 1
ATOM 2831 C CA . PRO B 1 164 ? -5.156 7.609 21.672 1 91.5 164 PRO B CA 1
ATOM 2832 C C . PRO B 1 164 ? -5.711 6.777 20.516 1 91.5 164 PRO B C 1
ATOM 2834 O O . PRO B 1 164 ? -6.145 7.336 19.5 1 91.5 164 PRO B O 1
ATOM 2837 N N . GLY B 1 165 ? -5.605 5.484 20.672 1 94.75 165 GLY B N 1
ATOM 2838 C CA . GLY B 1 165 ? -6.305 4.598 19.75 1 94.75 165 GLY B CA 1
ATOM 2839 C C . GLY B 1 165 ? -5.414 4.047 18.656 1 94.75 165 GLY B C 1
ATOM 2840 O O . GLY B 1 165 ? -5.781 3.082 17.984 1 94.75 165 GLY B O 1
ATOM 2841 N N . PHE B 1 166 ? -4.285 4.621 18.516 1 97 166 PHE B N 1
ATOM 2842 C CA . PHE B 1 166 ? -3.373 4.094 17.5 1 97 166 PHE B CA 1
ATOM 2843 C C . PHE B 1 166 ? -2.535 2.955 18.078 1 97 166 PHE B C 1
ATOM 2845 O O . PHE B 1 166 ? -2.096 3.02 19.234 1 97 166 PHE B O 1
ATOM 2852 N N . ARG B 1 167 ? -2.344 1.928 17.312 1 96.81 167 ARG B N 1
ATOM 2853 C CA . ARG B 1 167 ? -1.455 0.817 17.641 1 96.81 167 ARG B CA 1
ATOM 2854 C C . ARG B 1 167 ? -0.55 0.478 16.453 1 96.81 167 ARG B C 1
ATOM 2856 O O . ARG B 1 167 ? -0.985 0.517 15.305 1 96.81 167 ARG B O 1
ATOM 2863 N N . GLN B 1 168 ? 0.672 0.177 16.797 1 97.62 168 GLN B N 1
ATOM 2864 C CA . GLN B 1 168 ? 1.578 -0.241 15.734 1 97.62 168 GLN B CA 1
ATOM 2865 C C . GLN B 1 168 ? 1.201 -1.621 15.203 1 97.62 168 GLN B C 1
ATOM 2867 O O . GLN B 1 168 ? 1.037 -2.566 15.977 1 97.62 168 GLN B O 1
ATOM 2872 N N . VAL B 1 169 ? 1.121 -1.751 13.898 1 97.69 169 VAL B N 1
ATOM 2873 C CA . VAL B 1 169 ? 0.628 -3.006 13.344 1 97.69 169 VAL B CA 1
ATOM 2874 C C . VAL B 1 169 ? 1.618 -3.539 12.312 1 97.69 169 VAL B C 1
ATOM 2876 O O . VAL B 1 169 ? 1.409 -4.609 11.734 1 97.69 169 VAL B O 1
ATOM 2879 N N . GLY B 1 170 ? 2.688 -2.781 12.094 1 96.94 170 GLY B N 1
ATOM 2880 C CA . GLY B 1 170 ? 3.697 -3.248 11.156 1 96.94 170 GLY B CA 1
ATOM 2881 C C . GLY B 1 170 ? 5.004 -2.486 11.266 1 96.94 170 GLY B C 1
ATOM 2882 O O . GLY B 1 170 ? 5.023 -1.329 11.688 1 96.94 170 GLY B O 1
ATOM 2883 N N . CYS B 1 171 ? 6.035 -3.098 10.922 1 96.12 171 CYS B N 1
ATOM 2884 C CA . CYS B 1 171 ? 7.371 -2.535 10.742 1 96.12 171 CYS B CA 1
ATOM 2885 C C . CYS B 1 171 ? 8.062 -3.145 9.531 1 96.12 171 CYS B C 1
ATOM 2887 O O . CYS B 1 171 ? 8.531 -4.281 9.586 1 96.12 171 CYS B O 1
ATOM 2889 N N . LEU B 1 172 ? 8.125 -2.404 8.508 1 95.94 172 LEU B N 1
ATOM 2890 C CA . LEU B 1 172 ? 8.602 -2.885 7.215 1 95.94 172 LEU B CA 1
ATOM 2891 C C . LEU B 1 172 ? 10.055 -2.482 6.984 1 95.94 172 LEU B C 1
ATOM 2893 O O . LEU B 1 172 ? 10.375 -1.294 6.984 1 95.94 172 LEU B O 1
ATOM 2897 N N . PRO B 1 173 ? 10.883 -3.389 6.727 1 94.31 173 PRO B N 1
ATOM 2898 C CA . PRO B 1 173 ? 12.32 -3.121 6.676 1 94.31 173 PRO B CA 1
ATOM 2899 C C . PRO B 1 173 ? 12.711 -2.191 5.527 1 94.31 173 PRO B C 1
ATOM 2901 O O . PRO B 1 173 ? 13.641 -1.394 5.664 1 94.31 173 PRO B O 1
ATOM 2904 N N . MET B 1 174 ? 12.109 -2.33 4.406 1 92.75 174 MET B N 1
ATOM 2905 C CA . MET B 1 174 ? 12.461 -1.509 3.252 1 92.75 174 MET B CA 1
ATOM 2906 C C . MET B 1 174 ? 11.344 -0.517 2.936 1 92.75 174 MET B C 1
ATOM 2908 O O . MET B 1 174 ? 10.461 -0.807 2.129 1 92.75 174 MET B O 1
ATOM 2912 N N . GLY B 1 175 ? 11.477 0.569 3.555 1 91.81 175 GLY B N 1
ATOM 2913 C CA . GLY B 1 175 ? 10.477 1.604 3.371 1 91.81 175 GLY B CA 1
ATOM 2914 C C . GLY B 1 175 ? 10.812 2.572 2.254 1 91.81 175 GLY B C 1
ATOM 2915 O O . GLY B 1 175 ? 10.031 2.752 1.32 1 91.81 175 GLY B O 1
ATOM 2916 N N . GLY B 1 176 ? 11.961 3.17 2.365 1 90.56 176 GLY B N 1
ATOM 2917 C CA . GLY B 1 176 ? 12.359 4.148 1.365 1 90.56 176 GLY B CA 1
ATOM 2918 C C . GLY B 1 176 ? 13.836 4.48 1.409 1 90.56 176 GLY B C 1
ATOM 2919 O O . GLY B 1 176 ? 14.531 4.113 2.359 1 90.56 176 GLY B O 1
ATOM 2920 N N . LEU B 1 177 ? 14.234 5.168 0.359 1 88.75 177 LEU B N 1
ATOM 2921 C CA . LEU B 1 177 ? 15.633 5.539 0.175 1 88.75 177 LEU B CA 1
ATOM 2922 C C . LEU B 1 177 ? 15.891 6.953 0.682 1 88.75 177 LEU B C 1
ATOM 2924 O O . LEU B 1 177 ? 15.141 7.875 0.37 1 88.75 177 LEU B O 1
ATOM 2928 N N . MET B 1 178 ? 16.969 7.051 1.465 1 90.19 178 MET B N 1
ATOM 2929 C CA . MET B 1 178 ? 17.375 8.352 1.98 1 90.19 178 MET B CA 1
ATOM 2930 C C . MET B 1 178 ? 18.406 9 1.062 1 90.19 178 MET B C 1
ATOM 2932 O O . MET B 1 178 ? 18.922 8.352 0.15 1 90.19 178 MET B O 1
ATOM 2936 N N . THR B 1 179 ? 18.641 10.258 1.286 1 87.5 179 THR B N 1
ATOM 2937 C CA . THR B 1 179 ? 19.578 11.023 0.462 1 87.5 179 THR B CA 1
ATOM 2938 C C . THR B 1 179 ? 20.984 10.445 0.562 1 87.5 179 THR B C 1
ATOM 2940 O O . THR B 1 179 ? 21.75 10.508 -0.395 1 87.5 179 THR B O 1
ATOM 2943 N N . ASP B 1 180 ? 21.281 9.867 1.704 1 88.38 180 ASP B N 1
ATOM 2944 C CA . ASP B 1 180 ? 22.625 9.32 1.901 1 88.38 180 ASP B CA 1
ATOM 2945 C C . ASP B 1 180 ? 22.719 7.887 1.386 1 88.38 180 ASP B C 1
ATOM 2947 O O . ASP B 1 180 ? 23.734 7.223 1.564 1 88.38 180 ASP B O 1
ATOM 2951 N N . GLY B 1 181 ? 21.656 7.363 0.868 1 86.56 181 GLY B N 1
ATOM 2952 C CA . GLY B 1 181 ? 21.672 6.035 0.27 1 86.56 181 GLY B CA 1
ATOM 2953 C C . GLY B 1 181 ? 21.172 4.957 1.207 1 86.56 181 GLY B C 1
ATOM 2954 O O . GLY B 1 181 ? 21 3.803 0.803 1 86.56 181 GLY B O 1
ATOM 2955 N N . GLN B 1 182 ? 20.969 5.316 2.371 1 88.31 182 GLN B N 1
ATOM 2956 C CA . GLN B 1 182 ? 20.469 4.348 3.338 1 88.31 182 GLN B CA 1
ATOM 2957 C C . GLN B 1 182 ? 18.984 4.066 3.111 1 88.31 182 GLN B C 1
ATOM 2959 O O . GLN B 1 182 ? 18.234 4.961 2.729 1 88.31 182 GLN B O 1
ATOM 2964 N N . VAL B 1 183 ? 18.656 2.801 3.289 1 89.62 183 VAL B N 1
ATOM 2965 C CA . VAL B 1 183 ? 17.25 2.408 3.246 1 89.62 183 VAL B CA 1
ATOM 2966 C C . VAL B 1 183 ? 16.688 2.359 4.664 1 89.62 183 VAL B C 1
ATOM 2968 O O . VAL B 1 183 ? 17.266 1.733 5.551 1 89.62 183 VAL B O 1
ATOM 2971 N N . VAL B 1 184 ? 15.617 3.068 4.848 1 92.88 184 VAL B N 1
ATOM 2972 C CA . VAL B 1 184 ? 15 3.078 6.168 1 92.88 184 VAL B CA 1
ATOM 2973 C C . VAL B 1 184 ? 13.672 2.312 6.121 1 92.88 184 VAL B C 1
ATOM 2975 O O . VAL B 1 184 ? 13.086 2.139 5.051 1 92.88 184 VAL B O 1
ATOM 2978 N N . GLY B 1 185 ? 13.305 1.857 7.266 1 94.81 185 GLY B N 1
ATOM 2979 C CA . GLY B 1 185 ? 12.062 1.109 7.344 1 94.81 185 GLY B CA 1
ATOM 2980 C C . GLY B 1 185 ? 10.836 1.998 7.473 1 94.81 185 GLY B C 1
ATOM 2981 O O . GLY B 1 185 ? 10.961 3.221 7.566 1 94.81 185 GLY B O 1
ATOM 2982 N N . THR B 1 186 ? 9.703 1.371 7.371 1 95.62 186 THR B N 1
ATOM 2983 C CA . THR B 1 186 ? 8.406 2.008 7.57 1 95.62 186 THR B CA 1
ATOM 2984 C C . THR B 1 186 ? 7.672 1.387 8.758 1 95.62 186 THR B C 1
ATOM 2986 O O . THR B 1 186 ? 7.66 0.164 8.914 1 95.62 186 THR B O 1
ATOM 2989 N N . VAL B 1 187 ? 7.145 2.209 9.602 1 97.25 187 VAL B N 1
ATOM 2990 C CA . VAL B 1 187 ? 6.246 1.726 10.641 1 97.25 187 VAL B CA 1
ATOM 2991 C C . VAL B 1 187 ? 4.801 2.066 10.281 1 97.25 187 VAL B C 1
ATOM 2993 O O . VAL B 1 187 ? 4.523 3.148 9.75 1 97.25 187 VAL B O 1
ATOM 2996 N N . ILE B 1 188 ? 3.926 1.112 10.539 1 97.5 188 ILE B N 1
ATOM 2997 C CA . ILE B 1 188 ? 2.51 1.275 10.227 1 97.5 188 ILE B CA 1
ATOM 2998 C C . ILE B 1 188 ? 1.694 1.261 11.516 1 97.5 188 ILE B C 1
ATOM 3000 O O . ILE B 1 188 ? 1.856 0.367 12.352 1 97.5 188 ILE B O 1
ATOM 3004 N N . TYR B 1 189 ? 0.864 2.242 11.672 1 98.12 189 TYR B N 1
ATOM 3005 C CA . TYR B 1 189 ? -0.07 2.326 12.789 1 98.12 189 TYR B CA 1
ATOM 3006 C C . TYR B 1 189 ? -1.511 2.219 12.305 1 98.12 189 TYR B C 1
ATOM 3008 O O . TYR B 1 189 ? -1.813 2.549 11.156 1 98.12 189 TYR B O 1
ATOM 3016 N N . TYR B 1 190 ? -2.363 1.715 13.219 1 97.62 190 TYR B N 1
ATOM 3017 C CA . TYR B 1 190 ? -3.775 1.533 12.898 1 97.62 190 TYR B CA 1
ATOM 3018 C C . TYR B 1 190 ? -4.66 2.117 13.992 1 97.62 190 TYR B C 1
ATOM 3020 O O . TYR B 1 190 ? -4.359 1.989 15.18 1 97.62 190 TYR B O 1
ATOM 3028 N N . LYS B 1 191 ? -5.691 2.74 13.578 1 97.25 191 LYS B N 1
ATOM 3029 C CA . LYS B 1 191 ? -6.75 3.184 14.477 1 97.25 191 LYS B CA 1
ATOM 3030 C C . LYS B 1 191 ? -8.125 2.793 13.945 1 97.25 191 LYS B C 1
ATOM 3032 O O . LYS B 1 191 ? -8.43 3.031 12.773 1 97.25 191 LYS B O 1
ATOM 3037 N N . ASP B 1 192 ? -8.945 2.191 14.789 1 95.38 192 ASP B N 1
ATOM 3038 C CA . ASP B 1 192 ? -10.336 1.879 14.461 1 95.38 192 ASP B CA 1
ATOM 3039 C C . ASP B 1 192 ? -11.227 3.115 14.594 1 95.38 192 ASP B C 1
ATOM 3041 O O . ASP B 1 192 ? -11.234 3.766 15.648 1 95.38 192 ASP B O 1
ATOM 3045 N N . LEU B 1 193 ? -11.914 3.492 13.57 1 93.94 193 LEU B N 1
ATOM 3046 C CA . LEU B 1 193 ? -12.711 4.719 13.594 1 93.94 193 LEU B CA 1
ATOM 3047 C C . LEU B 1 193 ? -14.188 4.402 13.828 1 93.94 193 LEU B C 1
ATOM 3049 O O . LEU B 1 193 ? -15.008 5.316 13.914 1 93.94 193 LEU B O 1
ATOM 3053 N N . ARG B 1 194 ? -14.578 3.193 13.812 1 86.38 194 ARG B N 1
ATOM 3054 C CA . ARG B 1 194 ? -15.977 2.809 14.008 1 86.38 194 ARG B CA 1
ATOM 3055 C C . ARG B 1 194 ? -16.422 3.09 15.438 1 86.38 194 ARG B C 1
ATOM 3057 O O . ARG B 1 194 ? -17.609 3.354 15.688 1 86.38 194 ARG B O 1
ATOM 3064 N N . SER B 1 195 ? -15.625 2.812 16.422 1 66.75 195 SER B N 1
ATOM 3065 C CA . SER B 1 195 ? -15.992 3.008 17.812 1 66.75 195 SER B CA 1
ATOM 3066 C C . SER B 1 195 ? -16.031 4.488 18.188 1 66.75 195 SER B C 1
ATOM 3068 O O . SER B 1 195 ? -16.578 4.871 19.219 1 66.75 195 SER B O 1
ATOM 3070 N N . ASP B 1 196 ? -15.352 5.355 17.5 1 54.94 196 ASP B N 1
ATOM 3071 C CA . ASP B 1 196 ? -15.18 6.738 17.938 1 54.94 196 ASP B CA 1
ATOM 3072 C C . ASP B 1 196 ? -16.359 7.602 17.516 1 54.94 196 ASP B C 1
ATOM 3074 O O . ASP B 1 196 ? -16.234 8.82 17.359 1 54.94 196 ASP B O 1
ATOM 3078 N N . SER B 1 197 ? -17.422 7.039 17.219 1 46.22 197 SER B N 1
ATOM 3079 C CA . SER B 1 197 ? -18.484 8.016 16.984 1 46.22 197 SER B CA 1
ATOM 3080 C C . SER B 1 197 ? -18.531 9.055 18.094 1 46.22 197 SER B C 1
ATOM 3082 O O . SER B 1 197 ? -19.094 8.812 19.172 1 46.22 197 SER B O 1
ATOM 3084 N N . GLN B 1 198 ? -17.453 9.578 18.438 1 40 198 GLN B N 1
ATOM 3085 C CA . GLN B 1 198 ? -17.719 10.75 19.266 1 40 198 GLN B CA 1
ATOM 3086 C C . GLN B 1 198 ? -18.641 11.734 18.547 1 40 198 GLN B C 1
ATOM 3088 O O . GLN B 1 198 ? -18.438 12.039 17.375 1 40 198 GLN B O 1
ATOM 3093 N N . GLU B 1 199 ? -19.844 11.906 19 1 35.41 199 GLU B N 1
ATOM 3094 C CA . GLU B 1 199 ? -20.766 13.016 18.734 1 35.41 199 GLU B CA 1
ATOM 3095 C C . GLU B 1 199 ? -20.031 14.352 18.75 1 35.41 199 GLU B C 1
ATOM 3097 O O . GLU B 1 199 ? -19.438 14.727 19.766 1 35.41 199 GLU B O 1
ATOM 3102 N N . TRP B 1 200 ? -19.328 14.758 17.797 1 32.19 200 TRP B N 1
ATOM 3103 C CA . TRP B 1 200 ? -18.984 16.172 17.75 1 32.19 200 TRP B CA 1
ATOM 3104 C C . TRP B 1 200 ? -20.188 17.047 18.078 1 32.19 200 TRP B C 1
ATOM 3106 O O . TRP B 1 200 ? -21.219 16.969 17.422 1 32.19 200 TRP B O 1
ATOM 3116 N N . THR B 1 201 ? -20.5 17.219 19.234 1 29.98 201 THR B N 1
ATOM 3117 C CA . THR B 1 201 ? -21.406 18.312 19.562 1 29.98 201 THR B CA 1
ATOM 3118 C C . THR B 1 201 ? -20.953 19.609 18.891 1 29.98 201 THR B C 1
ATOM 3120 O O . THR B 1 201 ? -19.828 20.062 19.109 1 29.98 201 THR B O 1
ATOM 3123 N N . SER B 1 202 ? -21.344 19.875 17.672 1 30.55 202 SER B N 1
ATOM 3124 C CA . SER B 1 202 ? -21.328 21.219 17.109 1 30.55 202 SER B CA 1
ATOM 3125 C C . SER B 1 202 ? -21.656 22.281 18.172 1 30.55 202 SER B C 1
ATOM 3127 O O . SER B 1 202 ? -22.75 22.25 18.75 1 30.55 202 SER B O 1
ATOM 3129 N N . VAL B 1 203 ? -20.781 22.688 18.969 1 27.61 203 VAL B N 1
ATOM 3130 C CA . VAL B 1 203 ? -21.047 23.875 19.781 1 27.61 203 VAL B CA 1
ATOM 3131 C C . VAL B 1 203 ? -21.375 25.062 18.859 1 27.61 203 VAL B C 1
ATOM 3133 O O . VAL B 1 203 ? -20.469 25.672 18.281 1 27.61 203 VAL B O 1
ATOM 3136 N N . VAL B 1 204 ? -22.234 24.969 17.859 1 27.53 204 VAL B N 1
ATOM 3137 C CA . VAL B 1 204 ? -22.859 26.219 17.422 1 27.53 204 VAL B CA 1
ATOM 3138 C C . VAL B 1 204 ? -23.547 26.891 18.594 1 27.53 204 VAL B C 1
ATOM 3140 O O . VAL B 1 204 ? -24.484 26.328 19.188 1 27.53 204 VAL B O 1
ATOM 3143 N N . ASP B 1 205 ? -22.891 27.625 19.453 1 25.61 205 ASP B N 1
ATOM 3144 C CA . ASP B 1 205 ? -23.562 28.594 20.297 1 25.61 205 ASP B CA 1
ATOM 3145 C C . ASP B 1 205 ? -24.656 29.328 19.516 1 25.61 205 ASP B C 1
ATOM 3147 O O . ASP B 1 205 ? -24.438 29.781 18.391 1 25.61 205 ASP B O 1
ATOM 3151 N N . SER B 1 206 ? -25.922 29.25 20.016 1 23.2 206 SER B N 1
ATOM 3152 C CA . SER B 1 206 ? -26.984 30.234 19.953 1 23.2 206 SER B CA 1
ATOM 3153 C C . SER B 1 206 ? -26.5 31.609 20.391 1 23.2 206 SER B C 1
ATOM 3155 O O . SER B 1 206 ? -25.734 31.734 21.344 1 23.2 206 SER B O 1
#

Nearest PDB structures (foldseek):
  1vhs-assembly1_A  TM=8.810E-01  e=3.230E-12  Bacillus subtilis
  4h89-assembly1_A-2  TM=8.406E-01  e=1.100E-11  Kribbella flavida DSM 17836
  2i79-assembly1_E  TM=7.877E-01  e=1.844E-10  Streptococcus pneumoniae TIGR4
  3w91-assembly1_A  TM=8.050E-01  e=7.100E-10  Saccharomyces cerevisiae
  2ge3-assembly1_B  TM=8.064E-01  e=5.908E-10  Agrobacterium tumefaciens

Foldseek 3Di:
DDDLVVVLVVLQVVQDWDKDWFQQDLVSPDIFIKTKHFDDPVVLVVQVVQQCVCQQVVAFDDNVRDPDSVVVCVVQVSWGKMFIAGPPPRHTFKIKTWAQDPVDDDRQEIEMDIGGHPVRPPRRVLLVVVVSNLVSSLSVRHFKYKYKTWPPNVRNVVSQVVDPAKDWDDKAAADHAHPVGDGTIMIMIMGGNNVPPPPPPPPPDD/DDDLVVVLVVLQVVQDWDKDWFQQDLVSPDIFIKTKHFDDPVVLVVQVVQQCVCQQVVAFDPNVRDPDSVVVCVVQVSWTKMFIAGPPPRHTFKIKTWAQDPVDDDRQEIEMDIGGHPVRPPRRVLLVVVVSNLVSSLSVRRFKYKYKTWPPNVRNVVSQVVDPAKDWDDKAAADHAHPVGDGTIMIMIMGGNNVPPPPPPPPPPD

Secondary structure (DSSP, 8-state):
---HHHHHHHHHHTT--EEEEEE-STTS-SEEEEEEEEPPHHHHHHHHHHHHHHHHTTSSS-TTS-SSHHHHHHHTTTSEEEEEEETTT--E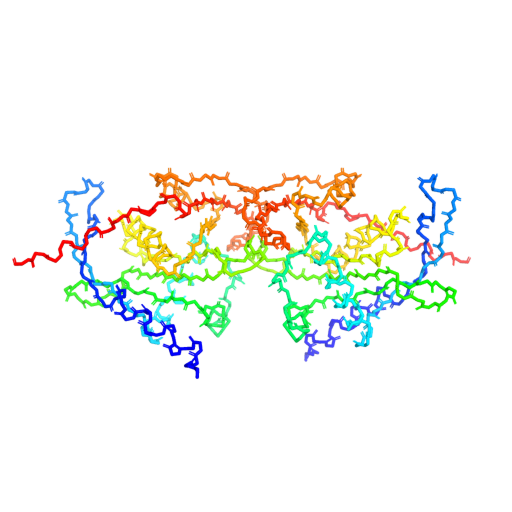EEEEEEEE-TTSBSSSEEEEEEEE-GGGTTSSHHHHHHHHHHHHHHHTT-SEEEEEEETT-HHHHHHHHHSTT-EEEEEEEEEEE-TTS-EEEEEEEEEE-STT----------/---HHHHHHHHHHTT--EEEEEE-STTS--EEEEEEEEPPHHHHHHHHHHHHHHHHHTSSS-TTS-SSHHHHHHHTTTSEEEEEEETTT--EEEEEEEEE-TTSBSSSEEEEEEEE-GGGTTSSHHHHHHHHHHHHHHHTT-SEEEEEEETT-HHHHHHHHHSTT-EEEEEEEEEEE-TTS-EEEEEEEEEE-STT----------

Solvent-accessible surface area (backbone atoms only — not comparable to full-atom values): 22123 Å² total; per-residue (Å²): 125,74,52,73,64,54,52,50,49,56,54,48,55,74,71,33,69,51,76,48,72,30,38,54,31,87,82,52,79,39,71,38,56,28,33,37,30,71,52,50,75,69,49,50,54,49,50,51,52,47,49,54,52,30,9,71,70,48,53,58,37,27,55,65,55,63,86,42,70,66,59,47,51,60,71,48,62,85,32,50,50,36,31,34,19,34,59,84,80,60,46,76,44,31,37,37,32,46,27,64,19,87,78,28,46,53,78,43,32,30,24,64,46,77,48,63,32,78,93,53,60,80,22,42,52,67,52,47,50,52,51,49,49,54,53,49,39,41,74,73,60,26,45,28,33,45,42,68,41,33,63,78,26,56,69,60,50,52,48,50,70,70,38,86,68,50,41,79,35,30,51,39,70,63,16,27,38,33,76,87,67,49,69,37,25,26,34,32,32,36,30,74,35,66,83,55,72,62,77,73,72,76,78,71,77,132,127,75,51,71,64,54,52,48,50,56,54,46,56,75,71,34,70,49,74,51,71,31,38,52,31,86,81,52,78,38,69,38,57,29,33,38,31,70,52,50,74,69,49,50,54,49,48,50,53,47,49,53,52,30,7,70,69,49,54,59,36,28,54,66,54,62,87,44,69,67,58,49,49,58,73,47,63,86,32,51,50,36,31,33,18,36,60,85,79,61,45,76,45,31,38,37,32,47,25,64,19,88,78,28,47,51,78,43,32,30,26,64,46,78,49,64,32,78,93,55,61,80,24,42,52,68,50,46,50,52,52,48,49,55,53,50,39,40,73,72,61,27,45,27,34,46,42,68,41,32,62,79,26,56,72,60,50,52,47,49,69,70,37,86,70,49,41,80,34,30,51,39,70,64,15,25,38,35,73,88,67,48,67,39,24,26,34,31,30,37,30,74,35,66,80,56,70,62,77,73,72,75,78,70,77,130

Organism: Pomacea canaliculata (NCBI:txid400727)

InterPro domains:
  IPR000182 GNAT domain [PF00583] (70-162)
  IPR000182 GNAT domain [PS51186] (34-194)
  IPR016181 Acyl-CoA N-acyltransferase [SSF55729] (40-194)

Radius of gyration: 23.39 Å; Cα contacts (8 Å, |Δi|>4): 794; chains: 2; bounding box: 54×74×52 Å

pLDDT: mean 86.69, std 16.45, range [23.2, 98.12]